Protein AF-A0A1W9VP39-F1 (afdb_monomer)

Sequence (417 aa):
MDKRIPTSVLSIIKATQEKGEKLTTLTCRMTGSFKPGTKAIIFPGEKEFLVKEITEIENNNYSVKVKGIPFKSCIPFAVITPVDLKVKYSKRAYFIPSDFHGKDFIPGEYDITGGIFEGYRLFNRDKYKAKVKKIGNMYSADFPFKSPIVPGAEFAFENKKGFKGQMKLIYPGYLDKKSENSISARMNKFRFKPGVKGIYSIILRTDNYVELPSFLLDEEFDGALKMGNVRVMEREYDSLKNKILKQSKASGGILFGTLKKNIKATHEFFHGVVKKMIEDELVFINDDHLIFNGSGQEDFLSPLAKDGYQQIIEAGITGLSVRTIKNHGMVRCFQEIKRMKLAYVLDDDLYYSKEAFNKLLVKIFTGKSIGDKLSIQDIRDSTGLSRRYIISLLNSLEDEMVIEREINDDRIIKKFP

pLDDT: mean 91.76, std 6.77, range [41.12, 97.88]

Radius of gyration: 31.04 Å; Cα contacts (8 Å, |Δi|>4): 772; chains: 1; bounding box: 81×55×82 Å

Structure (mmCIF, N/CA/C/O backbone):
data_AF-A0A1W9VP39-F1
#
_entry.id   AF-A0A1W9VP39-F1
#
loop_
_atom_site.group_PDB
_atom_site.id
_atom_site.type_symbol
_atom_site.label_atom_id
_atom_site.label_alt_id
_atom_site.label_comp_id
_atom_site.label_asym_id
_atom_site.label_entity_id
_atom_site.label_seq_id
_atom_site.pdbx_PDB_ins_code
_atom_site.Cartn_x
_atom_site.Cartn_y
_atom_site.Cartn_z
_atom_site.occupancy
_atom_site.B_iso_or_equiv
_atom_site.auth_seq_id
_atom_site.auth_comp_id
_atom_site.auth_asym_id
_atom_site.auth_atom_id
_atom_site.pdbx_PDB_model_num
ATOM 1 N N . MET A 1 1 ? 3.377 -20.803 -20.107 1.00 41.12 1 MET A N 1
ATOM 2 C CA . MET A 1 1 ? 3.265 -19.677 -21.059 1.00 41.12 1 MET A CA 1
ATOM 3 C C . MET A 1 1 ? 4.358 -18.668 -20.737 1.00 41.12 1 MET A C 1
ATOM 5 O O . MET A 1 1 ? 4.170 -17.854 -19.844 1.00 41.12 1 MET A O 1
ATOM 9 N N . ASP A 1 2 ? 5.503 -18.737 -21.419 1.00 49.41 2 ASP A N 1
ATOM 10 C CA . ASP A 1 2 ? 6.537 -17.696 -21.332 1.00 49.41 2 ASP A CA 1
ATOM 11 C C . ASP A 1 2 ? 6.104 -16.501 -22.184 1.00 49.41 2 ASP A C 1
ATOM 13 O O . ASP A 1 2 ? 6.466 -16.359 -23.349 1.00 49.41 2 ASP A O 1
ATOM 17 N N . LYS A 1 3 ? 5.227 -15.667 -21.625 1.00 58.00 3 LYS A N 1
ATOM 18 C CA . LYS A 1 3 ? 4.777 -14.440 -22.278 1.00 58.00 3 LYS A CA 1
ATOM 19 C C . LYS A 1 3 ? 5.610 -13.302 -21.707 1.00 58.00 3 LYS A C 1
ATOM 21 O O . LYS A 1 3 ? 5.547 -13.023 -20.511 1.00 58.00 3 LYS A O 1
ATOM 26 N N . ARG A 1 4 ? 6.451 -12.715 -22.566 1.00 72.88 4 ARG A N 1
ATOM 27 C CA . ARG A 1 4 ? 7.198 -11.473 -22.315 1.00 72.88 4 ARG A CA 1
ATOM 28 C C . ARG A 1 4 ? 6.304 -10.468 -21.582 1.00 72.88 4 ARG A C 1
ATOM 30 O O . ARG A 1 4 ? 5.087 -10.482 -21.772 1.00 72.88 4 ARG A O 1
ATOM 37 N N . ILE A 1 5 ? 6.905 -9.597 -20.771 1.00 79.69 5 ILE A N 1
ATOM 38 C CA . ILE A 1 5 ? 6.167 -8.509 -20.119 1.00 79.69 5 ILE A CA 1
ATOM 39 C C . ILE A 1 5 ? 5.365 -7.785 -21.210 1.00 79.69 5 ILE A C 1
ATOM 41 O O . ILE A 1 5 ? 5.959 -7.398 -22.218 1.00 79.69 5 ILE A O 1
ATOM 45 N N . PRO A 1 6 ? 4.038 -7.638 -21.071 1.00 76.44 6 PRO A N 1
ATOM 46 C CA . PRO A 1 6 ? 3.271 -6.816 -21.989 1.00 76.44 6 PRO A CA 1
ATOM 47 C C . PRO A 1 6 ? 3.718 -5.370 -21.784 1.00 76.44 6 PRO A C 1
ATOM 49 O O . PRO A 1 6 ? 3.402 -4.734 -20.781 1.00 76.44 6 PRO A O 1
ATOM 52 N N . THR A 1 7 ? 4.539 -4.869 -22.699 1.00 76.75 7 THR A N 1
ATOM 53 C CA . THR A 1 7 ? 5.174 -3.561 -22.553 1.00 76.75 7 THR A CA 1
ATOM 54 C C . THR A 1 7 ? 4.421 -2.551 -23.389 1.00 76.75 7 THR A C 1
ATOM 56 O O . THR A 1 7 ? 4.704 -2.385 -24.573 1.00 76.75 7 THR A O 1
ATOM 59 N N . SER A 1 8 ? 3.464 -1.879 -22.758 1.00 87.75 8 SER A N 1
ATOM 60 C CA . SER A 1 8 ? 2.905 -0.636 -23.276 1.00 87.75 8 SER A CA 1
ATOM 61 C C . SER A 1 8 ? 3.813 0.505 -22.833 1.00 87.75 8 SER A C 1
ATOM 63 O O . SER A 1 8 ? 3.817 0.863 -21.658 1.00 87.75 8 SER A O 1
ATOM 65 N N . VAL A 1 9 ? 4.622 1.059 -23.739 1.00 90.88 9 VAL A N 1
ATOM 66 C CA . VAL A 1 9 ? 5.533 2.179 -23.434 1.00 90.88 9 VAL A CA 1
ATOM 67 C C . VAL A 1 9 ? 5.456 3.262 -24.510 1.00 90.88 9 VAL A C 1
ATOM 69 O O . VAL A 1 9 ? 5.410 2.953 -25.697 1.00 90.88 9 VAL A O 1
ATOM 72 N N . LEU A 1 10 ? 5.439 4.532 -24.096 1.00 93.00 10 LEU A N 1
ATOM 73 C CA . LEU A 1 10 ? 5.585 5.678 -24.996 1.00 93.00 10 LEU A CA 1
ATOM 74 C C . LEU A 1 10 ? 6.957 6.322 -24.778 1.00 93.00 10 LEU A C 1
ATOM 76 O O . LEU A 1 10 ? 7.390 6.511 -23.641 1.00 93.00 10 LEU A O 1
ATOM 80 N N . SER A 1 11 ? 7.629 6.693 -25.863 1.00 92.81 11 SER A N 1
ATOM 81 C CA . SER A 1 11 ? 8.860 7.486 -25.835 1.00 92.81 11 SER A CA 1
ATOM 82 C C . SER A 1 11 ? 8.604 8.841 -26.484 1.00 92.81 11 SER A C 1
ATOM 84 O O . SER A 1 11 ? 8.198 8.896 -27.645 1.00 92.81 11 SER A O 1
ATOM 86 N N . ILE A 1 12 ? 8.816 9.925 -25.735 1.00 94.62 12 ILE A N 1
ATOM 87 C CA . ILE A 1 12 ? 8.547 11.288 -26.206 1.00 94.62 12 ILE A CA 1
ATOM 88 C C . ILE A 1 12 ? 9.547 11.660 -27.302 1.00 94.62 12 ILE A C 1
ATOM 90 O O . ILE A 1 12 ? 10.755 11.617 -27.097 1.00 94.62 12 ILE A O 1
ATOM 94 N N . ILE A 1 13 ? 9.042 12.090 -28.452 1.00 94.25 13 ILE A N 1
ATOM 95 C CA . ILE A 1 13 ? 9.827 12.711 -29.525 1.00 94.25 13 ILE A CA 1
ATOM 96 C C . ILE A 1 13 ? 9.831 14.225 -29.321 1.00 94.25 13 ILE A C 1
ATOM 98 O O . ILE A 1 13 ? 10.882 14.863 -29.313 1.00 94.25 13 ILE A O 1
ATOM 102 N N . LYS A 1 14 ? 8.637 14.796 -29.129 1.00 96.19 14 LYS A N 1
ATOM 103 C CA . LYS A 1 14 ? 8.404 16.234 -28.984 1.00 96.19 14 LYS A CA 1
ATOM 104 C C . LYS A 1 14 ? 7.207 16.473 -28.068 1.00 96.19 14 LYS A C 1
ATOM 106 O O . LYS A 1 14 ? 6.280 15.670 -28.044 1.00 96.19 14 LYS A O 1
ATOM 111 N N . ALA A 1 15 ? 7.216 17.588 -27.349 1.00 97.00 15 ALA A N 1
ATOM 112 C CA . ALA A 1 15 ? 6.073 18.072 -26.585 1.00 97.00 15 ALA A CA 1
ATOM 113 C C . ALA A 1 15 ? 5.704 19.487 -27.044 1.00 97.00 15 ALA A C 1
ATOM 115 O O . ALA A 1 15 ? 6.588 20.309 -27.298 1.00 97.00 15 ALA A O 1
ATOM 116 N N . THR A 1 16 ? 4.410 19.776 -27.128 1.00 96.50 16 THR A N 1
ATOM 117 C CA . THR A 1 16 ? 3.859 21.110 -27.385 1.00 96.50 16 THR A CA 1
ATOM 118 C C . THR A 1 16 ? 2.750 21.417 -26.380 1.00 96.50 16 THR A C 1
ATOM 120 O O . THR A 1 16 ? 2.057 20.524 -25.890 1.00 96.50 16 THR A O 1
ATOM 123 N N . GLN A 1 17 ? 2.606 22.692 -26.033 1.00 94.75 17 GLN A N 1
ATOM 124 C CA . GLN A 1 17 ? 1.494 23.187 -25.230 1.00 94.75 17 GLN A CA 1
ATOM 125 C C . GLN A 1 17 ? 1.068 24.531 -25.811 1.00 94.75 17 GLN A C 1
ATOM 127 O O . GLN A 1 17 ? 1.853 25.481 -25.811 1.00 94.75 17 GLN A O 1
ATOM 132 N N . GLU A 1 18 ? -0.146 24.596 -26.349 1.00 91.88 18 GLU A N 1
ATOM 133 C CA . GLU A 1 18 ? -0.674 25.832 -26.916 1.00 91.88 18 GLU A CA 1
ATOM 134 C C . GLU A 1 18 ? -1.083 26.807 -25.807 1.00 91.88 18 GLU A C 1
ATOM 136 O O . GLU A 1 18 ? -1.493 26.422 -24.705 1.00 91.88 18 GLU A O 1
ATOM 141 N N . LYS A 1 19 ? -0.940 28.108 -26.076 1.00 90.25 19 LYS A N 1
ATOM 142 C CA . LYS A 1 19 ? -1.251 29.150 -25.094 1.00 90.25 19 LYS A CA 1
ATOM 143 C C . LYS A 1 19 ? -2.751 29.123 -24.787 1.00 90.25 19 LYS A C 1
ATOM 145 O O . LYS A 1 19 ? -3.564 29.409 -25.654 1.00 90.25 19 LYS A O 1
ATOM 150 N N . GLY A 1 20 ? -3.099 28.823 -23.537 1.00 88.12 20 GLY A N 1
ATOM 151 C CA . GLY A 1 20 ? -4.490 28.716 -23.078 1.00 88.12 20 GLY A CA 1
ATOM 152 C C . GLY A 1 20 ? -5.018 27.281 -23.005 1.00 88.12 20 GLY A C 1
ATOM 153 O O . GLY A 1 20 ? -6.039 27.049 -22.354 1.00 88.12 20 GLY A O 1
ATOM 154 N N . GLU A 1 21 ? -4.306 26.301 -23.566 1.00 89.75 21 GLU A N 1
ATOM 155 C CA . GLU A 1 21 ? -4.686 24.899 -23.426 1.00 89.75 21 GLU A CA 1
ATOM 156 C C . GLU A 1 21 ? -4.276 24.321 -22.066 1.00 89.75 21 GLU A C 1
ATOM 158 O O . GLU A 1 21 ? -3.146 24.454 -21.585 1.00 89.75 21 GLU A O 1
ATOM 163 N N . LYS A 1 22 ? -5.221 23.612 -21.439 1.00 90.12 22 LYS A N 1
ATOM 164 C CA . LYS A 1 22 ? -4.994 22.895 -20.173 1.00 90.12 22 LYS A CA 1
ATOM 165 C C . LYS A 1 22 ? -4.265 21.561 -20.361 1.00 90.12 22 LYS A C 1
ATOM 167 O O . LYS A 1 22 ? -3.839 20.967 -19.370 1.00 90.12 22 LYS A O 1
ATOM 172 N N . LEU A 1 23 ? -4.196 21.057 -21.592 1.00 94.31 23 LEU A N 1
ATOM 173 C CA . LEU A 1 23 ? -3.585 19.774 -21.924 1.00 94.31 23 LEU A CA 1
ATOM 174 C C . LEU A 1 23 ? -2.228 19.999 -22.585 1.00 94.31 23 LEU A C 1
ATOM 176 O O . LEU A 1 23 ? -2.013 20.993 -23.268 1.00 94.31 23 LEU A O 1
ATOM 180 N N . THR A 1 24 ? -1.324 19.051 -22.372 1.00 96.31 24 THR A N 1
ATOM 181 C CA . THR A 1 24 ? -0.059 18.987 -23.106 1.00 96.31 24 THR A CA 1
ATOM 182 C C . THR A 1 24 ? -0.219 17.961 -24.219 1.00 96.31 24 THR A C 1
ATOM 184 O O . THR A 1 24 ? -0.738 16.869 -23.968 1.00 96.31 24 THR A O 1
ATOM 187 N N . THR A 1 25 ? 0.242 18.285 -25.424 1.00 97.56 25 THR A N 1
ATOM 188 C CA . THR A 1 25 ? 0.246 17.367 -26.568 1.00 97.56 25 THR A CA 1
ATOM 189 C C . THR A 1 25 ? 1.652 16.812 -26.756 1.00 97.56 25 THR A C 1
ATOM 191 O O . THR A 1 25 ? 2.630 17.554 -26.844 1.00 97.56 25 THR A O 1
ATOM 194 N N . LEU A 1 26 ? 1.772 15.488 -26.779 1.00 97.75 26 LEU A N 1
ATOM 195 C CA . LEU A 1 26 ? 3.036 14.780 -26.939 1.00 97.75 26 LEU A CA 1
ATOM 196 C C . LEU A 1 26 ? 3.042 14.043 -28.273 1.00 97.75 26 LEU A C 1
ATOM 198 O O . LEU A 1 26 ? 2.127 13.280 -28.557 1.00 97.75 26 LEU A O 1
ATOM 202 N N . THR A 1 27 ? 4.095 14.208 -29.062 1.00 97.38 27 THR A N 1
ATOM 203 C CA . THR A 1 27 ? 4.393 13.296 -30.165 1.00 97.38 27 THR A CA 1
ATOM 204 C C . THR A 1 27 ? 5.281 12.189 -29.621 1.00 97.38 27 THR A C 1
ATOM 206 O O . THR A 1 27 ? 6.390 12.464 -29.157 1.00 97.38 27 THR A O 1
ATOM 209 N N . CYS A 1 28 ? 4.810 10.948 -29.666 1.00 95.50 28 CYS A N 1
ATOM 210 C CA . CYS A 1 28 ? 5.471 9.799 -29.056 1.00 95.50 28 CYS A CA 1
ATOM 211 C C . CYS A 1 28 ? 5.662 8.658 -30.054 1.00 95.50 28 CYS A C 1
ATOM 213 O O . CYS A 1 28 ? 4.812 8.446 -30.910 1.00 95.50 28 CYS A O 1
ATOM 215 N N . ARG A 1 29 ? 6.712 7.851 -29.878 1.00 93.06 29 ARG A N 1
ATOM 216 C CA . ARG A 1 29 ? 6.728 6.471 -30.394 1.00 93.06 29 ARG A CA 1
ATOM 217 C C . ARG A 1 29 ? 6.043 5.562 -29.392 1.00 93.06 29 ARG A C 1
ATOM 219 O O . ARG A 1 29 ? 6.319 5.694 -28.199 1.00 93.06 29 ARG A O 1
ATOM 226 N N . MET A 1 30 ? 5.200 4.649 -29.859 1.00 91.56 30 MET A N 1
ATOM 227 C CA . MET A 1 30 ? 4.521 3.682 -28.997 1.00 91.56 30 MET A CA 1
ATOM 228 C C . MET A 1 30 ? 5.011 2.263 -29.268 1.00 91.56 30 MET A C 1
ATOM 230 O O . MET A 1 30 ? 5.094 1.834 -30.415 1.00 91.56 30 MET A O 1
ATOM 234 N N . THR A 1 31 ? 5.275 1.531 -28.191 1.00 87.88 31 THR A N 1
ATOM 235 C CA . THR A 1 31 ? 5.431 0.076 -28.196 1.00 87.88 31 THR A CA 1
ATOM 236 C C . THR A 1 31 ? 4.291 -0.512 -27.372 1.00 87.88 31 THR A C 1
ATOM 238 O O . THR A 1 31 ? 4.002 -0.001 -26.291 1.00 87.88 31 THR A O 1
ATOM 241 N N . GLY A 1 32 ? 3.633 -1.563 -27.865 1.00 87.12 32 GLY A N 1
ATOM 242 C CA . GLY A 1 32 ? 2.442 -2.129 -27.222 1.00 87.12 32 GLY A CA 1
ATOM 243 C C . GLY A 1 32 ? 1.202 -1.245 -27.393 1.00 87.12 32 GLY A C 1
ATOM 244 O O . GLY A 1 32 ? 1.080 -0.528 -28.382 1.00 87.12 32 GLY A O 1
ATOM 245 N N . SER A 1 33 ? 0.266 -1.301 -26.441 1.00 86.38 33 SER A N 1
ATOM 246 C CA . SER A 1 33 ? -1.017 -0.590 -26.538 1.00 86.38 33 SER A CA 1
ATOM 247 C C . SER A 1 33 ? -1.275 0.298 -25.321 1.00 86.38 33 SER A C 1
ATOM 249 O O . SER A 1 33 ? -1.438 -0.211 -24.207 1.00 86.38 33 SER A O 1
ATOM 251 N N . PHE A 1 34 ? -1.377 1.610 -25.520 1.00 90.94 34 PHE A N 1
ATOM 252 C CA . PHE A 1 34 ? -1.973 2.519 -24.538 1.00 90.94 34 PHE A CA 1
ATOM 253 C C . PHE A 1 34 ? -3.438 2.771 -24.863 1.00 90.94 34 PHE A C 1
ATOM 255 O O . PHE A 1 34 ? -3.822 2.817 -26.029 1.00 90.94 34 PHE A O 1
ATOM 262 N N . LYS A 1 35 ? -4.254 2.973 -23.826 1.00 93.31 35 LYS A N 1
ATOM 263 C CA . LYS A 1 35 ? -5.659 3.347 -23.978 1.00 93.31 35 LYS A CA 1
ATOM 264 C C . LYS A 1 35 ? -5.898 4.746 -23.397 1.00 93.31 35 LYS A C 1
ATOM 266 O O . LYS A 1 35 ? -5.273 5.113 -22.396 1.00 93.31 35 LYS A O 1
ATOM 271 N N . PRO A 1 36 ? -6.811 5.539 -23.979 1.00 96.44 36 PRO A N 1
ATOM 272 C CA . PRO A 1 36 ? -7.359 6.707 -23.302 1.00 96.44 36 PRO A CA 1
ATOM 273 C C . PRO A 1 36 ? -7.865 6.347 -21.897 1.00 96.44 36 PRO A C 1
ATOM 275 O O . PRO A 1 36 ? -8.415 5.270 -21.677 1.00 96.44 36 PRO A O 1
ATOM 278 N N . GLY A 1 37 ? -7.654 7.235 -20.928 1.00 96.44 37 GLY A N 1
ATOM 279 C CA . GLY A 1 37 ? -7.999 7.010 -19.522 1.00 96.44 37 GLY A CA 1
ATOM 280 C C . GLY A 1 37 ? -6.943 6.252 -18.708 1.00 96.44 37 GLY A C 1
ATOM 281 O O . GLY A 1 37 ? -7.071 6.179 -17.486 1.00 96.44 37 GLY A O 1
ATOM 282 N N . THR A 1 38 ? -5.875 5.734 -19.324 1.00 95.88 38 THR A N 1
ATOM 283 C CA . THR A 1 38 ? -4.773 5.103 -18.585 1.00 95.88 38 THR A CA 1
ATOM 284 C C . THR A 1 38 ? -4.056 6.124 -17.691 1.00 95.88 38 THR A C 1
ATOM 286 O O . THR A 1 38 ? -3.597 7.171 -18.158 1.00 95.88 38 THR A O 1
ATOM 289 N N . LYS A 1 39 ? -3.922 5.801 -16.397 1.00 97.00 39 LYS A N 1
ATOM 290 C CA . LYS A 1 39 ? -2.982 6.484 -15.497 1.00 97.00 39 LYS A CA 1
ATOM 291 C C . LYS A 1 39 ? -1.563 6.059 -15.858 1.00 97.00 39 LYS A C 1
ATOM 293 O O . LYS A 1 39 ? -1.246 4.868 -15.850 1.00 97.00 39 LYS A O 1
ATOM 298 N N . ALA A 1 40 ? -0.723 7.031 -16.172 1.00 97.00 40 ALA A N 1
ATOM 299 C CA . ALA A 1 40 ? 0.642 6.812 -16.616 1.00 97.00 40 ALA A CA 1
ATOM 300 C C . ALA A 1 40 ? 1.630 7.592 -15.748 1.00 97.00 40 ALA A C 1
ATOM 302 O O . ALA A 1 40 ? 1.253 8.534 -15.055 1.00 97.00 40 ALA A O 1
ATOM 303 N N . ILE A 1 41 ? 2.893 7.192 -15.792 1.00 96.62 41 ILE A N 1
ATOM 304 C CA . ILE A 1 41 ? 4.007 7.823 -15.091 1.00 96.62 41 ILE A CA 1
ATOM 305 C C . ILE A 1 41 ? 5.115 8.148 -16.090 1.00 96.62 41 ILE A C 1
ATOM 307 O O . ILE A 1 41 ? 5.386 7.352 -16.989 1.00 96.62 41 ILE A O 1
ATOM 311 N N . ILE A 1 42 ? 5.736 9.322 -15.952 1.00 96.19 42 ILE A N 1
ATOM 312 C CA . ILE A 1 42 ? 6.868 9.749 -16.788 1.00 96.19 42 ILE A CA 1
ATOM 313 C C . ILE A 1 42 ? 8.214 9.569 -16.075 1.00 96.19 42 ILE A C 1
ATOM 315 O O . ILE A 1 42 ? 8.362 9.883 -14.891 1.00 96.19 42 ILE A O 1
ATOM 319 N N . PHE A 1 43 ? 9.226 9.151 -16.831 1.00 94.06 43 PHE A N 1
ATOM 320 C CA . PHE A 1 43 ? 10.625 9.089 -16.423 1.00 94.06 43 PHE A CA 1
ATOM 321 C C . PHE A 1 43 ? 11.499 9.894 -17.400 1.00 94.06 43 PHE A C 1
ATOM 323 O O . PHE A 1 43 ? 11.367 9.705 -18.608 1.00 94.06 43 PHE A O 1
ATOM 330 N N . PRO A 1 44 ? 12.423 10.747 -16.922 1.00 92.00 44 PRO A N 1
ATOM 331 C CA . PRO A 1 44 ? 12.671 11.085 -15.520 1.00 92.00 44 PRO A CA 1
ATOM 332 C C . PRO A 1 44 ? 11.539 11.922 -14.900 1.00 92.00 44 PRO A C 1
ATOM 334 O O . PRO A 1 44 ? 10.830 12.644 -15.593 1.00 92.00 44 PRO A O 1
ATOM 337 N N . GLY A 1 45 ? 11.418 11.875 -13.572 1.00 90.31 45 GLY A N 1
ATOM 338 C CA . GLY A 1 45 ? 10.541 12.764 -12.800 1.00 90.31 45 GLY A CA 1
ATOM 339 C C . GLY A 1 45 ? 9.513 12.042 -11.940 1.00 90.31 45 GLY A C 1
ATOM 340 O O . GLY A 1 45 ? 9.075 12.623 -10.953 1.00 90.31 45 GLY A O 1
ATOM 341 N N . GLU A 1 46 ? 9.174 10.798 -12.287 1.00 94.12 46 GLU A N 1
ATOM 342 C CA . GLU A 1 46 ? 8.282 9.918 -11.517 1.00 94.12 46 GLU A CA 1
ATOM 343 C C . GLU A 1 46 ? 6.920 10.575 -11.230 1.00 94.12 46 GLU A C 1
ATOM 345 O O . GLU A 1 46 ? 6.335 10.408 -10.164 1.00 94.12 46 GLU A O 1
ATOM 350 N N . LYS A 1 47 ? 6.421 11.370 -12.189 1.00 95.81 47 LYS A N 1
ATOM 351 C CA . LYS A 1 47 ? 5.141 12.079 -12.062 1.00 95.81 47 LYS A CA 1
ATOM 352 C C . LYS A 1 47 ? 4.025 11.300 -12.725 1.00 95.81 47 LYS A C 1
ATOM 354 O O . LYS A 1 47 ? 4.117 10.996 -13.914 1.00 95.81 47 LYS A O 1
ATOM 359 N N . GLU A 1 48 ? 2.973 11.041 -11.961 1.00 96.94 48 GLU A N 1
ATOM 360 C CA . GLU A 1 48 ? 1.741 10.455 -12.472 1.00 96.94 48 GLU A CA 1
ATOM 361 C C . GLU A 1 48 ? 0.886 11.490 -13.207 1.00 96.94 48 GLU A C 1
ATOM 363 O O . GLU A 1 48 ? 0.814 12.660 -12.826 1.00 96.94 48 GLU A O 1
ATOM 368 N N . PHE A 1 49 ? 0.220 11.050 -14.267 1.00 97.25 49 PHE A N 1
ATOM 369 C CA . PHE A 1 49 ? -0.698 11.855 -15.060 1.00 97.25 49 PHE A CA 1
ATOM 370 C C . PHE A 1 49 ? -1.722 10.959 -15.765 1.00 97.25 49 PHE A C 1
ATOM 372 O O . PHE A 1 49 ? -1.642 9.729 -15.732 1.00 97.25 49 PHE A O 1
ATOM 379 N N . LEU A 1 50 ? -2.716 11.578 -16.399 1.00 97.50 50 LEU A N 1
ATOM 380 C CA . LEU A 1 50 ? -3.778 10.868 -17.104 1.00 97.50 50 LEU A CA 1
ATOM 381 C C . LEU A 1 50 ? -3.636 11.045 -18.616 1.00 97.50 50 LEU A C 1
ATOM 383 O O . LEU A 1 50 ? -3.602 12.179 -19.103 1.00 97.50 50 LEU A O 1
ATOM 387 N N . VAL A 1 51 ? -3.607 9.934 -19.351 1.00 97.31 51 VAL A N 1
ATOM 388 C CA . VAL A 1 51 ? -3.696 9.937 -20.815 1.00 97.31 51 VAL A CA 1
ATOM 389 C C . VAL A 1 51 ? -5.145 10.206 -21.212 1.00 97.31 51 VAL A C 1
ATOM 391 O O . VAL A 1 51 ? -6.054 9.519 -20.747 1.00 97.31 51 VAL A O 1
ATOM 394 N N . LYS A 1 52 ? -5.387 11.239 -22.022 1.00 97.75 52 LYS A N 1
ATOM 395 C CA . LYS A 1 52 ? -6.738 11.672 -22.411 1.00 97.75 52 LYS A CA 1
ATOM 396 C C . LYS A 1 52 ? -7.127 11.220 -23.803 1.00 97.75 52 LYS A C 1
ATOM 398 O O . LYS A 1 52 ? -8.241 10.750 -23.980 1.00 97.75 52 LYS A O 1
ATOM 403 N N . GLU A 1 53 ? -6.213 11.353 -24.747 1.00 97.44 53 GLU A N 1
ATOM 404 C CA . GLU A 1 53 ? -6.451 11.054 -26.153 1.00 97.44 53 GLU A CA 1
ATOM 405 C C . GLU A 1 53 ? -5.175 10.470 -26.747 1.00 97.44 53 GLU A C 1
ATOM 407 O O . GLU A 1 53 ? -4.073 10.854 -26.338 1.00 97.44 53 GLU A O 1
ATOM 412 N N . ILE A 1 54 ? -5.336 9.528 -27.672 1.00 97.38 54 ILE A N 1
ATOM 413 C CA . ILE A 1 54 ? -4.250 8.914 -28.428 1.00 97.38 54 ILE A CA 1
ATOM 414 C C . ILE A 1 54 ? -4.720 8.824 -29.871 1.00 97.38 54 ILE A C 1
ATOM 416 O O . ILE A 1 54 ? -5.727 8.171 -30.141 1.00 97.38 54 ILE A O 1
ATOM 420 N N . THR A 1 55 ? -3.972 9.445 -30.770 1.00 97.19 55 THR A N 1
ATOM 421 C CA . THR A 1 55 ? -4.270 9.471 -32.201 1.00 97.19 55 THR A CA 1
ATOM 422 C C . THR A 1 55 ? -3.013 9.066 -32.946 1.00 97.19 55 THR A C 1
ATOM 424 O O . THR A 1 55 ? -1.956 9.665 -32.745 1.00 97.19 55 THR A O 1
ATOM 427 N N . GLU A 1 56 ? -3.094 8.023 -33.763 1.00 96.50 56 GLU A N 1
ATOM 428 C CA . GLU A 1 56 ? -1.986 7.648 -34.640 1.00 96.50 56 GLU A CA 1
ATOM 429 C C . GLU A 1 56 ? -1.768 8.741 -35.691 1.00 96.50 56 GLU A C 1
ATOM 431 O O . GLU A 1 56 ? -2.728 9.331 -36.186 1.00 96.50 56 GLU A O 1
ATOM 436 N N . ILE A 1 57 ? -0.504 9.055 -35.973 1.00 95.00 57 ILE A N 1
ATOM 437 C CA . ILE A 1 57 ? -0.123 10.024 -37.001 1.00 95.00 57 ILE A CA 1
ATOM 438 C C . ILE A 1 57 ? 0.476 9.251 -38.184 1.00 95.00 57 ILE A C 1
ATOM 440 O O . ILE A 1 57 ? -0.251 8.807 -39.061 1.00 95.00 57 ILE A O 1
ATOM 444 N N . GLU A 1 58 ? 1.798 9.051 -38.192 1.00 94.44 58 GLU A N 1
ATOM 445 C CA . GLU A 1 58 ? 2.544 8.375 -39.259 1.00 94.44 58 GLU A CA 1
ATOM 446 C C . GLU A 1 58 ? 3.761 7.648 -38.675 1.00 94.44 58 GLU A C 1
ATOM 448 O O . GLU A 1 58 ? 4.359 8.108 -37.695 1.00 94.44 58 GLU A O 1
ATOM 453 N N . ASN A 1 59 ? 4.188 6.549 -39.309 1.00 89.50 59 ASN A N 1
ATOM 454 C CA . ASN A 1 59 ? 5.416 5.813 -38.972 1.00 89.50 59 ASN A CA 1
ATOM 455 C C . ASN A 1 59 ? 5.497 5.354 -37.499 1.00 89.50 59 ASN A C 1
ATOM 457 O O . ASN A 1 59 ? 6.535 5.526 -36.854 1.00 89.50 59 ASN A O 1
ATOM 461 N N . ASN A 1 60 ? 4.412 4.792 -36.947 1.00 87.06 60 ASN A N 1
ATOM 462 C CA . ASN A 1 60 ? 4.298 4.413 -35.526 1.00 87.06 60 ASN A CA 1
ATOM 463 C C . ASN A 1 60 ? 4.509 5.581 -34.538 1.00 87.06 60 ASN A C 1
ATOM 465 O O . ASN A 1 60 ? 4.854 5.367 -33.368 1.00 87.06 60 ASN A O 1
ATOM 469 N N . ASN A 1 61 ? 4.308 6.820 -34.995 1.00 94.19 61 ASN A N 1
ATOM 470 C CA . ASN A 1 61 ? 4.242 7.986 -34.126 1.00 94.19 61 ASN A CA 1
ATOM 471 C C . ASN A 1 61 ? 2.786 8.305 -33.781 1.00 94.19 61 ASN A C 1
ATOM 473 O O . ASN A 1 61 ? 1.893 8.217 -34.619 1.00 94.19 61 ASN A O 1
ATOM 477 N N . TYR A 1 62 ? 2.568 8.730 -32.543 1.00 97.00 62 TYR A N 1
ATOM 478 C CA . TYR A 1 62 ? 1.257 8.981 -31.964 1.00 97.00 62 TYR A CA 1
ATOM 479 C C . TYR A 1 62 ? 1.215 10.384 -31.365 1.00 97.00 62 TYR A C 1
ATOM 481 O O . TYR A 1 62 ? 2.155 10.802 -30.685 1.00 97.00 62 TYR A O 1
ATOM 489 N N . SER A 1 63 ? 0.111 11.092 -31.590 1.00 97.31 63 SER A N 1
ATOM 490 C CA . SER A 1 63 ? -0.273 12.281 -30.835 1.00 97.31 63 SER A CA 1
ATOM 491 C C . SER A 1 63 ? -0.961 11.840 -29.550 1.00 97.31 63 SER A C 1
ATOM 493 O O . SER A 1 63 ? -1.970 11.139 -29.593 1.00 97.31 63 SER A O 1
ATOM 495 N N . VAL A 1 64 ? -0.420 12.222 -28.399 1.00 97.81 64 VAL A N 1
ATOM 496 C CA . VAL A 1 64 ? -0.933 11.833 -27.086 1.00 97.81 64 VAL A CA 1
ATOM 497 C C . VAL A 1 64 ? -1.232 13.086 -26.279 1.00 97.81 64 VAL A C 1
ATOM 499 O O . VAL A 1 64 ? -0.314 13.794 -25.860 1.00 97.81 64 VAL A O 1
ATOM 502 N N . LYS A 1 65 ? -2.515 13.354 -26.018 1.00 97.38 65 LYS A N 1
ATOM 503 C CA . LYS A 1 65 ? -2.916 14.452 -25.129 1.00 97.38 65 LYS A CA 1
ATOM 504 C C . LYS A 1 65 ? -2.957 13.970 -23.690 1.00 97.38 65 LYS A C 1
ATOM 506 O O . LYS A 1 65 ? -3.567 12.944 -23.374 1.00 97.38 65 LYS A O 1
ATOM 511 N N . VAL A 1 66 ? -2.334 14.728 -22.797 1.00 97.38 66 VAL A N 1
ATOM 512 C CA . VAL A 1 66 ? -2.139 14.339 -21.396 1.00 97.38 66 VAL A CA 1
ATOM 513 C C . VAL A 1 66 ? -2.560 15.449 -20.436 1.00 97.38 66 VAL A C 1
ATOM 515 O O . VAL A 1 66 ? -2.427 16.637 -20.730 1.00 97.38 66 VAL A O 1
ATOM 518 N N . LYS A 1 67 ? -3.073 15.060 -19.261 1.00 96.38 67 LYS A N 1
ATOM 519 C CA . LYS A 1 67 ? -3.495 15.976 -18.189 1.00 96.38 67 LYS A CA 1
ATOM 520 C C . LYS A 1 67 ? -2.716 15.707 -16.905 1.00 96.38 67 LYS A C 1
ATOM 522 O O . LYS A 1 67 ? -2.681 14.569 -16.446 1.00 96.38 67 LYS A O 1
ATOM 527 N N . GLY A 1 68 ? -2.202 16.766 -16.277 1.00 94.06 68 GLY A N 1
ATOM 528 C CA . GLY A 1 68 ? -1.580 16.706 -14.944 1.00 94.06 68 GLY A CA 1
ATOM 529 C C . GLY A 1 68 ? -0.054 16.601 -14.941 1.00 94.06 68 GLY A C 1
ATOM 530 O O . GLY A 1 68 ? 0.545 16.508 -13.875 1.00 94.06 68 GLY A O 1
ATOM 531 N N . ILE A 1 69 ? 0.586 16.666 -16.108 1.00 94.19 69 ILE A N 1
ATOM 532 C CA . ILE A 1 69 ? 2.044 16.666 -16.228 1.00 94.19 69 ILE A CA 1
ATOM 533 C C . ILE A 1 69 ? 2.567 18.076 -16.550 1.00 94.19 69 ILE A C 1
ATOM 535 O O . ILE A 1 69 ? 2.102 18.699 -17.504 1.00 94.19 69 ILE A O 1
ATOM 539 N N . PRO A 1 70 ? 3.545 18.605 -15.791 1.00 91.69 70 PRO A N 1
ATOM 540 C CA . PRO A 1 70 ? 4.181 19.872 -16.135 1.00 91.69 70 PRO A CA 1
ATOM 541 C C . PRO A 1 70 ? 4.938 19.772 -17.461 1.00 91.69 70 PRO A C 1
ATOM 543 O O . PRO A 1 70 ? 5.735 18.850 -17.645 1.00 91.69 70 PRO A O 1
ATOM 546 N N . PHE A 1 71 ? 4.774 20.762 -18.341 1.00 94.12 71 PHE A N 1
ATOM 547 C CA . PHE A 1 71 ? 5.447 20.808 -19.646 1.00 94.12 71 PHE A CA 1
ATOM 548 C C . PHE A 1 71 ? 6.968 20.619 -19.545 1.00 94.12 71 PHE A C 1
ATOM 550 O O . PHE A 1 71 ? 7.547 19.827 -20.279 1.00 94.12 71 PHE A O 1
ATOM 557 N N . LYS A 1 72 ? 7.608 21.234 -18.538 1.00 93.31 72 LYS A N 1
ATOM 558 C CA . LYS A 1 72 ? 9.054 21.096 -18.263 1.00 93.31 72 LYS A CA 1
ATOM 559 C C . LYS A 1 72 ? 9.538 19.664 -17.993 1.00 93.31 72 LYS A C 1
ATOM 561 O O . LYS A 1 72 ? 10.737 19.415 -18.014 1.00 93.31 72 LYS A O 1
ATOM 566 N N . SER A 1 73 ? 8.633 18.740 -17.675 1.00 93.19 73 SER A N 1
ATOM 567 C CA . SER A 1 73 ? 8.949 17.321 -17.477 1.00 93.19 73 SER A CA 1
ATOM 568 C C . SER A 1 73 ? 8.853 16.511 -18.777 1.00 93.19 73 SER A C 1
ATOM 570 O O . SER A 1 73 ? 9.359 15.396 -18.826 1.00 93.19 73 SER A O 1
ATOM 572 N N . CYS A 1 74 ? 8.251 17.065 -19.832 1.00 94.94 74 CYS A N 1
ATOM 573 C CA . CYS A 1 74 ? 8.018 16.406 -21.117 1.00 94.94 74 CYS A CA 1
ATOM 574 C C . CYS A 1 74 ? 9.216 16.593 -22.064 1.00 94.94 74 CYS A C 1
ATOM 576 O O . CYS A 1 74 ? 9.101 17.202 -23.125 1.00 94.94 74 CYS A O 1
ATOM 578 N N . ILE A 1 75 ? 10.390 16.115 -21.652 1.00 93.50 75 ILE A N 1
ATOM 579 C CA . ILE A 1 75 ? 11.618 16.226 -22.450 1.00 93.50 75 ILE A CA 1
ATOM 580 C C . ILE A 1 75 ? 11.691 15.126 -23.525 1.00 93.50 75 ILE A C 1
ATOM 582 O O . ILE A 1 75 ? 11.157 14.034 -23.309 1.00 93.50 75 ILE A O 1
ATOM 586 N N . PRO A 1 76 ? 12.376 15.358 -24.662 1.00 92.75 76 PRO A N 1
ATOM 587 C CA . PRO A 1 76 ? 12.650 14.304 -25.633 1.00 92.75 76 PRO A CA 1
ATOM 588 C C . PRO A 1 76 ? 13.308 13.084 -24.978 1.00 92.75 76 PRO A C 1
ATOM 590 O O . PRO A 1 76 ? 14.154 13.217 -24.091 1.00 92.75 76 PRO A O 1
ATOM 593 N N . PHE A 1 77 ? 12.919 11.895 -25.430 1.00 88.69 77 PHE A N 1
ATOM 594 C CA . PHE A 1 77 ? 13.330 10.580 -24.926 1.00 88.69 77 PHE A CA 1
ATOM 595 C C . PHE A 1 77 ? 12.916 10.273 -23.489 1.00 88.69 77 PHE A C 1
ATOM 597 O O . PHE A 1 77 ? 13.313 9.233 -22.961 1.00 88.69 77 PHE A O 1
ATOM 604 N N . ALA A 1 78 ? 12.099 11.123 -22.860 1.00 92.69 78 ALA A N 1
ATOM 605 C CA . ALA A 1 78 ? 11.385 10.718 -21.665 1.00 92.69 78 ALA A CA 1
ATOM 606 C C . ALA A 1 78 ? 10.425 9.572 -21.992 1.00 92.69 78 ALA A C 1
ATOM 608 O O . ALA A 1 78 ? 9.954 9.401 -23.120 1.00 92.69 78 ALA A O 1
ATOM 609 N N . VAL A 1 79 ? 10.175 8.758 -20.981 1.00 92.75 79 VAL A N 1
ATOM 610 C CA . VAL A 1 79 ? 9.554 7.450 -21.122 1.00 92.75 79 VAL A CA 1
ATOM 611 C C . VAL A 1 79 ? 8.331 7.437 -20.261 1.00 92.75 79 VAL A C 1
ATOM 613 O O . VAL A 1 79 ? 8.393 7.760 -19.079 1.00 92.75 79 VAL A O 1
ATOM 616 N N . ILE A 1 80 ? 7.223 7.067 -20.867 1.00 95.12 80 ILE A N 1
ATOM 617 C CA . ILE A 1 80 ? 5.935 7.019 -20.214 1.00 95.12 80 ILE A CA 1
ATOM 618 C C . ILE A 1 80 ? 5.511 5.564 -20.162 1.00 95.12 80 ILE A C 1
ATOM 620 O O . ILE A 1 80 ? 5.472 4.883 -21.188 1.00 95.12 80 ILE A O 1
ATOM 624 N N . THR A 1 81 ? 5.159 5.103 -18.971 1.00 95.38 81 THR A N 1
ATOM 625 C CA . THR A 1 81 ? 4.630 3.756 -18.760 1.00 95.38 81 THR A CA 1
ATOM 626 C C . THR A 1 81 ? 3.301 3.834 -18.024 1.00 95.38 81 THR A C 1
ATOM 628 O O . THR A 1 81 ? 3.081 4.776 -17.260 1.00 95.38 81 THR A O 1
ATOM 631 N N . PRO A 1 82 ? 2.407 2.853 -18.192 1.00 95.69 82 PRO A N 1
ATOM 632 C CA . PRO A 1 82 ? 1.288 2.673 -17.287 1.00 95.69 82 PRO A CA 1
ATOM 633 C C . PRO A 1 82 ? 1.785 2.519 -15.842 1.00 95.69 82 PRO A C 1
ATOM 635 O O . PRO A 1 82 ? 2.827 1.901 -15.593 1.00 95.69 82 PRO A O 1
ATOM 638 N N . VAL A 1 83 ? 1.057 3.095 -14.883 1.00 94.94 83 VAL A N 1
ATOM 639 C CA . VAL A 1 83 ? 1.397 2.997 -13.447 1.00 94.94 83 VAL A CA 1
ATOM 640 C C . VAL A 1 83 ? 1.326 1.543 -12.959 1.00 94.94 83 VAL A C 1
ATOM 642 O O . VAL A 1 83 ? 2.084 1.122 -12.084 1.00 94.94 83 VAL A O 1
ATOM 645 N N . ASP A 1 84 ? 0.447 0.743 -13.557 1.00 93.06 84 ASP A N 1
ATOM 646 C CA . ASP A 1 84 ? 0.252 -0.668 -13.235 1.00 93.06 84 ASP A CA 1
ATOM 647 C C . ASP A 1 84 ? 1.372 -1.586 -13.747 1.00 93.06 84 ASP A C 1
ATOM 649 O O . ASP A 1 84 ? 1.377 -2.748 -13.369 1.00 93.06 84 ASP A O 1
ATOM 653 N N . LEU A 1 85 ? 2.353 -1.105 -14.524 1.00 92.62 85 LEU A N 1
ATOM 654 C CA . LEU A 1 85 ? 3.563 -1.883 -14.836 1.00 92.62 85 LEU A CA 1
ATOM 655 C C . LEU A 1 85 ? 4.575 -1.915 -13.683 1.00 92.62 85 LEU A C 1
ATOM 657 O O . LEU A 1 85 ? 5.528 -2.692 -13.733 1.00 92.62 85 LEU A O 1
ATOM 661 N N . LYS A 1 86 ? 4.387 -1.089 -12.644 1.00 93.06 86 LYS A N 1
ATOM 662 C CA . LYS A 1 86 ? 5.237 -1.067 -11.437 1.00 93.06 86 LYS A CA 1
ATOM 663 C C . LYS A 1 86 ? 6.728 -0.861 -11.733 1.00 93.06 86 LYS A C 1
ATOM 665 O O . LYS A 1 86 ? 7.602 -1.436 -11.082 1.00 93.06 86 LYS A O 1
ATOM 670 N N . VAL A 1 87 ? 7.014 -0.004 -12.711 1.00 94.31 87 VAL A N 1
ATOM 671 C CA . VAL A 1 87 ? 8.374 0.384 -13.104 1.00 94.31 87 VAL A CA 1
ATOM 672 C C . VAL A 1 87 ? 9.078 1.096 -11.947 1.00 94.31 87 VAL A C 1
ATOM 674 O O . VAL A 1 87 ? 8.498 1.955 -11.285 1.00 94.31 87 VAL A O 1
ATOM 677 N N . LYS A 1 88 ? 10.344 0.753 -11.706 1.00 94.38 88 LYS A N 1
ATOM 678 C CA . LYS A 1 88 ? 11.203 1.388 -10.697 1.00 94.38 88 LYS A CA 1
ATOM 679 C C . LYS A 1 88 ? 12.262 2.254 -11.372 1.00 94.38 88 LYS A C 1
ATOM 681 O O . LYS A 1 88 ? 12.766 1.884 -12.426 1.00 94.38 88 LYS A O 1
ATOM 686 N N . TYR A 1 89 ? 12.651 3.369 -10.754 1.00 94.56 89 TYR A N 1
ATOM 687 C CA . TYR A 1 89 ? 13.660 4.281 -11.301 1.00 94.56 89 TYR A CA 1
ATOM 688 C C . TYR A 1 89 ? 14.970 4.224 -10.501 1.00 94.56 89 TYR A C 1
ATOM 690 O O . TYR A 1 89 ? 15.115 4.848 -9.448 1.00 94.56 89 TYR A O 1
ATOM 698 N N . SER A 1 90 ? 15.948 3.454 -10.988 1.00 95.62 90 SER A N 1
ATOM 699 C CA . SER A 1 90 ? 17.146 3.098 -10.211 1.00 95.62 90 SER A CA 1
ATOM 700 C C . SER A 1 90 ? 18.443 3.187 -11.014 1.00 95.62 90 SER A C 1
ATOM 702 O O . SER A 1 90 ? 18.452 3.024 -12.230 1.00 95.62 90 SER A O 1
ATOM 704 N N . LYS A 1 91 ? 19.561 3.428 -10.315 1.00 96.19 91 LYS A N 1
ATOM 705 C CA . LYS A 1 91 ? 20.921 3.318 -10.872 1.00 96.19 91 LYS A CA 1
ATOM 706 C C . LYS A 1 91 ? 21.496 1.907 -10.787 1.00 96.19 91 LYS A C 1
ATOM 708 O O . LYS A 1 91 ? 22.442 1.617 -11.499 1.00 96.19 91 LYS A O 1
ATOM 713 N N . ARG A 1 92 ? 20.961 1.044 -9.926 1.00 97.25 92 ARG A N 1
ATOM 714 C CA . ARG A 1 92 ? 21.428 -0.336 -9.762 1.00 97.25 92 ARG A CA 1
ATOM 715 C C . ARG A 1 92 ? 20.308 -1.325 -10.036 1.00 97.25 92 ARG A C 1
ATOM 717 O O . ARG A 1 92 ? 19.133 -1.042 -9.777 1.00 97.25 92 ARG A O 1
ATOM 724 N N . ALA A 1 93 ? 20.700 -2.467 -10.573 1.00 97.62 93 ALA A N 1
ATOM 725 C CA . ALA A 1 93 ? 19.832 -3.571 -10.920 1.00 97.62 93 ALA A CA 1
ATOM 726 C C . ALA A 1 93 ? 20.598 -4.895 -10.845 1.00 97.62 93 ALA A C 1
ATOM 728 O O . ALA A 1 93 ? 21.818 -4.917 -11.021 1.00 97.62 93 ALA A O 1
ATOM 729 N N . TYR A 1 94 ? 19.872 -5.987 -10.620 1.00 97.88 94 TYR A N 1
ATOM 730 C CA . TYR A 1 94 ? 20.414 -7.341 -10.585 1.00 97.88 94 TYR A CA 1
ATOM 731 C C . TYR A 1 94 ? 19.810 -8.179 -11.705 1.00 97.88 94 TYR A C 1
ATOM 733 O O . TYR A 1 94 ? 18.619 -8.071 -12.010 1.00 97.88 94 TYR A O 1
ATOM 741 N N . PHE A 1 95 ? 20.644 -9.023 -12.298 1.00 96.81 95 PHE A N 1
ATOM 742 C CA . PHE A 1 95 ? 20.395 -9.711 -13.552 1.00 96.81 95 PHE A CA 1
ATOM 743 C C . PHE A 1 95 ? 20.814 -11.174 -13.499 1.00 96.81 95 PHE A C 1
ATOM 745 O O . PHE A 1 95 ? 21.738 -11.548 -12.775 1.00 96.81 95 PHE A O 1
ATOM 752 N N . ILE A 1 96 ? 20.187 -11.978 -14.351 1.00 94.81 96 ILE A N 1
ATOM 753 C CA . ILE A 1 96 ? 20.626 -13.334 -14.688 1.00 94.81 96 ILE A CA 1
ATOM 754 C C . ILE A 1 96 ? 20.842 -13.424 -16.200 1.00 94.81 96 ILE A C 1
ATOM 756 O O . ILE A 1 96 ? 20.080 -12.801 -16.939 1.00 94.81 96 ILE A O 1
ATOM 760 N N . PRO A 1 97 ? 21.833 -14.181 -16.698 1.00 93.44 97 PRO A N 1
ATOM 761 C CA . PRO A 1 97 ? 21.976 -14.410 -18.136 1.00 93.44 97 PRO A CA 1
ATOM 762 C C . PRO A 1 97 ? 20.680 -14.955 -18.744 1.00 93.44 97 PRO A C 1
ATOM 764 O O . PRO A 1 97 ? 19.983 -15.733 -18.089 1.00 93.44 97 PRO A O 1
ATOM 767 N N . SER A 1 98 ? 20.363 -14.603 -19.991 1.00 87.75 98 SER A N 1
ATOM 768 C CA . SER A 1 98 ? 19.212 -15.139 -20.738 1.00 87.75 98 SER A CA 1
ATOM 769 C C . SER A 1 98 ? 19.488 -16.523 -21.334 1.00 87.75 98 SER A C 1
ATOM 771 O O . SER A 1 98 ? 18.593 -17.364 -21.304 1.00 87.75 98 SER A O 1
ATOM 773 N N . ASP A 1 99 ? 20.758 -16.885 -21.574 1.00 83.25 99 ASP A N 1
ATOM 774 C CA . ASP A 1 99 ? 21.190 -18.234 -22.011 1.00 83.25 99 ASP A CA 1
ATOM 775 C C . ASP A 1 99 ? 21.961 -18.979 -20.904 1.00 83.25 99 ASP A C 1
ATOM 777 O O . ASP A 1 99 ? 22.895 -18.431 -20.330 1.00 83.25 99 ASP A O 1
ATOM 781 N N . PHE A 1 100 ? 21.501 -20.168 -20.468 1.00 63.28 100 PHE A N 1
ATOM 782 C CA . PHE A 1 100 ? 22.090 -20.888 -19.304 1.00 63.28 100 PHE A CA 1
ATOM 783 C C . PHE A 1 100 ? 23.387 -21.607 -19.685 1.00 63.28 100 PHE A C 1
ATOM 785 O O . PHE A 1 100 ? 24.243 -21.833 -18.841 1.00 63.28 100 PHE A O 1
ATOM 792 N N . HIS A 1 101 ? 23.513 -21.937 -20.969 1.00 64.81 101 HIS A N 1
ATOM 793 C CA . HIS A 1 101 ? 24.681 -22.579 -21.564 1.00 64.81 101 HIS A CA 1
ATOM 794 C C . HIS A 1 101 ? 25.640 -21.563 -22.206 1.00 64.81 101 HIS A C 1
ATOM 796 O O . HIS A 1 101 ? 26.627 -21.948 -22.829 1.00 64.81 101 HIS A O 1
ATOM 802 N N . GLY A 1 102 ? 25.337 -20.265 -22.086 1.00 64.56 102 GLY A N 1
ATOM 803 C CA . GLY A 1 102 ? 26.195 -19.195 -22.575 1.00 64.56 102 GLY A CA 1
ATOM 804 C C . GLY A 1 102 ? 27.451 -19.046 -21.718 1.00 64.56 102 GLY A C 1
ATOM 805 O O . GLY A 1 102 ? 27.473 -19.406 -20.543 1.00 64.56 102 GLY A O 1
ATOM 806 N N . LYS A 1 103 ? 28.506 -18.482 -22.310 1.00 76.88 103 LYS A N 1
ATOM 807 C CA . LYS A 1 103 ? 29.707 -18.082 -21.569 1.00 76.88 103 LYS A CA 1
ATOM 808 C C . LYS A 1 103 ? 29.314 -17.113 -20.449 1.00 76.88 103 LYS A C 1
ATOM 810 O O . LYS A 1 103 ? 28.547 -16.179 -20.683 1.00 76.88 103 LYS A O 1
ATOM 815 N N . ASP A 1 104 ? 29.881 -17.313 -19.262 1.00 89.25 104 ASP A N 1
ATOM 816 C CA . ASP A 1 104 ? 29.734 -16.380 -18.147 1.00 89.25 104 ASP A CA 1
ATOM 817 C C . ASP A 1 104 ? 30.119 -14.958 -18.573 1.00 89.25 104 ASP A C 1
ATOM 819 O O . ASP A 1 104 ? 31.132 -14.734 -19.243 1.00 89.25 104 ASP A O 1
ATOM 823 N N . PHE A 1 105 ? 29.341 -13.973 -18.125 1.00 92.69 105 PHE A N 1
ATOM 824 C CA . PHE A 1 105 ? 29.718 -12.578 -18.302 1.00 92.69 105 PHE A CA 1
ATOM 825 C C . PHE A 1 105 ? 30.939 -12.252 -17.444 1.00 92.69 105 PHE A C 1
ATOM 827 O O . PHE A 1 105 ? 30.998 -12.571 -16.252 1.00 92.69 105 PHE A O 1
ATOM 834 N N . ILE A 1 106 ? 31.905 -11.570 -18.052 1.00 93.69 106 ILE A N 1
ATOM 835 C CA . ILE A 1 106 ? 33.133 -11.131 -17.387 1.00 93.69 106 ILE A CA 1
ATOM 836 C C . ILE A 1 106 ? 32.844 -9.803 -16.674 1.00 93.69 106 ILE A C 1
ATOM 838 O O . ILE A 1 106 ? 32.343 -8.893 -17.333 1.00 93.69 106 ILE A O 1
ATOM 842 N N . PRO A 1 107 ? 33.153 -9.631 -15.376 1.00 96.62 107 PRO A N 1
ATOM 843 C CA . PRO A 1 107 ? 33.021 -8.336 -14.708 1.00 96.62 107 PRO A CA 1
ATOM 844 C C . PRO A 1 107 ? 33.758 -7.219 -15.461 1.00 96.62 107 PRO A C 1
ATOM 846 O O . PRO A 1 107 ? 34.883 -7.410 -15.921 1.00 96.62 107 PRO A O 1
ATOM 849 N N . GLY A 1 108 ? 33.135 -6.049 -15.593 1.00 96.94 108 GLY A N 1
ATOM 850 C CA . GLY A 1 108 ? 33.700 -4.951 -16.376 1.00 96.94 108 GLY A CA 1
ATOM 851 C C . GLY A 1 108 ? 32.657 -3.959 -16.876 1.00 96.94 108 GLY A C 1
ATOM 852 O O . GLY A 1 108 ? 31.523 -3.934 -16.402 1.00 96.94 108 GLY A O 1
ATOM 853 N N . GLU A 1 109 ? 33.055 -3.122 -17.830 1.00 97.75 109 GLU A N 1
ATOM 854 C CA . GLU A 1 109 ? 32.164 -2.156 -18.474 1.00 97.75 109 GLU A CA 1
ATOM 855 C C . GLU A 1 109 ? 31.496 -2.758 -19.712 1.00 97.75 109 GLU A C 1
ATOM 857 O O . GLU A 1 109 ? 32.170 -3.339 -20.567 1.00 97.75 109 GLU A O 1
ATOM 862 N N . TYR A 1 110 ? 30.180 -2.576 -19.808 1.00 96.81 110 TYR A N 1
ATOM 863 C CA . TYR A 1 110 ? 29.360 -3.016 -20.934 1.00 96.81 110 TYR A CA 1
ATOM 864 C C . TYR A 1 110 ? 28.549 -1.855 -21.480 1.00 96.81 110 TYR A C 1
ATOM 866 O O . TYR A 1 110 ? 27.987 -1.077 -20.709 1.00 96.81 110 TYR A O 1
ATOM 874 N N . ASP A 1 111 ? 28.444 -1.791 -22.798 1.00 94.81 111 ASP A N 1
ATOM 875 C CA . ASP A 1 111 ? 27.398 -1.056 -23.480 1.00 94.81 111 ASP A CA 1
ATOM 876 C C . ASP A 1 111 ? 26.094 -1.850 -23.377 1.00 94.81 111 ASP A C 1
ATOM 878 O O . ASP A 1 111 ? 26.033 -3.031 -23.725 1.00 94.81 111 ASP A O 1
ATOM 882 N N . ILE A 1 112 ? 25.054 -1.197 -22.873 1.00 92.06 112 ILE A N 1
ATOM 883 C CA . ILE A 1 112 ? 23.733 -1.783 -22.679 1.00 92.06 112 ILE A CA 1
ATOM 884 C C . ILE A 1 112 ? 22.763 -1.208 -23.703 1.00 92.06 112 ILE A C 1
ATOM 886 O O . ILE A 1 112 ? 22.745 -0.000 -23.951 1.00 92.06 112 ILE A O 1
ATOM 890 N N . THR A 1 113 ? 21.940 -2.096 -24.255 1.00 89.81 113 THR A N 1
ATOM 891 C CA . THR A 1 113 ? 20.770 -1.788 -25.083 1.00 89.81 113 THR A CA 1
ATOM 892 C C . THR A 1 113 ? 19.555 -2.576 -24.586 1.00 89.81 113 THR A C 1
ATOM 894 O O . THR A 1 113 ? 19.695 -3.550 -23.840 1.00 89.81 113 THR A O 1
ATOM 897 N N . GLY A 1 114 ? 18.354 -2.160 -24.986 1.00 83.88 114 GLY A N 1
ATOM 898 C CA . GLY A 1 114 ? 17.110 -2.721 -24.454 1.00 83.88 114 GLY A CA 1
ATOM 899 C C . GLY A 1 114 ? 16.713 -2.066 -23.134 1.00 83.88 114 GLY A C 1
ATOM 900 O O . GLY A 1 114 ? 17.222 -1.002 -22.785 1.00 83.88 114 GLY A O 1
ATOM 901 N N . GLY A 1 115 ? 15.761 -2.654 -22.417 1.00 82.69 115 GLY A N 1
ATOM 902 C CA . GLY A 1 115 ? 15.162 -2.018 -21.250 1.00 82.69 115 GLY A CA 1
ATOM 903 C C . GLY A 1 115 ? 13.732 -2.459 -21.030 1.00 82.69 115 GLY A C 1
ATOM 904 O O . GLY A 1 115 ? 13.404 -3.629 -21.191 1.00 82.69 115 GLY A O 1
ATOM 905 N N . ILE A 1 116 ? 12.865 -1.506 -20.680 1.00 81.44 116 ILE A N 1
ATOM 906 C CA . ILE A 1 116 ? 11.431 -1.778 -20.511 1.00 81.44 116 ILE A CA 1
ATOM 907 C C . ILE A 1 116 ? 10.840 -2.360 -21.797 1.00 81.44 116 ILE A C 1
ATOM 909 O O . ILE A 1 116 ? 9.902 -3.128 -21.709 1.00 81.44 116 ILE A O 1
ATOM 913 N N . PHE A 1 117 ? 11.391 -2.053 -22.973 1.00 77.62 117 PHE A N 1
ATOM 914 C CA . PHE A 1 117 ? 10.983 -2.661 -24.237 1.00 77.62 117 PHE A CA 1
ATOM 915 C C . PHE A 1 117 ? 12.171 -2.831 -25.196 1.00 77.62 117 PHE A C 1
ATOM 917 O O . PHE A 1 117 ? 13.251 -2.264 -24.998 1.00 77.62 117 PHE A O 1
ATOM 924 N N . GLU A 1 118 ? 11.973 -3.626 -26.246 1.00 69.56 118 GLU A N 1
ATOM 925 C CA . GLU A 1 118 ? 12.976 -3.864 -27.286 1.00 69.56 118 GLU A CA 1
ATOM 926 C C . GLU A 1 118 ? 13.255 -2.584 -28.092 1.00 69.56 118 GLU A C 1
ATOM 928 O O . GLU A 1 118 ? 12.338 -1.876 -28.496 1.00 69.56 118 GLU A O 1
ATOM 933 N N . GLY A 1 119 ? 14.530 -2.246 -28.302 1.00 68.75 119 GLY A N 1
ATOM 934 C CA . GLY A 1 119 ? 14.913 -1.002 -28.986 1.00 68.75 119 GLY A CA 1
ATOM 935 C C . GLY A 1 119 ? 14.797 0.266 -28.130 1.00 68.75 119 GLY A C 1
ATOM 936 O O . GLY A 1 119 ? 14.918 1.373 -28.657 1.00 68.75 119 GLY A O 1
ATOM 937 N N . TYR A 1 120 ? 14.591 0.126 -26.818 1.00 75.69 120 TYR A N 1
ATOM 938 C CA . TYR A 1 120 ? 14.621 1.237 -25.873 1.00 75.69 120 TYR A CA 1
ATOM 939 C C . TYR A 1 120 ? 15.911 2.064 -25.989 1.00 75.69 120 TYR A C 1
ATOM 941 O O . TYR A 1 120 ? 17.013 1.536 -25.834 1.00 75.69 120 TYR A O 1
ATOM 949 N N . ARG A 1 121 ? 15.757 3.374 -26.230 1.00 71.62 121 ARG A N 1
ATOM 950 C CA . ARG A 1 121 ? 16.851 4.354 -26.264 1.00 71.62 121 ARG A CA 1
ATOM 951 C C . ARG A 1 121 ? 16.716 5.305 -25.096 1.00 71.62 121 ARG A C 1
ATOM 953 O O . ARG A 1 121 ? 15.770 6.085 -25.000 1.00 71.62 121 ARG A O 1
ATOM 960 N N . LEU A 1 122 ? 17.690 5.246 -24.211 1.00 68.69 122 LEU A N 1
ATOM 961 C CA . LEU A 1 122 ? 17.682 5.993 -22.973 1.00 68.69 122 LEU A CA 1
ATOM 962 C C . LEU A 1 122 ? 18.383 7.343 -23.207 1.00 68.69 122 LEU A C 1
ATOM 964 O O . LEU A 1 122 ? 19.581 7.379 -23.482 1.00 68.69 122 LEU A O 1
ATOM 968 N N . PHE A 1 123 ? 17.636 8.452 -23.137 1.00 66.44 123 PHE A N 1
ATOM 969 C CA . PHE A 1 123 ? 18.139 9.820 -23.378 1.00 66.44 123 PHE A CA 1
ATOM 970 C C . PHE A 1 123 ? 18.841 10.022 -24.735 1.00 66.44 123 PHE A C 1
ATOM 972 O O . PHE A 1 123 ? 19.932 10.588 -24.795 1.00 66.44 123 PHE A O 1
ATOM 979 N N . ASN A 1 124 ? 18.232 9.550 -25.827 1.00 70.31 124 ASN A N 1
ATOM 980 C CA . ASN A 1 124 ? 18.789 9.617 -27.190 1.00 70.31 124 ASN A CA 1
ATOM 981 C C . ASN A 1 124 ? 20.113 8.867 -27.398 1.00 70.31 124 ASN A C 1
ATOM 983 O O . ASN A 1 124 ? 20.796 9.077 -28.398 1.00 70.31 124 ASN A O 1
ATOM 987 N N . ARG A 1 125 ? 20.530 8.034 -26.442 1.00 75.88 125 ARG A N 1
ATOM 988 C CA . ARG A 1 125 ? 21.730 7.221 -26.602 1.00 75.88 125 ARG A CA 1
ATOM 989 C C . ARG A 1 125 ? 21.320 5.830 -27.041 1.00 75.88 125 ARG A C 1
ATOM 991 O O . ARG A 1 125 ? 20.548 5.164 -26.354 1.00 75.88 125 ARG A O 1
ATOM 998 N N . ASP A 1 126 ? 21.878 5.399 -28.166 1.00 76.94 126 ASP A N 1
ATOM 999 C CA . ASP A 1 126 ? 21.689 4.039 -28.674 1.00 76.94 126 ASP A CA 1
ATOM 1000 C C . ASP A 1 126 ? 22.285 3.002 -27.720 1.00 76.94 126 ASP A C 1
ATOM 1002 O O . ASP A 1 126 ? 21.777 1.891 -27.622 1.00 76.94 126 ASP A O 1
ATOM 1006 N N . LYS A 1 127 ? 23.344 3.385 -26.996 1.00 83.75 127 LYS A N 1
ATOM 1007 C CA . LYS A 1 127 ? 24.054 2.569 -26.011 1.00 83.75 127 LYS A CA 1
ATOM 1008 C C . LYS A 1 127 ? 24.424 3.411 -24.796 1.00 83.75 127 LYS A C 1
ATOM 1010 O O . LYS A 1 127 ? 24.811 4.574 -24.929 1.00 83.75 127 LYS A O 1
ATOM 1015 N N . TYR A 1 128 ? 24.370 2.822 -23.607 1.00 88.50 128 TYR A N 1
ATOM 1016 C CA . TYR A 1 128 ? 24.921 3.441 -22.400 1.00 88.50 128 TYR A CA 1
ATOM 1017 C C . TYR A 1 128 ? 25.782 2.456 -21.614 1.00 88.50 128 TYR A C 1
ATOM 1019 O O . TYR A 1 128 ? 25.494 1.265 -21.552 1.00 88.50 128 TYR A O 1
ATOM 1027 N N . LYS A 1 129 ? 26.853 2.970 -21.003 1.00 93.56 129 LYS A N 1
ATOM 1028 C CA . LYS A 1 129 ? 27.832 2.156 -20.279 1.00 93.56 129 LYS A CA 1
ATOM 1029 C C . LYS A 1 129 ? 27.358 1.842 -18.873 1.00 93.56 129 LYS A C 1
ATOM 1031 O O . LYS A 1 129 ? 27.063 2.773 -18.132 1.00 93.56 129 LYS A O 1
ATOM 1036 N N . ALA A 1 130 ? 27.390 0.581 -18.469 1.00 95.81 130 ALA A N 1
ATOM 1037 C CA . ALA A 1 130 ? 27.210 0.183 -17.079 1.00 95.81 130 ALA A CA 1
ATOM 1038 C C . ALA A 1 130 ? 28.375 -0.669 -16.585 1.00 95.81 130 ALA A C 1
ATOM 1040 O O . ALA A 1 130 ? 29.010 -1.399 -17.349 1.00 95.81 130 ALA A O 1
ATOM 1041 N N . LYS A 1 131 ? 28.629 -0.594 -15.278 1.00 97.69 131 LYS A N 1
ATOM 1042 C CA . LYS A 1 131 ? 29.622 -1.439 -14.611 1.00 97.69 131 LYS A CA 1
ATOM 1043 C C . LYS A 1 131 ? 28.944 -2.702 -14.106 1.00 97.69 131 LYS A C 1
ATOM 1045 O O . LYS A 1 131 ? 28.068 -2.629 -13.249 1.00 97.69 131 LYS A O 1
ATOM 1050 N N . VAL A 1 132 ? 29.359 -3.847 -14.629 1.00 97.81 132 VAL A N 1
ATOM 1051 C CA . VAL A 1 132 ? 28.820 -5.163 -14.289 1.00 97.81 132 VAL A CA 1
ATOM 1052 C C . VAL A 1 132 ? 29.759 -5.872 -13.317 1.00 97.81 132 VAL A C 1
ATOM 1054 O O . VAL A 1 132 ? 30.969 -5.941 -13.545 1.00 97.81 132 VAL A O 1
ATOM 1057 N N . LYS A 1 133 ? 29.202 -6.428 -12.238 1.00 97.38 133 LYS A N 1
ATOM 1058 C CA . LYS A 1 133 ? 29.914 -7.269 -11.263 1.00 97.38 133 LYS A CA 1
ATOM 1059 C C . LYS A 1 133 ? 29.180 -8.592 -11.088 1.00 97.38 133 LYS A C 1
ATOM 1061 O O . LYS A 1 133 ? 27.953 -8.608 -11.057 1.00 97.38 133 LYS A O 1
ATOM 1066 N N . LYS A 1 134 ? 29.926 -9.687 -10.944 1.00 96.00 134 LYS A N 1
ATOM 1067 C CA . LYS A 1 134 ? 29.370 -11.013 -10.642 1.00 96.00 134 LYS A CA 1
ATOM 1068 C C . LYS A 1 134 ? 29.121 -11.140 -9.136 1.00 96.00 134 LYS A C 1
ATOM 1070 O O . LYS A 1 134 ? 29.984 -10.775 -8.339 1.00 96.00 134 LYS A O 1
ATOM 1075 N N . ILE A 1 135 ? 27.952 -11.646 -8.752 1.00 94.50 135 ILE A N 1
ATOM 1076 C CA . ILE A 1 135 ? 27.534 -11.866 -7.362 1.00 94.50 135 ILE A CA 1
ATOM 1077 C C . ILE A 1 135 ? 26.916 -13.262 -7.282 1.00 94.50 135 ILE A C 1
ATOM 1079 O O . ILE A 1 135 ? 25.740 -13.450 -7.576 1.00 94.50 135 ILE A O 1
ATOM 1083 N N . GLY A 1 136 ? 27.718 -14.266 -6.923 1.00 90.75 136 GLY A N 1
ATOM 1084 C CA . GLY A 1 136 ? 27.288 -15.663 -7.026 1.00 90.75 136 GLY A CA 1
ATOM 1085 C C . GLY A 1 136 ? 26.902 -16.007 -8.469 1.00 90.75 136 GLY A C 1
ATOM 1086 O O . GLY A 1 136 ? 27.713 -15.825 -9.377 1.00 90.75 136 GLY A O 1
ATOM 1087 N N . ASN A 1 137 ? 25.656 -16.442 -8.671 1.00 89.94 137 ASN A N 1
ATOM 1088 C CA . ASN A 1 137 ? 25.112 -16.831 -9.981 1.00 89.94 137 ASN A CA 1
ATOM 1089 C C . ASN A 1 137 ? 24.285 -15.729 -10.666 1.00 89.94 137 ASN A C 1
ATOM 1091 O O . ASN A 1 137 ? 23.546 -15.986 -11.614 1.00 89.94 137 ASN A O 1
ATOM 1095 N N . MET A 1 138 ? 24.401 -14.495 -10.183 1.00 95.00 138 MET A N 1
ATOM 1096 C CA . MET A 1 138 ? 23.761 -13.317 -10.761 1.00 95.00 138 MET A CA 1
ATOM 1097 C C . MET A 1 138 ? 24.783 -12.205 -10.996 1.00 95.00 138 MET A C 1
ATOM 1099 O O . MET A 1 138 ? 25.954 -12.305 -10.621 1.00 95.00 138 MET A O 1
ATOM 1103 N N . TYR A 1 139 ? 24.324 -11.123 -11.613 1.00 96.75 139 TYR A N 1
ATOM 1104 C CA . TYR A 1 139 ? 25.141 -9.972 -11.959 1.00 96.75 139 TYR A CA 1
ATOM 1105 C C . TYR A 1 139 ? 24.475 -8.692 -11.477 1.00 96.75 139 TYR A C 1
ATOM 1107 O O . TYR A 1 139 ? 23.301 -8.471 -11.754 1.00 96.75 139 TYR A O 1
ATOM 1115 N N . SER A 1 140 ? 25.209 -7.823 -10.787 1.00 97.75 140 SER A N 1
ATOM 1116 C CA . SER A 1 140 ? 24.761 -6.446 -10.565 1.00 97.75 140 SER A CA 1
ATOM 1117 C C . SER A 1 140 ? 25.252 -5.562 -11.703 1.00 97.75 140 SER A C 1
ATOM 1119 O O . SER A 1 140 ? 26.434 -5.645 -12.047 1.00 97.75 140 SER A O 1
ATOM 1121 N N . ALA A 1 141 ? 24.405 -4.672 -12.213 1.00 97.62 141 ALA A N 1
ATOM 1122 C CA . ALA A 1 141 ? 24.817 -3.597 -13.109 1.00 97.62 141 ALA A CA 1
ATOM 1123 C C . ALA A 1 141 ? 24.569 -2.229 -12.459 1.00 97.62 141 ALA A C 1
ATOM 1125 O O . ALA A 1 141 ? 23.469 -1.948 -11.979 1.00 97.62 141 ALA A O 1
ATOM 1126 N N . ASP A 1 142 ? 25.602 -1.388 -12.464 1.00 97.50 142 ASP A N 1
ATOM 1127 C CA . ASP A 1 142 ? 25.549 0.016 -12.062 1.00 97.50 142 ASP A CA 1
ATOM 1128 C C . ASP A 1 142 ? 25.464 0.907 -13.304 1.00 97.50 142 ASP A C 1
ATOM 1130 O O . ASP A 1 142 ? 26.432 1.056 -14.056 1.00 97.50 142 ASP A O 1
ATOM 1134 N N . PHE A 1 143 ? 24.294 1.503 -13.507 1.00 94.56 143 PHE A N 1
ATOM 1135 C CA . PHE A 1 143 ? 24.005 2.473 -14.548 1.00 94.56 143 PHE A CA 1
ATOM 1136 C C . PHE A 1 143 ? 24.592 3.854 -14.207 1.00 94.56 143 PHE A C 1
ATOM 1138 O O . PHE A 1 143 ? 24.641 4.250 -13.037 1.00 94.56 143 PHE A O 1
ATOM 1145 N N . PRO A 1 144 ? 24.980 4.649 -15.219 1.00 92.12 144 PRO A N 1
ATOM 1146 C CA . PRO A 1 144 ? 25.592 5.958 -14.995 1.00 92.12 144 PRO A CA 1
ATOM 1147 C C . PRO A 1 144 ? 24.572 6.980 -14.463 1.00 92.12 144 PRO A C 1
ATOM 1149 O O . PRO A 1 144 ? 24.923 7.953 -13.793 1.00 92.12 144 PRO A O 1
ATOM 1152 N N . PHE A 1 145 ? 23.287 6.736 -14.703 1.00 90.75 145 PHE A N 1
ATOM 1153 C CA . PHE A 1 145 ? 22.169 7.551 -14.256 1.00 90.75 145 PHE A CA 1
ATOM 1154 C C . PHE A 1 145 ? 20.958 6.652 -13.960 1.00 90.75 145 PHE A C 1
ATOM 1156 O O . PHE A 1 145 ? 20.970 5.454 -14.252 1.00 90.75 145 PHE A O 1
ATOM 1163 N N . LYS A 1 146 ? 19.933 7.202 -13.295 1.00 93.31 146 LYS A N 1
ATOM 1164 C CA . LYS A 1 146 ? 18.739 6.418 -12.959 1.00 93.31 146 LYS A CA 1
ATOM 1165 C C . LYS A 1 146 ? 18.031 6.012 -14.249 1.00 93.31 146 L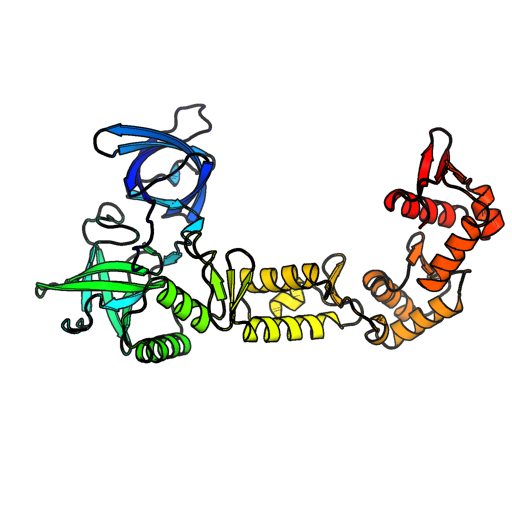YS A C 1
ATOM 1167 O O . LYS A 1 146 ? 17.849 6.840 -15.134 1.00 93.31 146 LYS A O 1
ATOM 1172 N N . SER A 1 147 ? 17.648 4.750 -14.335 1.00 91.75 147 SER A N 1
ATOM 1173 C CA . SER A 1 147 ? 16.993 4.167 -15.500 1.00 91.75 147 SER A CA 1
ATOM 1174 C C . SER A 1 147 ? 15.673 3.545 -15.059 1.00 91.75 147 SER A C 1
ATOM 1176 O O . SER A 1 147 ? 15.613 2.985 -13.957 1.00 91.75 147 SER A O 1
ATOM 1178 N N . PRO A 1 148 ? 14.604 3.663 -15.859 1.00 93.56 148 PRO A N 1
ATOM 1179 C CA . PRO A 1 148 ? 13.343 3.031 -15.533 1.00 93.56 148 PRO A CA 1
ATOM 1180 C C . PRO A 1 148 ? 13.471 1.539 -15.888 1.00 93.56 148 PRO A C 1
ATOM 1182 O O . PRO A 1 148 ? 13.874 1.172 -16.990 1.00 93.56 148 PRO A O 1
ATOM 1185 N N . ILE A 1 149 ? 13.224 0.675 -14.909 1.00 94.19 149 ILE A N 1
ATOM 1186 C CA . ILE A 1 149 ? 13.489 -0.765 -14.971 1.00 94.19 149 ILE A CA 1
ATOM 1187 C C . ILE A 1 149 ? 12.297 -1.548 -14.413 1.00 94.19 149 ILE A C 1
ATOM 1189 O O . ILE A 1 149 ? 11.654 -1.116 -13.455 1.00 94.19 149 ILE A O 1
ATOM 1193 N N . VAL A 1 150 ? 12.004 -2.706 -15.007 1.00 94.12 150 VAL A N 1
ATOM 1194 C CA . VAL A 1 150 ? 10.874 -3.567 -14.623 1.00 94.12 150 VAL A CA 1
ATOM 1195 C C . VAL A 1 150 ? 11.327 -5.028 -14.502 1.00 94.12 150 VAL A C 1
ATOM 1197 O O . VAL A 1 150 ? 12.016 -5.518 -15.403 1.00 94.12 150 VAL A O 1
ATOM 1200 N N . PRO A 1 151 ? 11.023 -5.732 -13.392 1.00 95.50 151 PRO A N 1
ATOM 1201 C CA . PRO A 1 151 ? 11.423 -7.128 -13.215 1.00 95.50 151 PRO A CA 1
ATOM 1202 C C . PRO A 1 151 ? 10.944 -8.018 -14.360 1.00 95.50 151 PRO A C 1
ATOM 1204 O O . PRO A 1 151 ? 9.772 -7.989 -14.718 1.00 95.50 151 PRO A O 1
ATOM 1207 N N . GLY A 1 152 ? 11.851 -8.822 -14.912 1.00 94.12 152 GLY A N 1
ATOM 1208 C CA . GLY A 1 152 ? 11.623 -9.687 -16.068 1.00 94.12 152 GLY A CA 1
ATOM 1209 C C . GLY A 1 152 ? 11.996 -9.076 -17.421 1.00 94.12 152 GLY A C 1
ATOM 1210 O O . GLY A 1 152 ? 11.995 -9.808 -18.408 1.00 94.12 152 GLY A O 1
ATOM 1211 N N . ALA A 1 153 ? 12.330 -7.781 -17.482 1.00 92.88 153 ALA A N 1
ATOM 1212 C CA . ALA A 1 153 ? 12.795 -7.140 -18.710 1.00 92.88 153 ALA A CA 1
ATOM 1213 C C . ALA A 1 153 ? 14.133 -7.719 -19.184 1.00 92.88 153 ALA A C 1
ATOM 1215 O O . ALA A 1 153 ? 14.990 -8.073 -18.370 1.00 92.88 153 ALA A O 1
ATOM 1216 N N . GLU A 1 154 ? 14.321 -7.780 -20.500 1.00 91.94 154 GLU A N 1
ATOM 1217 C CA . GLU A 1 154 ? 15.537 -8.285 -21.134 1.00 91.94 154 GLU A CA 1
ATOM 1218 C C . GLU A 1 154 ? 16.401 -7.132 -21.649 1.00 91.94 154 GLU A C 1
ATOM 1220 O O . GLU A 1 154 ? 15.920 -6.148 -22.212 1.00 91.94 154 GLU A O 1
ATOM 1225 N N . PHE A 1 155 ? 17.703 -7.262 -21.424 1.00 93.19 155 PHE A N 1
ATOM 1226 C CA . PHE A 1 155 ? 18.717 -6.272 -21.754 1.00 93.19 155 PHE A CA 1
ATOM 1227 C C . PHE A 1 155 ? 19.840 -6.970 -22.511 1.00 93.19 155 PHE A C 1
ATOM 1229 O O . PHE A 1 155 ? 20.280 -8.052 -22.119 1.00 93.19 155 PHE A O 1
ATOM 1236 N N . ALA A 1 156 ? 20.328 -6.343 -23.574 1.00 92.94 156 ALA A N 1
ATOM 1237 C CA . ALA A 1 156 ? 21.490 -6.810 -24.313 1.00 92.94 156 ALA A CA 1
ATOM 1238 C C . ALA A 1 156 ? 22.735 -6.040 -23.866 1.00 92.94 156 ALA A C 1
ATOM 1240 O O . ALA A 1 156 ? 22.719 -4.817 -23.733 1.00 92.94 156 ALA A O 1
ATOM 1241 N N . PHE A 1 157 ? 23.813 -6.778 -23.638 1.00 94.25 157 PHE A N 1
ATOM 1242 C CA . PHE A 1 157 ? 25.077 -6.308 -23.093 1.00 94.25 157 PHE A CA 1
ATOM 1243 C C . PHE A 1 157 ? 26.196 -6.643 -24.077 1.00 94.25 157 PHE A C 1
ATOM 1245 O O . PHE A 1 157 ? 26.354 -7.797 -24.481 1.00 94.25 157 PHE A O 1
ATOM 1252 N N . GLU A 1 158 ? 27.002 -5.644 -24.419 1.00 95.06 158 GLU A N 1
ATOM 1253 C CA . GLU A 1 158 ? 28.160 -5.775 -25.300 1.00 95.06 158 GLU A CA 1
ATOM 1254 C C . GLU A 1 158 ? 29.392 -5.145 -24.641 1.00 95.06 158 GLU A C 1
ATOM 1256 O O . GLU A 1 158 ? 29.325 -4.013 -24.172 1.00 95.06 158 GLU A O 1
ATOM 1261 N N . ASN A 1 159 ? 30.523 -5.850 -24.572 1.00 94.94 159 ASN A N 1
ATOM 1262 C CA . ASN A 1 159 ? 31.772 -5.256 -24.078 1.00 94.94 159 ASN A CA 1
ATOM 1263 C C . ASN A 1 159 ? 32.741 -4.921 -25.219 1.00 94.94 159 ASN A C 1
ATOM 1265 O O . ASN A 1 159 ? 32.618 -5.404 -26.342 1.00 94.94 159 ASN A O 1
ATOM 1269 N N . LYS A 1 160 ? 33.782 -4.143 -24.902 1.00 93.12 160 LYS A N 1
ATOM 1270 C CA . LYS A 1 160 ? 34.828 -3.751 -25.865 1.00 93.12 160 LYS A CA 1
ATOM 1271 C C . LYS A 1 160 ? 35.607 -4.923 -26.477 1.00 93.12 160 LYS A C 1
ATOM 1273 O O . LYS A 1 160 ? 36.263 -4.740 -27.492 1.00 93.12 160 LYS A O 1
ATOM 1278 N N . LYS A 1 161 ? 35.568 -6.107 -25.857 1.00 92.00 161 LYS A N 1
ATOM 1279 C CA . LYS A 1 161 ? 36.222 -7.329 -26.354 1.00 92.00 161 LYS A CA 1
ATOM 1280 C C . LYS A 1 161 ? 35.326 -8.115 -27.324 1.00 92.00 161 LYS A C 1
ATOM 1282 O O . LYS A 1 161 ? 35.658 -9.243 -27.667 1.00 92.00 161 LYS A O 1
ATOM 1287 N N . GLY A 1 162 ? 34.181 -7.556 -27.724 1.00 89.88 162 GLY A N 1
ATOM 1288 C CA . GLY A 1 162 ? 33.235 -8.190 -28.642 1.00 89.88 162 GLY A CA 1
ATOM 1289 C C . GLY A 1 162 ? 32.351 -9.259 -27.998 1.00 89.88 162 GLY A C 1
ATOM 1290 O O . GLY A 1 162 ? 31.613 -9.938 -28.708 1.00 89.88 162 GLY A O 1
ATOM 1291 N N . PHE A 1 163 ? 32.387 -9.422 -26.669 1.00 92.38 163 PHE A N 1
ATOM 1292 C CA . PHE A 1 163 ? 31.427 -10.289 -25.987 1.00 92.38 163 PHE A CA 1
ATOM 1293 C C . PHE A 1 163 ? 30.037 -9.670 -26.101 1.00 92.38 163 PHE A C 1
ATOM 1295 O O . PHE A 1 163 ? 29.859 -8.513 -25.719 1.00 92.38 163 PHE A O 1
ATOM 1302 N N . LYS A 1 164 ? 29.061 -10.458 -26.556 1.00 93.31 164 LYS A N 1
ATOM 1303 C CA . LYS A 1 164 ? 27.644 -10.094 -26.625 1.00 93.31 164 LYS A CA 1
ATOM 1304 C C . LYS A 1 164 ? 26.821 -11.132 -25.878 1.00 93.31 164 LYS A C 1
ATOM 1306 O O . LYS A 1 164 ? 27.046 -12.327 -26.044 1.00 93.31 164 LYS A O 1
ATOM 1311 N N . GLY A 1 165 ? 25.856 -10.678 -25.092 1.00 93.06 165 GLY A N 1
ATOM 1312 C CA . GLY A 1 165 ? 24.895 -11.562 -24.446 1.00 93.06 165 GLY A CA 1
ATOM 1313 C C . GLY A 1 165 ? 23.668 -10.807 -23.962 1.00 93.06 165 GLY A C 1
ATOM 1314 O O . GLY A 1 165 ? 23.674 -9.581 -23.866 1.00 93.06 165 GLY A O 1
ATOM 1315 N N . GLN A 1 166 ? 22.616 -11.547 -23.638 1.00 93.25 166 GLN A N 1
ATOM 1316 C CA . GLN A 1 166 ? 21.408 -10.992 -23.042 1.00 93.25 166 GLN A CA 1
ATOM 1317 C C . GLN A 1 166 ? 21.314 -11.379 -21.570 1.00 93.25 166 GLN A C 1
ATOM 1319 O O . GLN A 1 166 ? 21.745 -12.462 -21.167 1.00 93.25 166 GLN A O 1
ATOM 1324 N N . MET A 1 167 ? 20.750 -10.488 -20.763 1.00 94.50 167 MET A N 1
ATOM 1325 C CA . MET A 1 167 ? 20.385 -10.774 -19.386 1.00 94.50 167 MET A CA 1
ATOM 1326 C C . MET A 1 167 ? 18.954 -10.334 -19.093 1.00 94.50 167 MET A C 1
ATOM 1328 O O . MET A 1 167 ? 18.472 -9.330 -19.616 1.00 94.50 167 MET A O 1
ATOM 1332 N N . LYS A 1 168 ? 18.308 -11.052 -18.180 1.00 94.38 168 LYS A N 1
ATOM 1333 C CA . LYS A 1 168 ? 16.982 -10.753 -17.648 1.00 94.38 168 LYS A CA 1
ATOM 1334 C C . LYS A 1 168 ? 17.094 -10.086 -16.284 1.00 94.38 168 LYS A C 1
ATOM 1336 O O . LYS A 1 168 ? 17.817 -10.573 -15.413 1.00 94.38 168 LYS A O 1
ATOM 1341 N N . LEU A 1 169 ? 16.381 -8.980 -16.091 1.00 96.00 169 LEU A N 1
ATOM 1342 C CA . LEU A 1 169 ? 16.324 -8.266 -14.820 1.00 96.00 169 LEU A CA 1
ATOM 1343 C C . LEU A 1 169 ? 15.566 -9.101 -13.785 1.00 96.00 169 LEU A C 1
ATOM 1345 O O . LEU A 1 169 ? 14.408 -9.443 -14.005 1.00 96.00 169 LEU A O 1
ATOM 1349 N N . ILE A 1 170 ? 16.179 -9.363 -12.634 1.00 96.62 170 ILE A N 1
ATOM 1350 C CA . ILE A 1 170 ? 15.533 -10.081 -11.526 1.00 96.62 170 ILE A CA 1
ATOM 1351 C C . ILE A 1 170 ? 15.114 -9.165 -10.381 1.00 96.62 170 ILE A C 1
ATOM 1353 O O . ILE A 1 170 ? 14.092 -9.412 -9.754 1.00 96.62 170 ILE A O 1
ATOM 1357 N N . TYR A 1 171 ? 15.885 -8.113 -10.100 1.00 97.31 171 TYR A N 1
ATOM 1358 C CA . TYR A 1 171 ? 15.623 -7.237 -8.964 1.00 97.31 171 TYR A CA 1
ATOM 1359 C C . TYR A 1 171 ? 16.024 -5.791 -9.290 1.00 97.31 171 TYR A C 1
ATOM 1361 O O . TYR A 1 171 ? 17.182 -5.542 -9.648 1.00 97.31 171 TYR A O 1
ATOM 1369 N N . PRO A 1 172 ? 15.098 -4.824 -9.178 1.00 96.06 172 PRO A N 1
ATOM 1370 C CA . PRO A 1 172 ? 15.378 -3.417 -9.399 1.00 96.06 172 PRO A CA 1
ATOM 1371 C C . PRO A 1 172 ? 15.818 -2.733 -8.100 1.00 96.06 172 PRO A C 1
ATOM 1373 O O . PRO A 1 172 ? 15.126 -2.815 -7.092 1.00 96.06 172 PRO A O 1
ATOM 1376 N N . GLY A 1 173 ? 16.922 -1.985 -8.117 1.00 95.75 173 GLY A N 1
ATOM 1377 C CA . GLY A 1 173 ? 17.373 -1.237 -6.940 1.00 95.75 173 GLY A CA 1
ATOM 1378 C C . GLY A 1 173 ? 18.659 -1.764 -6.319 1.00 95.75 173 GLY A C 1
ATOM 1379 O O . GLY A 1 173 ? 19.426 -2.500 -6.937 1.00 95.75 173 GLY A O 1
ATOM 1380 N N . TYR A 1 174 ? 18.899 -1.325 -5.088 1.00 95.56 174 TYR A N 1
ATOM 1381 C CA . TYR A 1 174 ? 20.014 -1.772 -4.262 1.00 95.56 174 TYR A CA 1
ATOM 1382 C C . TYR A 1 174 ? 19.555 -2.920 -3.366 1.00 95.56 174 TYR A C 1
ATOM 1384 O O . TYR A 1 174 ? 18.454 -2.871 -2.823 1.00 95.56 174 TYR A O 1
ATOM 1392 N N . LEU A 1 175 ? 20.419 -3.917 -3.194 1.00 94.56 175 LEU A N 1
ATOM 1393 C CA . LEU A 1 175 ? 20.245 -4.979 -2.213 1.00 94.56 175 LEU A CA 1
ATOM 1394 C C . LEU A 1 175 ? 21.335 -4.866 -1.155 1.00 94.56 175 LEU A C 1
ATOM 1396 O O . LEU A 1 175 ? 22.478 -4.518 -1.458 1.00 94.56 175 LEU A O 1
ATOM 1400 N N . ASP A 1 176 ? 20.979 -5.181 0.087 1.00 94.44 176 ASP A N 1
ATOM 1401 C CA . ASP A 1 176 ? 21.978 -5.457 1.110 1.00 94.44 176 ASP A CA 1
ATOM 1402 C C . ASP A 1 176 ? 22.604 -6.845 0.894 1.00 94.44 176 ASP A C 1
ATOM 1404 O O . ASP A 1 176 ? 22.114 -7.679 0.124 1.00 94.44 176 ASP A O 1
ATOM 1408 N N . LYS A 1 177 ? 23.708 -7.121 1.595 1.00 94.56 177 LYS A N 1
ATOM 1409 C CA . LYS A 1 177 ? 24.449 -8.369 1.387 1.00 94.56 177 LYS A CA 1
ATOM 1410 C C . LYS A 1 177 ? 23.625 -9.617 1.720 1.00 94.56 177 LYS A C 1
ATOM 1412 O O . LYS A 1 177 ? 23.782 -10.659 1.082 1.00 94.56 177 LYS A O 1
ATOM 1417 N N . LYS A 1 178 ? 22.741 -9.516 2.716 1.00 94.19 178 LYS A N 1
ATOM 1418 C CA . LYS A 1 178 ? 21.860 -10.609 3.136 1.00 94.19 178 LYS A CA 1
ATOM 1419 C C . LYS A 1 178 ? 20.872 -10.960 2.024 1.00 94.19 178 LYS A C 1
ATOM 1421 O O . LYS A 1 178 ? 20.697 -12.137 1.713 1.00 94.19 178 LYS A O 1
ATOM 1426 N N . SER A 1 179 ? 20.273 -9.950 1.408 1.00 94.19 179 SER A N 1
ATOM 1427 C CA . SER A 1 179 ? 19.297 -10.090 0.332 1.00 94.19 179 SER A CA 1
ATOM 1428 C C . SER A 1 179 ? 19.957 -10.585 -0.951 1.00 94.19 179 SER A C 1
ATOM 1430 O O . SER A 1 179 ? 19.422 -11.486 -1.592 1.00 94.19 179 SER A O 1
ATOM 1432 N N . GLU A 1 180 ? 21.173 -10.120 -1.265 1.00 95.31 180 GLU A N 1
ATOM 1433 C CA . GLU A 1 180 ? 21.977 -10.679 -2.361 1.00 95.31 180 GLU A CA 1
ATOM 1434 C C . GLU A 1 180 ? 22.196 -12.191 -2.195 1.00 95.31 180 GLU A C 1
ATOM 1436 O O . GLU A 1 180 ? 21.925 -12.978 -3.104 1.00 95.31 180 GLU A O 1
ATOM 1441 N N . ASN A 1 181 ? 22.646 -12.618 -1.013 1.00 93.62 181 ASN A N 1
ATOM 1442 C CA . ASN A 1 181 ? 22.866 -14.035 -0.728 1.00 93.62 181 ASN A CA 1
ATOM 1443 C C . ASN A 1 181 ? 21.554 -14.832 -0.806 1.00 93.62 181 ASN A C 1
ATOM 1445 O O . ASN A 1 181 ? 21.536 -15.949 -1.324 1.00 93.62 181 ASN A O 1
ATOM 1449 N N . SER A 1 182 ? 20.452 -14.247 -0.330 1.00 93.81 182 SER A N 1
ATOM 1450 C CA . SER A 1 182 ? 19.123 -14.859 -0.353 1.00 93.81 182 SER A CA 1
ATOM 1451 C C . SER A 1 182 ? 18.618 -15.099 -1.779 1.00 93.81 182 SER A C 1
ATOM 1453 O O . SER A 1 182 ? 18.181 -16.205 -2.101 1.00 93.81 182 SER A O 1
ATOM 1455 N N . ILE A 1 183 ? 18.736 -14.098 -2.656 1.00 95.00 183 ILE A N 1
ATOM 1456 C CA . ILE A 1 183 ? 18.390 -14.226 -4.075 1.00 95.00 183 ILE A CA 1
ATOM 1457 C C . ILE A 1 183 ? 19.283 -15.265 -4.752 1.00 95.00 183 ILE A C 1
ATOM 1459 O O . ILE A 1 183 ? 18.761 -16.169 -5.398 1.00 95.00 183 ILE A O 1
ATOM 1463 N N . SER A 1 184 ? 20.605 -15.188 -4.564 1.00 93.12 184 SER A N 1
ATOM 1464 C CA . SER A 1 184 ? 21.557 -16.144 -5.151 1.00 93.12 184 SER A CA 1
ATOM 1465 C C . SER A 1 184 ? 21.225 -17.591 -4.760 1.00 93.12 184 SER A C 1
ATOM 1467 O O . SER A 1 184 ? 21.116 -18.470 -5.614 1.00 93.12 184 SER A O 1
ATOM 1469 N N . ALA A 1 185 ? 20.958 -17.841 -3.474 1.00 92.12 185 ALA A N 1
ATOM 1470 C CA . ALA A 1 185 ? 20.582 -19.165 -2.985 1.00 92.12 185 ALA A CA 1
ATOM 1471 C C . ALA A 1 185 ? 19.247 -19.656 -3.569 1.00 92.12 185 ALA A C 1
ATOM 1473 O O . ALA A 1 185 ? 19.100 -20.843 -3.852 1.00 92.12 185 ALA A O 1
ATOM 1474 N N . ARG A 1 186 ? 18.268 -18.762 -3.767 1.00 91.75 186 ARG A N 1
ATOM 1475 C CA . ARG A 1 186 ? 16.988 -19.110 -4.406 1.00 91.75 186 ARG A CA 1
ATOM 1476 C C . ARG A 1 186 ? 17.154 -19.417 -5.882 1.00 91.75 186 ARG A C 1
ATOM 1478 O O . ARG A 1 186 ? 16.571 -20.393 -6.339 1.00 91.75 186 ARG A O 1
ATOM 1485 N N . MET A 1 187 ? 17.968 -18.643 -6.595 1.00 90.31 187 MET A N 1
ATOM 1486 C CA . MET A 1 187 ? 18.286 -18.896 -8.000 1.00 90.31 187 MET A CA 1
ATOM 1487 C C . MET A 1 187 ? 18.841 -20.308 -8.207 1.00 90.31 187 MET A C 1
ATOM 1489 O O . MET A 1 187 ? 18.447 -20.973 -9.156 1.00 90.31 187 MET A O 1
ATOM 1493 N N . ASN A 1 188 ? 19.650 -20.811 -7.273 1.00 87.81 188 ASN A N 1
ATOM 1494 C CA . ASN A 1 188 ? 20.208 -22.167 -7.342 1.00 87.81 188 ASN A CA 1
ATOM 1495 C C . ASN A 1 188 ? 19.169 -23.286 -7.179 1.00 87.81 188 ASN A C 1
ATOM 1497 O O . ASN A 1 188 ? 19.447 -24.427 -7.532 1.00 87.81 188 ASN A O 1
ATOM 1501 N N . LYS A 1 189 ? 17.981 -22.986 -6.640 1.00 88.75 189 LYS A N 1
ATOM 1502 C CA . LYS A 1 189 ? 16.889 -23.965 -6.501 1.00 88.75 189 LYS A CA 1
ATOM 1503 C C . LYS A 1 189 ? 16.077 -24.126 -7.784 1.00 88.75 189 LYS A C 1
ATOM 1505 O O . LYS A 1 189 ? 15.332 -25.094 -7.920 1.00 88.75 189 LYS A O 1
ATOM 1510 N N . PHE A 1 190 ? 16.182 -23.177 -8.708 1.00 85.88 190 PHE A N 1
ATOM 1511 C CA . PHE A 1 190 ? 15.468 -23.237 -9.970 1.00 85.88 190 PHE A CA 1
ATOM 1512 C C . PHE A 1 190 ? 16.173 -24.204 -10.928 1.00 85.88 190 PHE A C 1
ATOM 1514 O O . PHE A 1 190 ? 17.311 -23.972 -11.323 1.00 85.88 190 PHE A O 1
ATOM 1521 N N . ARG A 1 191 ? 15.477 -25.278 -11.333 1.00 83.19 191 ARG A N 1
ATOM 1522 C CA . ARG A 1 191 ? 15.967 -26.211 -12.370 1.00 83.19 191 ARG A CA 1
ATOM 1523 C C . ARG A 1 191 ? 16.072 -25.546 -13.748 1.00 83.19 191 ARG A C 1
ATOM 1525 O O . ARG A 1 191 ? 16.951 -25.881 -14.529 1.00 83.19 191 ARG A O 1
ATOM 1532 N N . PHE A 1 192 ? 15.171 -24.605 -14.026 1.00 86.81 192 PHE A N 1
ATOM 1533 C CA . PHE A 1 192 ? 15.088 -23.831 -15.267 1.00 86.81 192 PHE A CA 1
ATOM 1534 C C . PHE A 1 192 ? 15.026 -22.343 -14.945 1.00 86.81 192 PHE A C 1
ATOM 1536 O O . PHE A 1 192 ? 14.712 -21.973 -13.818 1.00 86.81 192 PHE A O 1
ATOM 1543 N N . LYS A 1 193 ? 15.269 -21.465 -15.922 1.00 85.06 193 LYS A N 1
ATOM 1544 C CA . LYS A 1 193 ? 15.212 -20.016 -15.674 1.00 85.06 193 LYS A CA 1
ATOM 1545 C C . LYS A 1 193 ? 13.850 -19.602 -15.131 1.00 85.06 193 LYS A C 1
ATOM 1547 O O . LYS A 1 193 ? 12.833 -20.036 -15.671 1.00 85.06 193 LYS A O 1
ATOM 1552 N N . PRO A 1 194 ? 13.810 -18.742 -14.101 1.00 92.12 194 PRO A N 1
ATOM 1553 C CA . PRO A 1 194 ? 12.545 -18.212 -13.641 1.00 92.12 194 PRO A CA 1
ATOM 1554 C C . PRO A 1 194 ? 11.932 -17.357 -14.756 1.00 92.12 194 PRO A C 1
ATOM 1556 O O . PRO A 1 194 ? 12.532 -16.382 -15.215 1.00 92.12 194 PRO A O 1
ATOM 1559 N N . GLY A 1 195 ? 10.718 -17.713 -15.178 1.00 93.19 195 GLY A N 1
ATOM 1560 C CA . GLY A 1 195 ? 9.860 -16.813 -15.947 1.00 93.19 195 GLY A CA 1
ATOM 1561 C C . GLY A 1 195 ? 9.451 -15.593 -15.110 1.00 93.19 195 GLY A C 1
ATOM 1562 O O . GLY A 1 195 ? 9.822 -15.471 -13.939 1.00 93.19 195 GLY A O 1
ATOM 1563 N N . VAL A 1 196 ? 8.635 -14.697 -15.672 1.00 93.50 196 VAL A N 1
ATOM 1564 C CA . VAL A 1 196 ? 8.244 -13.441 -14.995 1.00 93.50 196 VAL A CA 1
ATOM 1565 C C . VAL A 1 196 ? 7.592 -13.712 -13.630 1.00 93.50 196 VAL A C 1
ATOM 1567 O O . VAL A 1 196 ? 8.010 -13.132 -12.630 1.00 93.50 196 VAL A O 1
ATOM 1570 N N . LYS A 1 197 ? 6.666 -14.679 -13.539 1.00 95.12 197 LYS A N 1
ATOM 1571 C CA . LYS A 1 197 ? 6.087 -15.120 -12.256 1.00 95.12 197 LYS A CA 1
ATOM 1572 C C . LYS A 1 197 ? 7.163 -15.565 -11.260 1.00 95.12 197 LYS A C 1
ATOM 1574 O O . LYS A 1 197 ? 7.141 -15.152 -10.105 1.00 95.12 197 LYS A O 1
ATOM 1579 N N . GLY A 1 198 ? 8.129 -16.371 -11.704 1.00 95.38 198 GLY A N 1
ATOM 1580 C CA . GLY A 1 198 ? 9.242 -16.838 -10.874 1.00 95.38 198 GLY A CA 1
ATOM 1581 C C . GLY A 1 198 ? 10.098 -15.689 -10.336 1.00 95.38 198 GLY A C 1
ATOM 1582 O O . GLY A 1 198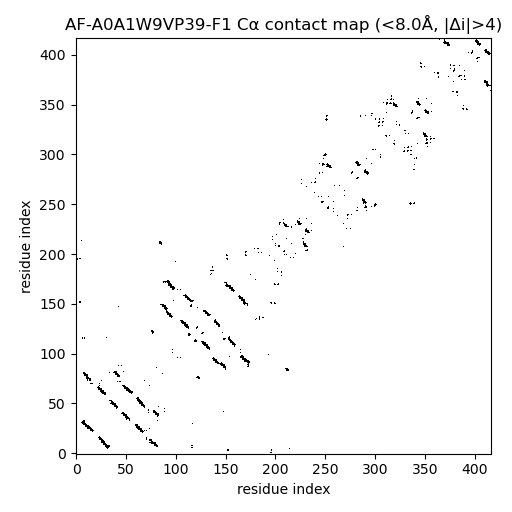 ? 10.463 -15.701 -9.164 1.00 95.38 198 GLY A O 1
ATOM 1583 N N . ILE A 1 199 ? 10.342 -14.660 -11.151 1.00 96.06 199 ILE A N 1
ATOM 1584 C CA . ILE A 1 199 ? 11.080 -13.452 -10.756 1.00 96.06 199 ILE A CA 1
ATOM 1585 C C . ILE A 1 199 ? 10.334 -12.685 -9.662 1.00 96.06 199 ILE A C 1
ATOM 1587 O O . ILE A 1 199 ? 10.908 -12.407 -8.610 1.00 96.06 199 ILE A O 1
ATOM 1591 N N . TYR A 1 200 ? 9.040 -12.417 -9.844 1.00 96.50 200 TYR A N 1
ATOM 1592 C CA . TYR A 1 200 ? 8.230 -11.778 -8.801 1.00 96.50 200 TYR A CA 1
ATOM 1593 C C . TYR A 1 200 ? 8.144 -12.633 -7.529 1.00 96.50 200 TYR A C 1
ATOM 1595 O O . TYR A 1 200 ? 8.133 -12.100 -6.425 1.00 96.50 200 TYR A O 1
ATOM 1603 N N . SER A 1 201 ? 8.186 -13.960 -7.667 1.00 96.06 201 SER A N 1
ATOM 1604 C CA . SER A 1 201 ? 8.248 -14.908 -6.551 1.00 96.06 201 SER A CA 1
ATOM 1605 C C . SER A 1 201 ? 9.569 -14.818 -5.771 1.00 96.06 201 SER A C 1
ATOM 1607 O O . SER A 1 201 ? 9.595 -15.024 -4.555 1.00 96.06 201 SER A O 1
ATOM 1609 N N . ILE A 1 202 ? 10.679 -14.508 -6.451 1.00 95.75 202 ILE A N 1
ATOM 1610 C CA . ILE A 1 202 ? 11.982 -14.252 -5.825 1.00 95.75 202 ILE A CA 1
ATOM 1611 C C . ILE A 1 202 ? 11.948 -12.921 -5.074 1.00 95.75 202 ILE A C 1
ATOM 1613 O O . ILE A 1 202 ? 12.362 -12.894 -3.914 1.00 95.75 202 ILE A O 1
ATOM 1617 N N . ILE A 1 203 ? 11.429 -11.854 -5.695 1.00 95.50 203 ILE A N 1
ATOM 1618 C CA . ILE A 1 203 ? 11.298 -10.529 -5.065 1.00 95.50 203 ILE A CA 1
ATOM 1619 C C . ILE A 1 203 ? 10.439 -10.646 -3.807 1.00 95.50 203 ILE A C 1
ATOM 1621 O O . ILE A 1 203 ? 10.906 -10.330 -2.717 1.00 95.50 203 ILE A O 1
ATOM 1625 N N . LEU A 1 204 ? 9.247 -11.237 -3.934 1.00 94.75 204 LEU A N 1
ATOM 1626 C CA . LEU A 1 204 ? 8.321 -11.458 -2.827 1.00 94.75 204 LEU A CA 1
ATOM 1627 C C . LEU A 1 204 ? 8.975 -12.172 -1.644 1.00 94.75 204 LEU A C 1
ATOM 1629 O O . LEU A 1 204 ? 8.782 -11.768 -0.509 1.00 94.75 204 LEU A O 1
ATOM 1633 N N . ARG A 1 205 ? 9.774 -13.218 -1.874 1.00 93.88 205 ARG A N 1
ATOM 1634 C CA . ARG A 1 205 ? 10.449 -13.931 -0.773 1.00 93.88 205 ARG A CA 1
ATOM 1635 C C . ARG A 1 205 ? 11.684 -13.211 -0.240 1.00 93.88 205 ARG A C 1
ATOM 1637 O O . ARG A 1 205 ? 12.183 -13.572 0.825 1.00 93.88 205 ARG A O 1
ATOM 1644 N N . THR A 1 206 ? 12.234 -12.271 -0.997 1.00 92.38 206 THR A N 1
ATOM 1645 C CA . THR A 1 206 ? 13.388 -11.472 -0.568 1.00 92.38 206 THR A CA 1
ATOM 1646 C C . THR A 1 206 ? 12.929 -10.340 0.331 1.00 92.38 206 THR A C 1
ATOM 1648 O O . THR A 1 206 ? 13.462 -10.189 1.427 1.00 92.38 206 THR A O 1
ATOM 1651 N N . ASP A 1 207 ? 11.873 -9.6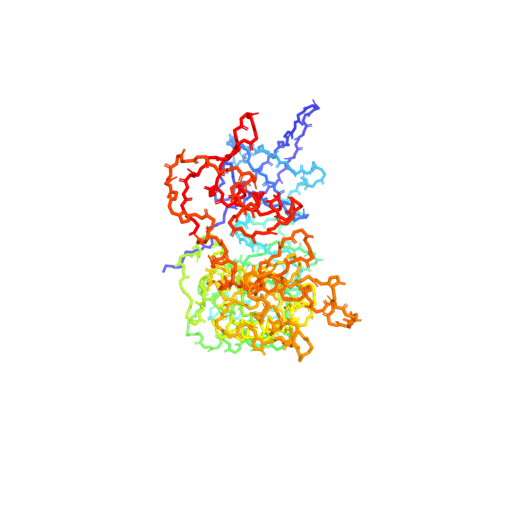49 -0.086 1.00 89.56 207 ASP A N 1
ATOM 1652 C CA . ASP A 1 207 ? 11.386 -8.441 0.575 1.00 89.56 207 ASP A CA 1
ATOM 1653 C C . ASP A 1 207 ? 10.178 -8.713 1.481 1.00 89.56 207 ASP A C 1
ATOM 1655 O O . ASP A 1 207 ? 9.703 -7.822 2.180 1.00 89.56 207 ASP A O 1
ATOM 1659 N N . ASN A 1 208 ? 9.665 -9.947 1.461 1.00 90.94 208 ASN A N 1
ATOM 1660 C CA . ASN A 1 208 ? 8.408 -10.391 2.076 1.00 90.94 208 ASN A CA 1
ATOM 1661 C C . ASN A 1 208 ? 7.142 -9.709 1.538 1.00 90.94 208 ASN A C 1
ATOM 1663 O O . ASN A 1 208 ? 6.042 -9.950 2.035 1.00 90.94 208 ASN A O 1
ATOM 1667 N N . TYR A 1 209 ? 7.299 -8.895 0.500 1.00 91.31 209 TYR A N 1
ATOM 1668 C CA . TYR A 1 209 ? 6.271 -8.085 -0.127 1.00 91.31 209 TYR A CA 1
ATOM 1669 C C . TYR A 1 209 ? 6.634 -7.866 -1.596 1.00 91.31 209 TYR A C 1
ATOM 1671 O O . TYR A 1 209 ? 7.807 -7.723 -1.935 1.00 91.31 209 TYR A O 1
ATOM 1679 N N . VAL A 1 210 ? 5.641 -7.790 -2.478 1.00 93.06 210 VAL A N 1
ATOM 1680 C CA . VAL A 1 210 ? 5.843 -7.256 -3.827 1.00 93.06 210 VAL A CA 1
ATOM 1681 C C . VAL A 1 210 ? 4.559 -6.631 -4.362 1.00 93.06 210 VAL A C 1
ATOM 1683 O O . VAL A 1 210 ? 3.470 -7.182 -4.203 1.00 93.06 210 VAL A O 1
ATOM 1686 N N . GLU A 1 211 ? 4.687 -5.491 -5.037 1.00 92.12 211 GLU A N 1
ATOM 1687 C CA . GLU A 1 211 ? 3.613 -4.964 -5.880 1.00 92.12 211 GLU A CA 1
ATOM 1688 C C . GLU A 1 211 ? 3.634 -5.666 -7.224 1.00 92.12 211 GLU A C 1
ATOM 1690 O O . GLU A 1 211 ? 4.625 -5.610 -7.958 1.00 92.12 211 GLU A O 1
ATOM 1695 N N . LEU A 1 212 ? 2.524 -6.309 -7.552 1.00 94.31 212 LEU A N 1
ATOM 1696 C CA . LEU A 1 212 ? 2.355 -6.980 -8.820 1.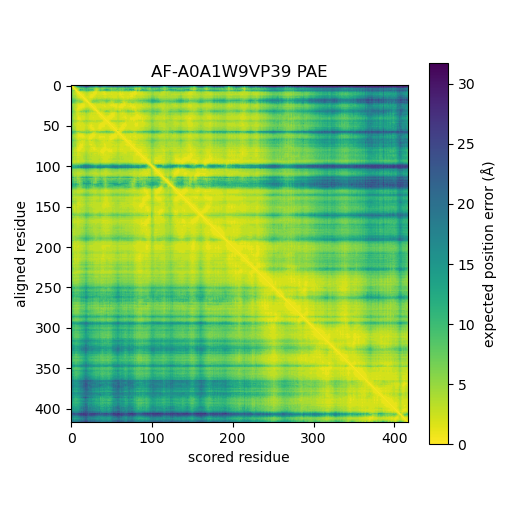00 94.31 212 LEU A CA 1
ATOM 1697 C C . LEU A 1 212 ? 1.869 -6.006 -9.893 1.00 94.31 212 LEU A C 1
ATOM 1699 O O . LEU A 1 212 ? 1.040 -5.128 -9.619 1.00 94.31 212 LEU A O 1
ATOM 1703 N N . PRO A 1 213 ? 2.353 -6.178 -11.130 1.00 94.31 213 PRO A N 1
ATOM 1704 C CA . PRO A 1 213 ? 1.757 -5.531 -12.270 1.00 94.31 213 PRO A CA 1
ATOM 1705 C C . PRO A 1 213 ? 0.390 -6.140 -12.597 1.00 94.31 213 PRO A C 1
ATOM 1707 O O . PRO A 1 213 ? 0.096 -7.271 -12.201 1.00 94.31 213 PRO A O 1
ATOM 1710 N N . SER A 1 214 ? -0.438 -5.403 -13.341 1.00 92.19 214 SER A N 1
ATOM 1711 C CA . SER A 1 214 ? -1.826 -5.793 -13.652 1.00 92.19 214 SER A CA 1
ATOM 1712 C C . SER A 1 214 ? -1.954 -7.205 -14.231 1.00 92.19 214 SER A C 1
ATOM 1714 O O . SER A 1 214 ? -2.814 -7.975 -13.814 1.00 92.19 214 SER A O 1
ATOM 1716 N N . PHE A 1 215 ? -1.042 -7.584 -15.124 1.00 92.31 215 PHE A N 1
ATOM 1717 C CA . PHE A 1 215 ? -1.026 -8.897 -15.773 1.00 92.31 215 PHE A CA 1
ATOM 1718 C C . PHE A 1 215 ? -0.619 -10.070 -14.858 1.00 92.31 215 PHE A C 1
ATOM 1720 O O . PHE A 1 215 ? -0.657 -11.212 -15.303 1.00 92.31 215 PHE A O 1
ATOM 1727 N N . LEU A 1 216 ? -0.214 -9.815 -13.607 1.00 95.38 216 LEU A N 1
ATOM 1728 C CA . LEU A 1 216 ? 0.060 -10.845 -12.594 1.00 95.38 216 LEU A CA 1
ATOM 1729 C C . LEU A 1 216 ? -0.949 -10.819 -11.433 1.00 95.38 216 LEU A C 1
ATOM 1731 O O . LEU A 1 216 ? -0.784 -11.566 -10.473 1.00 95.38 216 LEU A O 1
ATOM 1735 N N . LEU A 1 217 ? -1.987 -9.976 -11.470 1.00 93.62 217 LEU A N 1
ATOM 1736 C CA . LEU A 1 217 ? -2.905 -9.802 -10.332 1.00 93.62 217 LEU A CA 1
ATOM 1737 C C . LEU A 1 217 ? -3.703 -11.051 -9.958 1.00 93.62 217 LEU A C 1
ATOM 1739 O O . LEU A 1 217 ? -4.124 -11.172 -8.801 1.00 93.62 217 LEU A O 1
ATOM 1743 N N . ASP A 1 218 ? -3.879 -11.970 -10.899 1.00 94.19 218 ASP A N 1
ATOM 1744 C CA . ASP A 1 218 ? -4.590 -13.233 -10.690 1.00 94.19 218 ASP A CA 1
ATOM 1745 C C . ASP A 1 218 ? -3.641 -14.400 -10.413 1.00 94.19 218 ASP A C 1
ATOM 1747 O O . ASP A 1 218 ? -4.078 -15.499 -10.097 1.00 94.19 218 ASP A O 1
ATOM 1751 N N . GLU A 1 219 ? -2.331 -14.156 -10.449 1.00 95.25 219 GLU A N 1
ATOM 1752 C CA . GLU A 1 219 ? -1.351 -15.180 -10.128 1.00 95.25 219 GLU A CA 1
ATOM 1753 C C . GLU A 1 219 ? -1.290 -15.431 -8.620 1.00 95.25 219 GLU A C 1
ATOM 1755 O O . GLU A 1 219 ? -1.186 -14.510 -7.791 1.00 95.25 219 GLU A O 1
ATOM 1760 N N . GLU A 1 220 ? -1.294 -16.714 -8.275 1.00 95.12 220 GLU A N 1
ATOM 1761 C CA . GLU A 1 220 ? -1.057 -17.196 -6.923 1.00 95.12 220 GLU A CA 1
ATOM 1762 C C . GLU A 1 220 ? 0.428 -17.462 -6.685 1.00 95.12 220 GLU A C 1
ATOM 1764 O O . GLU A 1 220 ? 1.162 -17.934 -7.566 1.00 95.12 220 GLU A O 1
ATOM 1769 N N . PHE A 1 221 ? 0.867 -17.148 -5.470 1.00 95.94 221 PHE A N 1
ATOM 1770 C CA . PHE A 1 221 ? 2.232 -17.337 -5.006 1.00 95.94 221 PHE A CA 1
ATOM 1771 C C . PHE A 1 221 ? 2.177 -18.160 -3.725 1.00 95.94 221 PHE A C 1
ATOM 1773 O O . PHE A 1 221 ? 1.546 -17.753 -2.757 1.00 95.94 221 PHE A O 1
ATOM 1780 N N . ASP A 1 222 ? 2.840 -19.312 -3.736 1.00 95.25 222 ASP A N 1
ATOM 1781 C CA . ASP A 1 222 ? 2.850 -20.235 -2.603 1.00 95.25 222 ASP A CA 1
ATOM 1782 C C . ASP A 1 222 ? 3.348 -19.567 -1.306 1.00 95.25 222 ASP A C 1
ATOM 1784 O O . ASP A 1 222 ? 4.416 -18.933 -1.295 1.00 95.25 222 ASP A O 1
ATOM 1788 N N . GLY A 1 223 ? 2.555 -19.717 -0.240 1.00 95.38 223 GLY A N 1
ATOM 1789 C CA . GLY A 1 223 ? 2.766 -19.102 1.071 1.00 95.38 223 GLY A CA 1
ATOM 1790 C C . GLY A 1 223 ? 2.561 -17.584 1.108 1.00 95.38 223 GLY A C 1
ATOM 1791 O O . GLY A 1 223 ? 3.180 -16.913 1.940 1.00 95.38 223 GLY A O 1
ATOM 1792 N N . ALA A 1 224 ? 1.770 -17.017 0.191 1.00 95.88 224 ALA A N 1
ATOM 1793 C CA . ALA A 1 224 ? 1.523 -15.581 0.122 1.00 95.88 224 ALA A CA 1
ATOM 1794 C C . ALA A 1 224 ? 0.037 -15.213 0.075 1.00 95.88 224 ALA A C 1
ATOM 1796 O O . ALA A 1 224 ? -0.766 -15.845 -0.604 1.00 95.88 224 ALA A O 1
ATOM 1797 N N . LEU A 1 225 ? -0.300 -14.107 0.735 1.00 93.25 225 LEU A N 1
ATOM 1798 C CA . LEU A 1 225 ? -1.639 -13.532 0.769 1.00 93.25 225 LEU A CA 1
ATOM 1799 C C . LEU A 1 225 ? -1.823 -12.485 -0.337 1.00 93.25 225 LEU A C 1
ATOM 1801 O O . LEU A 1 225 ? -0.917 -11.697 -0.640 1.00 93.25 225 LEU A O 1
ATOM 1805 N N . LYS A 1 226 ? -3.027 -12.449 -0.920 1.00 92.38 226 LYS A N 1
ATOM 1806 C CA . LYS A 1 226 ? -3.468 -11.428 -1.884 1.00 92.38 226 LYS A CA 1
ATOM 1807 C C . LYS A 1 226 ? -4.027 -10.217 -1.137 1.00 92.38 226 LYS A C 1
ATOM 1809 O O . LYS A 1 226 ? -4.987 -10.340 -0.387 1.00 92.38 226 LYS A O 1
ATOM 1814 N N . MET A 1 227 ? -3.443 -9.041 -1.373 1.00 86.81 227 MET A N 1
ATOM 1815 C CA . MET A 1 227 ? -3.865 -7.772 -0.765 1.00 86.81 227 MET A CA 1
ATOM 1816 C C . MET A 1 227 ? -4.011 -6.703 -1.855 1.00 86.81 227 MET A C 1
ATOM 1818 O O . MET A 1 227 ? -3.146 -5.852 -2.051 1.00 86.81 227 MET A O 1
ATOM 1822 N N . GLY A 1 228 ? -5.079 -6.794 -2.651 1.00 85.94 228 GLY A N 1
ATOM 1823 C CA . GLY A 1 228 ? -5.227 -5.980 -3.862 1.00 85.94 228 GLY A CA 1
ATOM 1824 C C . GLY A 1 228 ? -4.145 -6.309 -4.899 1.00 85.94 228 GLY A C 1
ATOM 1825 O O . GLY A 1 228 ? -4.009 -7.461 -5.320 1.00 85.94 228 GLY A O 1
ATOM 1826 N N . ASN A 1 229 ? -3.359 -5.304 -5.302 1.00 89.31 229 ASN A N 1
ATOM 1827 C CA . ASN A 1 229 ? -2.213 -5.476 -6.206 1.00 89.31 229 ASN A CA 1
ATOM 1828 C C . ASN A 1 229 ? -0.914 -5.880 -5.504 1.00 89.31 229 ASN A C 1
ATOM 1830 O O . ASN A 1 229 ? 0.123 -6.002 -6.149 1.00 89.31 229 ASN A O 1
ATOM 1834 N N . VAL A 1 230 ? -0.968 -6.105 -4.199 1.00 89.94 230 VAL A N 1
ATOM 1835 C CA . VAL A 1 230 ? 0.169 -6.543 -3.407 1.00 89.94 230 VAL A CA 1
ATOM 1836 C C . VAL A 1 230 ? 0.096 -8.051 -3.175 1.00 89.94 230 VAL A C 1
ATOM 1838 O O . VAL A 1 230 ? -0.984 -8.641 -3.034 1.00 89.94 230 VAL A O 1
ATOM 1841 N N . ARG A 1 231 ? 1.270 -8.678 -3.107 1.00 92.56 231 ARG A N 1
ATOM 1842 C CA . ARG A 1 231 ? 1.468 -9.965 -2.440 1.00 92.56 231 ARG A CA 1
ATOM 1843 C C . ARG A 1 231 ? 2.353 -9.787 -1.227 1.00 92.56 231 ARG A C 1
ATOM 1845 O O . ARG A 1 231 ? 3.321 -9.033 -1.275 1.00 92.56 231 ARG A O 1
ATOM 1852 N N . VAL A 1 232 ? 2.029 -10.517 -0.170 1.00 93.00 232 VAL A N 1
ATOM 1853 C CA . VAL A 1 232 ? 2.797 -10.548 1.076 1.00 93.00 232 VAL A CA 1
ATOM 1854 C C . VAL A 1 232 ? 3.009 -11.993 1.478 1.00 93.00 232 VAL A C 1
ATOM 1856 O O . VAL A 1 232 ? 2.073 -12.780 1.395 1.00 93.00 232 VAL A O 1
ATOM 1859 N N . MET A 1 233 ? 4.203 -12.339 1.951 1.00 94.19 233 MET A N 1
ATOM 1860 C CA . MET A 1 233 ? 4.426 -13.639 2.586 1.00 94.19 233 MET A CA 1
ATOM 1861 C C . MET A 1 233 ? 3.532 -13.784 3.826 1.00 94.19 233 MET A C 1
ATOM 1863 O O . MET A 1 233 ? 3.621 -12.973 4.746 1.00 94.19 233 MET A O 1
ATOM 1867 N N . GLU A 1 234 ? 2.708 -14.830 3.876 1.00 95.06 234 GLU A N 1
ATOM 1868 C CA . GLU A 1 234 ? 1.710 -15.058 4.935 1.00 95.06 234 GLU A CA 1
ATOM 1869 C C . GLU A 1 234 ? 2.337 -15.031 6.332 1.00 95.06 234 GLU A C 1
ATOM 1871 O O . GLU A 1 234 ? 1.882 -14.313 7.217 1.00 95.06 234 GLU A O 1
ATOM 1876 N N . ARG A 1 235 ? 3.488 -15.692 6.492 1.00 95.00 235 ARG A N 1
ATOM 1877 C CA . ARG A 1 235 ? 4.258 -15.675 7.740 1.00 95.00 235 ARG A CA 1
ATOM 1878 C C . ARG A 1 235 ? 4.603 -14.260 8.215 1.00 95.00 235 ARG A C 1
ATOM 1880 O O . ARG A 1 235 ? 4.582 -13.995 9.417 1.00 95.00 235 ARG A O 1
ATOM 1887 N N . GLU A 1 236 ? 4.968 -13.363 7.300 1.00 92.38 236 GLU A N 1
ATOM 1888 C CA . GLU A 1 236 ? 5.302 -11.986 7.676 1.00 92.38 236 GLU A CA 1
ATOM 1889 C C . GLU A 1 236 ? 4.072 -11.122 7.894 1.00 92.38 236 GLU A C 1
ATOM 1891 O O . GLU A 1 236 ? 4.092 -10.256 8.770 1.00 92.38 236 GLU A O 1
ATOM 1896 N N . TYR A 1 237 ? 2.987 -11.392 7.166 1.00 94.12 237 TYR A N 1
ATOM 1897 C CA . TYR A 1 237 ? 1.685 -10.832 7.495 1.00 94.12 237 TYR A CA 1
ATOM 1898 C C . TYR A 1 237 ? 1.293 -11.196 8.931 1.00 94.12 237 TYR A C 1
ATOM 1900 O O . TYR A 1 237 ? 1.022 -10.296 9.717 1.00 94.12 237 TYR A O 1
ATOM 1908 N N . ASP A 1 238 ? 1.357 -12.471 9.321 1.00 94.94 238 ASP A N 1
ATOM 1909 C CA . ASP A 1 238 ? 0.998 -12.912 10.673 1.00 94.94 238 ASP A CA 1
ATOM 1910 C C . ASP A 1 238 ? 1.934 -12.355 11.746 1.00 94.94 238 ASP A C 1
ATOM 1912 O O . ASP A 1 238 ? 1.481 -11.882 12.789 1.00 94.94 238 ASP A O 1
ATOM 1916 N N . SER A 1 239 ? 3.243 -12.347 11.483 1.00 94.19 239 SER A N 1
ATOM 1917 C CA . SER A 1 239 ? 4.250 -11.715 12.347 1.00 94.19 239 SER A CA 1
ATOM 1918 C C . SER A 1 239 ? 3.914 -10.246 12.614 1.00 94.19 239 SER A C 1
ATOM 1920 O O . SER A 1 239 ? 3.951 -9.791 13.762 1.00 94.19 239 SER A O 1
ATOM 1922 N N . LEU A 1 240 ? 3.561 -9.498 11.565 1.00 94.38 240 LEU A N 1
ATOM 1923 C CA . LEU A 1 240 ? 3.212 -8.089 11.673 1.00 94.38 240 LEU A CA 1
ATOM 1924 C C . LEU A 1 240 ? 1.843 -7.884 12.333 1.00 94.38 240 LEU A C 1
ATOM 1926 O O . LEU A 1 240 ? 1.744 -7.104 13.279 1.00 94.38 240 LEU A O 1
ATOM 1930 N N . LYS A 1 241 ? 0.821 -8.626 11.898 1.00 95.62 241 LYS A N 1
ATOM 1931 C CA . LYS A 1 241 ? -0.531 -8.648 12.469 1.00 95.62 241 LYS A CA 1
ATOM 1932 C C . LYS A 1 241 ? -0.477 -8.874 13.974 1.00 95.62 241 LYS A C 1
ATOM 1934 O O . LYS A 1 241 ? -1.019 -8.080 14.730 1.00 95.62 241 LYS A O 1
ATOM 1939 N N . ASN A 1 242 ? 0.259 -9.886 14.430 1.00 95.75 242 ASN A N 1
ATOM 1940 C CA . ASN A 1 242 ? 0.378 -10.207 15.852 1.00 95.75 242 ASN A CA 1
ATOM 1941 C C . ASN A 1 242 ? 1.094 -9.104 16.645 1.00 95.75 242 ASN A C 1
ATOM 1943 O O . ASN A 1 242 ? 0.707 -8.805 17.774 1.00 95.75 242 ASN A O 1
ATOM 1947 N N . LYS A 1 243 ? 2.111 -8.450 16.064 1.00 95.81 243 LYS A N 1
ATOM 1948 C CA . LYS A 1 243 ? 2.770 -7.287 16.689 1.00 95.81 243 LYS A CA 1
ATOM 1949 C C . LYS A 1 243 ? 1.843 -6.081 16.793 1.00 95.81 243 LYS A C 1
ATOM 1951 O O . LYS A 1 243 ? 1.913 -5.365 17.792 1.00 95.81 243 LYS A O 1
ATOM 1956 N N . ILE A 1 244 ? 1.021 -5.848 15.771 1.00 96.25 244 ILE A N 1
ATOM 1957 C CA . ILE A 1 244 ? 0.018 -4.783 15.763 1.00 96.25 244 ILE A CA 1
ATOM 1958 C C . ILE A 1 244 ? -1.050 -5.087 16.814 1.00 96.25 244 ILE A C 1
ATOM 1960 O O . ILE A 1 244 ? -1.258 -4.258 17.692 1.00 96.25 244 ILE A O 1
ATOM 1964 N N . LEU A 1 245 ? -1.630 -6.292 16.803 1.00 95.88 245 LEU A N 1
ATOM 1965 C CA . LEU A 1 245 ? -2.635 -6.731 17.778 1.00 95.88 245 LEU A CA 1
ATOM 1966 C C . LEU A 1 245 ? -2.134 -6.645 19.218 1.00 95.88 245 LEU A C 1
ATOM 1968 O O . LEU A 1 245 ? -2.854 -6.204 20.106 1.00 95.88 245 LEU A O 1
ATOM 1972 N N . LYS A 1 246 ? -0.885 -7.048 19.471 1.00 95.31 246 LYS A N 1
ATOM 1973 C CA . LYS A 1 246 ? -0.292 -6.940 20.807 1.00 95.31 246 LYS A CA 1
ATOM 1974 C C . LYS A 1 246 ? -0.203 -5.485 21.274 1.00 95.31 246 LYS A C 1
ATOM 1976 O O . LYS A 1 246 ? -0.423 -5.216 22.447 1.00 95.31 246 LYS A O 1
ATOM 1981 N N . GLN A 1 247 ? 0.140 -4.561 20.380 1.00 95.44 247 GLN A N 1
ATOM 1982 C CA . GLN A 1 247 ? 0.275 -3.142 20.717 1.00 95.44 247 GLN A CA 1
ATOM 1983 C C . GLN A 1 247 ? -1.072 -2.411 20.778 1.00 95.44 247 GLN A C 1
ATOM 1985 O O . GLN A 1 247 ? -1.226 -1.510 21.593 1.00 95.44 247 GLN A O 1
ATOM 1990 N N . SER A 1 248 ? -2.059 -2.809 19.971 1.00 95.38 248 SER A N 1
ATOM 1991 C CA . SER A 1 248 ? -3.414 -2.240 20.006 1.00 95.38 248 SER A CA 1
ATOM 1992 C C . SER A 1 248 ? -4.197 -2.626 21.266 1.00 95.38 248 SER A C 1
ATOM 1994 O O . SER A 1 248 ? -5.236 -2.034 21.539 1.00 95.38 248 SER A O 1
ATOM 1996 N N . LYS A 1 249 ? -3.689 -3.601 22.031 1.00 95.25 249 LYS A N 1
ATOM 1997 C CA . LYS A 1 249 ? -4.143 -4.006 23.371 1.00 95.25 249 LYS A CA 1
ATOM 1998 C C . LYS A 1 249 ? -3.541 -3.155 24.505 1.00 95.25 249 LYS A C 1
ATOM 2000 O O . LYS A 1 249 ? -3.554 -3.570 25.656 1.00 95.25 249 LYS A O 1
ATOM 2005 N N . ALA A 1 250 ? -2.956 -1.998 24.202 1.00 93.69 250 ALA A N 1
ATOM 2006 C CA . ALA A 1 250 ? -2.640 -1.003 25.225 1.00 93.69 250 ALA A CA 1
ATOM 2007 C C . ALA A 1 250 ? -3.925 -0.311 25.719 1.00 93.69 250 ALA A C 1
ATOM 2009 O O . ALA A 1 250 ? -4.895 -0.210 24.966 1.00 93.69 250 ALA A O 1
ATOM 2010 N N . SER A 1 251 ? -3.925 0.198 26.956 1.00 93.00 251 SER A N 1
ATOM 2011 C CA . SER A 1 251 ? -5.043 0.989 27.494 1.00 93.00 251 SER A CA 1
ATOM 2012 C C . SER A 1 251 ? -5.267 2.230 26.624 1.00 93.00 251 SER A C 1
ATOM 2014 O O . SER A 1 251 ? -4.342 3.010 26.405 1.00 93.00 251 SER A O 1
ATOM 2016 N N . GLY A 1 252 ? -6.469 2.381 26.066 1.00 92.12 252 GLY A N 1
ATOM 2017 C CA . GLY A 1 252 ? -6.788 3.424 25.084 1.00 92.12 252 GLY A CA 1
ATOM 2018 C C . GLY A 1 252 ? -6.239 3.181 23.668 1.00 92.12 252 GLY A C 1
ATOM 2019 O O . GLY A 1 252 ? -6.383 4.046 22.809 1.00 92.12 252 GLY A O 1
ATOM 2020 N N . GLY A 1 253 ? -5.628 2.025 23.399 1.00 94.56 253 GLY A N 1
ATOM 2021 C CA . GLY A 1 253 ? -4.981 1.692 22.128 1.00 94.56 253 GLY A CA 1
ATOM 2022 C C . GLY A 1 253 ? -3.606 2.330 21.936 1.00 94.56 253 GLY A C 1
ATOM 2023 O O . GLY A 1 253 ? -2.990 2.851 22.864 1.00 94.56 253 GLY A O 1
ATOM 2024 N N . ILE A 1 254 ? -3.099 2.279 20.703 1.00 95.69 254 ILE A N 1
ATOM 2025 C CA . ILE A 1 254 ? -1.791 2.840 20.344 1.00 95.69 254 ILE A CA 1
ATOM 2026 C C . ILE A 1 254 ? -1.918 3.895 19.250 1.00 95.69 254 ILE A C 1
ATOM 2028 O O . ILE A 1 254 ? -2.597 3.687 18.247 1.00 95.69 254 ILE A O 1
ATOM 2032 N N . LEU A 1 255 ? -1.200 5.008 19.407 1.00 94.81 255 LEU A N 1
ATOM 2033 C CA . LEU A 1 255 ? -1.109 6.032 18.373 1.00 94.81 255 LEU A CA 1
ATOM 2034 C C . LEU A 1 255 ? -0.493 5.451 17.090 1.00 94.81 255 LEU A C 1
ATOM 2036 O O . LEU A 1 255 ? 0.606 4.884 17.111 1.00 94.81 255 LEU A O 1
ATOM 2040 N N . PHE A 1 256 ? -1.157 5.660 15.958 1.00 91.38 256 PHE A N 1
ATOM 2041 C CA . PHE A 1 256 ? -0.757 5.135 14.654 1.00 91.38 256 PHE A CA 1
ATOM 2042 C C . PHE A 1 256 ? 0.675 5.543 14.271 1.00 91.38 256 PHE A C 1
ATOM 2044 O O . PHE A 1 256 ? 1.472 4.725 13.803 1.00 91.38 256 PHE A O 1
ATOM 2051 N N . GLY A 1 257 ? 1.045 6.799 14.549 1.00 90.50 257 GLY A N 1
ATOM 2052 C CA . GLY A 1 257 ? 2.395 7.316 14.316 1.00 90.50 257 GLY A CA 1
ATOM 2053 C C . GLY A 1 257 ? 3.476 6.624 15.156 1.00 90.50 257 GLY A C 1
ATOM 2054 O O . GLY A 1 257 ? 4.586 6.408 14.667 1.00 90.50 257 GLY A O 1
ATOM 2055 N N . THR A 1 258 ? 3.160 6.235 16.394 1.00 92.44 258 THR A N 1
ATOM 2056 C CA . THR A 1 258 ? 4.075 5.495 17.280 1.00 92.44 258 THR A CA 1
ATOM 2057 C C . THR A 1 258 ? 4.221 4.050 16.820 1.00 92.44 258 THR A C 1
ATOM 2059 O O . THR A 1 258 ? 5.339 3.554 16.677 1.00 92.44 258 THR A O 1
ATOM 2062 N N . LEU A 1 259 ? 3.101 3.401 16.499 1.00 92.06 259 LEU A N 1
ATOM 2063 C CA . LEU A 1 259 ? 3.073 2.035 15.987 1.00 92.06 259 LEU A CA 1
ATOM 2064 C C . LEU A 1 259 ? 3.932 1.895 14.717 1.00 92.06 259 LEU A C 1
ATOM 2066 O O . LEU A 1 259 ? 4.773 1.000 14.632 1.00 92.06 259 LEU A O 1
ATOM 2070 N N . LYS A 1 260 ? 3.791 2.834 13.771 1.00 88.44 260 LYS A N 1
ATOM 2071 C CA . LYS A 1 260 ? 4.573 2.869 12.526 1.00 88.44 260 LYS A CA 1
ATOM 2072 C C . LYS A 1 260 ? 6.080 3.010 12.771 1.00 88.44 260 LYS A C 1
ATOM 2074 O O . LYS A 1 260 ? 6.862 2.394 12.058 1.00 88.44 260 LYS A O 1
ATOM 2079 N N . LYS A 1 261 ? 6.504 3.792 13.773 1.00 88.44 261 LYS A N 1
ATOM 2080 C CA . LYS A 1 261 ? 7.931 3.957 14.126 1.00 88.44 261 LYS A CA 1
ATOM 2081 C C . LYS A 1 261 ? 8.535 2.689 14.734 1.00 88.44 261 LYS A C 1
ATOM 2083 O O . LYS A 1 261 ? 9.703 2.394 14.494 1.00 88.44 261 LYS A O 1
ATOM 2088 N N . ASN A 1 262 ? 7.742 1.938 15.494 1.00 86.50 262 ASN A N 1
ATOM 2089 C CA . ASN A 1 262 ? 8.192 0.727 16.185 1.00 86.50 262 ASN A CA 1
ATOM 2090 C C . ASN A 1 262 ? 8.242 -0.507 15.274 1.00 86.50 262 ASN A C 1
ATOM 2092 O O . ASN A 1 262 ? 8.837 -1.529 15.623 1.00 86.50 262 ASN A O 1
ATOM 2096 N N . ILE A 1 263 ? 7.614 -0.431 14.103 1.00 86.81 263 ILE A N 1
ATOM 2097 C CA . ILE A 1 263 ? 7.498 -1.538 13.165 1.00 86.81 263 ILE A CA 1
ATOM 2098 C C . ILE A 1 263 ? 8.483 -1.350 12.012 1.00 86.81 263 ILE A C 1
ATOM 2100 O O . ILE A 1 263 ? 8.426 -0.390 11.252 1.00 86.81 263 ILE A O 1
ATOM 2104 N N . LYS A 1 264 ? 9.364 -2.337 11.833 1.00 82.56 264 LYS A N 1
ATOM 2105 C CA . LYS A 1 264 ? 10.255 -2.430 10.671 1.00 82.56 264 LYS A CA 1
ATOM 2106 C C . LYS A 1 264 ? 9.501 -3.023 9.477 1.00 82.56 264 LYS A C 1
ATOM 2108 O O . LYS A 1 264 ? 9.674 -4.197 9.164 1.00 82.56 264 LYS A O 1
ATOM 2113 N N . ALA A 1 265 ? 8.647 -2.223 8.848 1.00 83.75 265 ALA A N 1
ATOM 2114 C CA . ALA A 1 265 ? 7.941 -2.563 7.614 1.00 83.75 265 ALA A CA 1
ATOM 2115 C C . ALA A 1 265 ? 7.937 -1.361 6.661 1.00 83.75 265 ALA A C 1
ATOM 2117 O O . ALA A 1 265 ? 8.070 -0.215 7.096 1.00 83.75 265 ALA A O 1
ATOM 2118 N N . THR A 1 266 ? 7.780 -1.613 5.361 1.00 78.94 266 THR A N 1
ATOM 2119 C CA . THR A 1 266 ? 7.543 -0.532 4.395 1.00 78.94 266 THR A CA 1
ATOM 2120 C C . THR A 1 266 ? 6.195 0.132 4.674 1.00 78.94 266 THR A C 1
ATOM 2122 O O . THR A 1 266 ? 5.303 -0.459 5.292 1.00 78.94 266 THR A O 1
ATOM 2125 N N . HIS A 1 267 ? 6.042 1.383 4.240 1.00 81.62 267 HIS A N 1
ATOM 2126 C CA . HIS A 1 267 ? 4.821 2.148 4.475 1.00 81.62 267 HIS A CA 1
ATOM 2127 C C . HIS A 1 267 ? 3.607 1.466 3.837 1.00 81.62 267 HIS A C 1
ATOM 2129 O O . HIS A 1 267 ? 2.582 1.295 4.491 1.00 81.62 267 HIS A O 1
ATOM 2135 N N . GLU A 1 268 ? 3.751 1.016 2.597 1.00 76.69 268 GLU A N 1
ATOM 2136 C CA . GLU A 1 268 ? 2.705 0.367 1.817 1.00 76.69 268 GLU A CA 1
ATOM 2137 C C . GLU A 1 268 ? 2.289 -0.960 2.455 1.00 76.69 268 GLU A C 1
ATOM 2139 O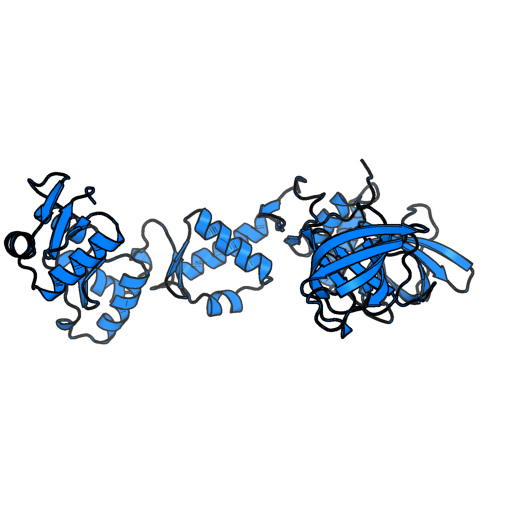 O . GLU A 1 268 ? 1.097 -1.220 2.625 1.00 76.69 268 GLU A O 1
ATOM 2144 N N . PHE A 1 269 ? 3.264 -1.768 2.890 1.00 83.00 269 PHE A N 1
ATOM 2145 C CA . PHE A 1 269 ? 2.982 -3.040 3.547 1.00 83.00 269 PHE A CA 1
ATOM 2146 C C . PHE A 1 269 ? 2.248 -2.831 4.876 1.00 83.00 269 PHE A C 1
ATOM 2148 O O . PHE A 1 269 ? 1.202 -3.438 5.099 1.00 83.00 269 PHE A O 1
ATOM 2155 N N . PHE A 1 270 ? 2.740 -1.928 5.731 1.00 89.00 270 PHE A N 1
ATOM 2156 C CA . PHE A 1 270 ? 2.105 -1.625 7.013 1.00 89.00 270 PHE A CA 1
ATOM 2157 C C . PHE A 1 270 ? 0.648 -1.173 6.843 1.00 89.00 270 PHE A C 1
ATOM 2159 O O . PHE A 1 270 ? -0.241 -1.714 7.498 1.00 89.00 270 PHE A O 1
ATOM 2166 N N . HIS A 1 271 ? 0.388 -0.233 5.929 1.00 87.25 271 HIS A N 1
ATOM 2167 C CA . HIS A 1 271 ? -0.973 0.238 5.664 1.00 87.25 271 HIS A CA 1
ATOM 2168 C C . HIS A 1 271 ? -1.867 -0.860 5.088 1.00 87.25 271 HIS A C 1
ATOM 2170 O O . HIS A 1 271 ? -3.030 -0.946 5.474 1.00 87.25 271 HIS A O 1
ATOM 2176 N N . GLY A 1 272 ? -1.331 -1.719 4.216 1.00 85.56 272 GLY A N 1
ATOM 2177 C CA . GLY A 1 272 ? -2.051 -2.888 3.718 1.00 85.56 272 GLY A CA 1
ATOM 2178 C C . GLY A 1 272 ? -2.505 -3.803 4.855 1.00 85.56 272 GLY A C 1
ATOM 2179 O O . GLY A 1 272 ? -3.679 -4.166 4.909 1.00 85.56 272 GLY A O 1
ATOM 2180 N N . VAL A 1 273 ? -1.605 -4.140 5.789 1.00 91.50 273 VAL A N 1
ATOM 2181 C CA . VAL A 1 273 ? -1.932 -5.004 6.938 1.00 91.50 273 VAL A CA 1
ATOM 2182 C C . VAL A 1 273 ? -2.985 -4.374 7.833 1.00 91.50 273 VAL A C 1
ATOM 2184 O O . VAL A 1 273 ? -3.977 -5.034 8.122 1.00 91.50 273 VAL A O 1
ATOM 2187 N N . VAL A 1 274 ? -2.821 -3.106 8.220 1.00 92.69 274 VAL A N 1
ATOM 2188 C CA . VAL A 1 274 ? -3.813 -2.404 9.050 1.00 92.69 274 VAL A CA 1
ATOM 2189 C C . VAL A 1 274 ? -5.172 -2.377 8.353 1.00 92.69 274 VAL A C 1
ATOM 2191 O O . VAL A 1 274 ? -6.170 -2.715 8.980 1.00 92.69 274 VAL A O 1
ATOM 2194 N N . LYS A 1 275 ? -5.218 -2.029 7.060 1.00 91.12 275 LYS A N 1
ATOM 2195 C CA . LYS A 1 275 ? -6.467 -1.996 6.292 1.00 91.12 275 LYS A CA 1
ATOM 2196 C C . LYS A 1 275 ? -7.180 -3.348 6.342 1.00 91.12 275 LYS A C 1
ATOM 2198 O O . LYS A 1 275 ? -8.354 -3.391 6.685 1.00 91.12 275 LYS A O 1
ATOM 2203 N N . LYS A 1 276 ? -6.454 -4.438 6.082 1.00 90.56 276 LYS A N 1
ATOM 2204 C CA . LYS A 1 276 ? -7.017 -5.787 6.168 1.00 90.56 276 LYS A CA 1
ATOM 2205 C C . LYS A 1 276 ? -7.482 -6.134 7.586 1.00 90.56 276 LYS A C 1
ATOM 2207 O O . LYS A 1 276 ? -8.530 -6.732 7.740 1.00 90.56 276 LYS A O 1
ATOM 2212 N N . MET A 1 277 ? -6.745 -5.744 8.625 1.00 94.88 277 MET A N 1
ATOM 2213 C CA . MET A 1 277 ? -7.164 -5.994 10.011 1.00 94.88 277 MET A CA 1
ATOM 2214 C C . MET A 1 277 ? -8.437 -5.231 10.405 1.00 94.88 277 MET A 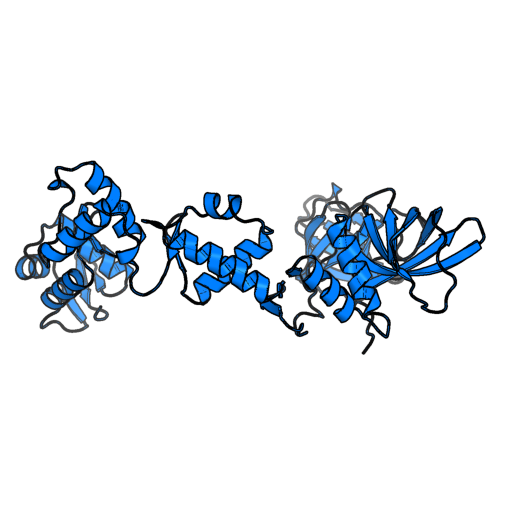C 1
ATOM 2216 O O . MET A 1 277 ? -9.161 -5.708 11.271 1.00 94.88 277 MET A O 1
ATOM 2220 N N . ILE A 1 278 ? -8.697 -4.066 9.803 1.00 94.94 278 ILE A N 1
ATOM 2221 C CA . ILE A 1 278 ? -9.955 -3.323 9.976 1.00 94.94 278 ILE A CA 1
ATOM 2222 C C . ILE A 1 278 ? -11.093 -4.020 9.223 1.00 94.94 278 ILE A C 1
ATOM 2224 O O . ILE A 1 278 ? -12.172 -4.175 9.778 1.00 94.94 278 ILE A O 1
ATOM 2228 N N . GLU A 1 279 ? -10.847 -4.461 7.983 1.00 92.81 279 GLU A N 1
ATOM 2229 C CA . GLU A 1 279 ? -11.813 -5.238 7.187 1.00 92.81 279 GLU A CA 1
ATOM 2230 C C . GLU A 1 279 ? -12.183 -6.566 7.865 1.00 92.81 279 GLU A C 1
ATOM 2232 O O . GLU A 1 279 ? -13.343 -6.959 7.849 1.00 92.81 279 GLU A O 1
ATOM 2237 N N . ASP A 1 280 ? -11.210 -7.224 8.499 1.00 93.25 280 ASP A N 1
ATOM 2238 C CA . ASP A 1 280 ? -11.392 -8.456 9.273 1.00 93.25 280 ASP A CA 1
ATOM 2239 C C . ASP A 1 280 ? -11.919 -8.177 10.706 1.00 93.25 280 ASP A C 1
ATOM 2241 O O . ASP A 1 280 ? -11.927 -9.077 11.544 1.00 93.25 280 ASP A O 1
ATOM 2245 N N . GLU A 1 281 ? -12.293 -6.927 11.016 1.00 95.50 281 GLU A N 1
ATOM 2246 C CA . GLU A 1 281 ? -12.817 -6.458 12.309 1.00 95.50 281 GLU A CA 1
ATOM 2247 C C . GLU A 1 281 ? -11.944 -6.783 13.536 1.00 95.50 281 GLU A C 1
ATOM 2249 O O . GLU A 1 281 ? -12.434 -6.815 14.660 1.00 95.50 281 GLU A O 1
ATOM 2254 N N . LEU A 1 282 ? -10.634 -6.975 13.367 1.00 96.06 282 LEU A N 1
ATOM 2255 C CA . LEU A 1 282 ? -9.706 -7.289 14.464 1.00 96.06 282 LEU A CA 1
ATOM 2256 C C . LEU A 1 282 ? -9.254 -6.046 15.243 1.00 96.06 282 LEU A C 1
ATOM 2258 O O . LEU A 1 282 ? -8.796 -6.128 16.388 1.00 96.06 282 LEU A O 1
ATOM 2262 N N . VAL A 1 283 ? -9.310 -4.889 14.588 1.00 96.62 283 VAL A N 1
ATOM 2263 C CA . VAL A 1 283 ? -8.977 -3.575 15.144 1.00 96.62 283 VAL A CA 1
ATOM 2264 C C . VAL A 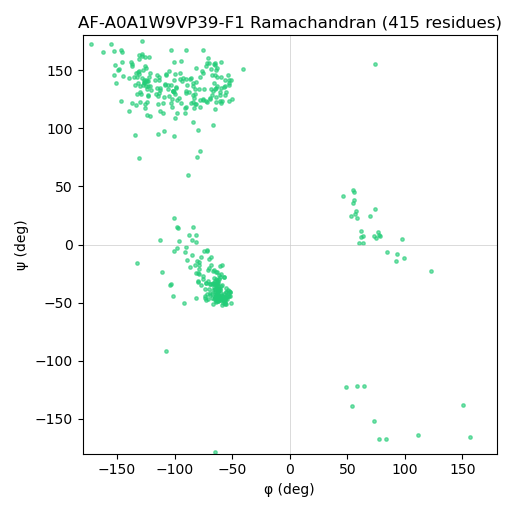1 283 ? -9.888 -2.516 14.535 1.00 96.62 283 VAL A C 1
ATOM 2266 O O . VAL A 1 283 ? -10.368 -2.675 13.417 1.00 96.62 283 VAL A O 1
ATOM 2269 N N . PHE A 1 284 ? -10.061 -1.394 15.224 1.00 96.12 284 PHE A N 1
ATOM 2270 C CA . PHE A 1 284 ? -10.662 -0.191 14.651 1.00 96.12 284 PHE A CA 1
ATOM 2271 C C . PHE A 1 284 ? -9.771 1.026 14.891 1.00 96.12 284 PHE A C 1
ATOM 2273 O O . PHE A 1 284 ? -8.871 1.010 15.736 1.00 96.12 284 PHE A O 1
ATOM 2280 N N . ILE A 1 285 ? -10.016 2.082 14.118 1.00 94.69 285 ILE A N 1
ATOM 2281 C CA . ILE A 1 285 ? -9.371 3.381 14.303 1.00 94.69 285 ILE A CA 1
ATOM 2282 C C . ILE A 1 285 ? -10.356 4.309 15.009 1.00 94.69 285 ILE A C 1
ATOM 2284 O O . ILE A 1 285 ? -11.520 4.394 14.619 1.00 94.69 285 ILE A O 1
ATOM 2288 N N . ASN A 1 286 ? -9.885 4.992 16.047 1.00 93.31 286 ASN A N 1
ATOM 2289 C CA . ASN A 1 286 ? -10.596 6.088 16.691 1.00 93.31 286 ASN A CA 1
ATOM 2290 C C . ASN A 1 286 ? -9.616 7.247 16.890 1.00 93.31 286 ASN A C 1
ATOM 2292 O O . ASN A 1 286 ? -8.562 7.066 17.509 1.00 93.31 286 ASN A O 1
ATOM 2296 N N . ASP A 1 287 ? -9.929 8.399 16.303 1.00 88.94 287 ASP A N 1
ATOM 2297 C CA . ASP A 1 287 ? -8.975 9.478 16.044 1.00 88.94 287 ASP A CA 1
ATOM 2298 C C . ASP A 1 287 ? -7.703 8.930 15.360 1.00 88.94 287 ASP A C 1
ATOM 2300 O O . ASP A 1 287 ? -7.772 8.263 14.330 1.00 88.94 287 ASP A O 1
ATOM 2304 N N . ASP A 1 288 ? -6.537 9.141 15.971 1.00 93.00 288 ASP A N 1
ATOM 2305 C CA . ASP A 1 288 ? -5.247 8.614 15.516 1.00 93.00 288 ASP A CA 1
ATOM 2306 C C . ASP A 1 288 ? -4.828 7.313 16.226 1.00 93.00 288 ASP A C 1
ATOM 2308 O O . ASP A 1 288 ? -3.654 6.930 16.184 1.00 93.00 288 ASP A O 1
ATOM 2312 N N . HIS A 1 289 ? -5.741 6.642 16.935 1.00 95.25 289 HIS A N 1
ATOM 2313 C CA . HIS A 1 289 ? -5.432 5.446 17.723 1.00 95.25 289 HIS A CA 1
ATOM 2314 C C . HIS A 1 289 ? -5.948 4.186 17.047 1.00 95.25 289 HIS A C 1
ATOM 2316 O O . HIS A 1 289 ? -7.101 4.114 16.630 1.00 95.25 289 HIS A O 1
ATOM 2322 N N . LEU A 1 290 ? -5.090 3.171 16.991 1.00 96.31 290 LEU A N 1
ATOM 2323 C CA . LEU A 1 290 ? -5.457 1.824 16.593 1.00 96.31 290 LEU A CA 1
ATOM 2324 C C . LEU A 1 290 ? -5.782 1.005 17.842 1.00 96.31 290 LEU A C 1
ATOM 2326 O O . LEU A 1 290 ? -4.938 0.857 18.734 1.00 96.31 290 LEU A O 1
ATOM 2330 N N . ILE A 1 291 ? -6.998 0.475 17.895 1.00 96.38 291 ILE A N 1
ATOM 2331 C CA . ILE A 1 291 ? -7.569 -0.151 19.087 1.00 96.38 291 ILE A CA 1
ATOM 2332 C C . ILE A 1 291 ? -7.969 -1.581 18.755 1.00 96.38 291 ILE A C 1
ATOM 2334 O O . ILE A 1 291 ? -8.519 -1.844 17.689 1.00 96.38 291 ILE A O 1
ATOM 2338 N N . PHE A 1 292 ? -7.661 -2.509 19.661 1.00 96.06 292 PHE A N 1
ATOM 2339 C CA . PHE A 1 292 ? -8.099 -3.898 19.552 1.00 96.06 292 PHE A CA 1
ATOM 2340 C C . PHE A 1 292 ? -9.629 -3.998 19.547 1.00 96.06 292 PHE A C 1
ATOM 2342 O O . PHE A 1 292 ? -10.280 -3.422 20.414 1.00 96.06 292 PHE A O 1
ATOM 2349 N N . ASN A 1 293 ? -10.172 -4.753 18.593 1.00 94.44 293 ASN A N 1
ATOM 2350 C CA . ASN A 1 293 ? -11.597 -5.024 18.473 1.00 94.44 293 ASN A CA 1
ATOM 2351 C C . ASN A 1 293 ? -11.842 -6.516 18.710 1.00 94.44 293 ASN A C 1
ATOM 2353 O O . ASN A 1 293 ? -11.668 -7.341 17.818 1.00 94.44 293 ASN A O 1
ATOM 2357 N N . GLY A 1 294 ? -12.174 -6.884 19.938 1.00 89.25 294 GLY A N 1
ATOM 2358 C CA . GLY A 1 294 ? -12.462 -8.269 20.285 1.00 89.25 294 GLY A CA 1
ATOM 2359 C C . GLY A 1 294 ? -12.995 -8.387 21.702 1.00 89.25 294 GLY A C 1
ATOM 2360 O O . GLY A 1 294 ? -13.009 -7.413 22.451 1.00 89.25 294 GLY A O 1
ATOM 2361 N N . SER A 1 295 ? -13.429 -9.589 22.073 1.00 86.94 295 SER A N 1
ATOM 2362 C CA . SER A 1 295 ? -13.908 -9.880 23.428 1.00 86.94 295 SER A CA 1
ATOM 2363 C C . SER A 1 295 ? -12.824 -9.622 24.482 1.00 86.94 295 SER A C 1
ATOM 2365 O O . SER A 1 295 ? -11.650 -9.916 24.232 1.00 86.94 295 SER A O 1
ATOM 2367 N N . GLY A 1 296 ? -13.222 -9.134 25.660 1.00 88.38 296 GLY A N 1
ATOM 2368 C CA . GLY A 1 296 ? -12.301 -8.832 26.763 1.00 88.38 296 GLY A CA 1
ATOM 2369 C C . GLY A 1 296 ? -11.479 -7.566 26.521 1.00 88.38 296 GLY A C 1
ATOM 2370 O O . GLY A 1 296 ? -10.323 -7.473 26.925 1.00 88.38 296 GLY A O 1
ATOM 2371 N N . GLN A 1 297 ? -12.027 -6.588 25.802 1.00 90.00 297 GLN A N 1
ATOM 2372 C CA . GLN A 1 297 ? -11.336 -5.327 25.545 1.00 90.00 297 GLN A CA 1
ATOM 2373 C C . GLN A 1 297 ? -11.079 -4.550 26.854 1.00 90.00 297 GLN A C 1
ATOM 2375 O O . GLN A 1 297 ? -10.037 -3.915 27.015 1.00 90.00 297 GLN A O 1
ATOM 2380 N N . GLU A 1 298 ? -11.994 -4.666 27.812 1.00 91.81 298 GLU A N 1
ATOM 2381 C CA . GLU A 1 298 ? -11.911 -4.167 29.182 1.00 91.81 298 GLU A CA 1
ATOM 2382 C C . GLU A 1 298 ? -10.723 -4.740 29.976 1.00 91.81 298 GLU A C 1
ATOM 2384 O O . GLU A 1 298 ? -10.191 -4.067 30.862 1.00 91.81 298 GLU A O 1
ATOM 2389 N N . ASP A 1 299 ? -10.221 -5.929 29.622 1.00 93.12 299 ASP A N 1
ATOM 2390 C CA . ASP A 1 299 ? -9.076 -6.543 30.303 1.00 93.12 299 ASP A CA 1
ATOM 2391 C C . ASP A 1 299 ? -7.777 -5.763 30.087 1.00 93.12 299 ASP A C 1
ATOM 2393 O O . ASP A 1 299 ? -6.857 -5.851 30.909 1.00 93.12 299 ASP A O 1
ATOM 2397 N N . PHE A 1 300 ? -7.719 -4.978 29.009 1.00 93.75 300 PHE A N 1
ATOM 2398 C CA . PHE A 1 300 ? -6.563 -4.180 28.605 1.00 93.75 300 PHE A CA 1
ATOM 2399 C C . PHE A 1 300 ? -6.543 -2.767 29.190 1.00 93.75 300 PHE A C 1
ATOM 2401 O O . PHE A 1 300 ? -5.587 -2.021 28.963 1.00 93.75 300 PHE A O 1
ATOM 2408 N N . LEU A 1 301 ? -7.570 -2.392 29.952 1.00 94.50 301 LEU A N 1
ATOM 2409 C CA . LEU A 1 301 ? -7.574 -1.145 30.703 1.00 94.50 301 LEU A CA 1
ATOM 2410 C C . LEU A 1 301 ? -6.458 -1.144 31.760 1.00 94.50 301 LEU A C 1
ATOM 2412 O O . LEU A 1 301 ? -6.164 -2.163 32.394 1.00 94.50 301 LEU A O 1
ATOM 2416 N N . SER A 1 302 ? -5.847 0.019 31.983 1.00 94.00 302 SER A N 1
ATOM 2417 C CA . SER A 1 302 ? -4.962 0.225 33.135 1.00 94.00 302 SER A CA 1
ATOM 2418 C C . SER A 1 302 ? -5.727 0.002 34.452 1.00 94.00 302 SER A C 1
ATOM 2420 O O . SER A 1 302 ? -6.947 0.160 34.463 1.00 94.00 302 SER A O 1
ATOM 2422 N N . PRO A 1 303 ? -5.066 -0.322 35.581 1.00 94.31 303 PRO A N 1
ATOM 2423 C CA . PRO A 1 303 ? -5.763 -0.546 36.853 1.00 94.31 303 PRO A CA 1
ATOM 2424 C C . PRO A 1 303 ? -6.705 0.604 37.237 1.00 94.31 303 PRO A C 1
ATOM 2426 O O . PRO A 1 303 ? -7.866 0.378 37.552 1.00 94.31 303 PRO A O 1
ATOM 2429 N N . LEU A 1 304 ? -6.246 1.849 37.078 1.00 94.38 304 LEU A N 1
ATOM 2430 C CA . LEU A 1 304 ? -7.054 3.033 37.370 1.00 94.38 304 LEU A CA 1
ATOM 2431 C C . LEU A 1 304 ? -8.234 3.206 36.398 1.00 94.38 304 LEU A C 1
ATOM 2433 O O . LEU A 1 304 ? -9.299 3.681 36.790 1.00 94.38 304 LEU A O 1
ATOM 2437 N N . ALA A 1 305 ? -8.057 2.819 35.132 1.00 94.56 305 ALA A N 1
ATOM 2438 C CA . ALA A 1 305 ? -9.129 2.824 34.144 1.00 94.56 305 ALA A CA 1
ATOM 2439 C C . ALA A 1 305 ? -10.144 1.694 34.387 1.00 94.56 305 ALA A C 1
ATOM 2441 O O . ALA A 1 305 ? -11.332 1.906 34.161 1.00 94.56 305 ALA A O 1
ATOM 2442 N N . LYS A 1 306 ? -9.711 0.530 34.894 1.00 95.56 306 LYS A N 1
ATOM 2443 C CA . LYS A 1 306 ? -10.608 -0.553 35.329 1.00 95.56 306 LYS A CA 1
ATOM 2444 C C . LYS A 1 306 ? -11.488 -0.106 36.487 1.00 95.56 306 LYS A C 1
ATOM 2446 O O . LYS A 1 306 ? -12.696 -0.291 36.409 1.00 95.56 306 LYS A O 1
ATOM 2451 N N . ASP A 1 307 ? -10.914 0.559 37.488 1.00 94.81 307 ASP A N 1
ATOM 2452 C CA . ASP A 1 307 ? -11.682 1.120 38.605 1.00 94.81 307 ASP A CA 1
ATOM 2453 C C . ASP A 1 307 ? -12.721 2.142 38.115 1.00 94.81 307 ASP A C 1
ATOM 2455 O O . ASP A 1 307 ? -13.876 2.121 38.537 1.00 94.81 307 ASP A O 1
ATOM 2459 N N . GLY A 1 308 ? -12.332 3.017 37.180 1.00 95.00 308 GLY A N 1
ATOM 2460 C CA . GLY A 1 308 ? -13.255 3.963 36.549 1.00 95.00 308 GLY A CA 1
ATOM 2461 C C . GLY A 1 308 ? -14.368 3.266 35.760 1.00 95.00 308 GLY A C 1
ATOM 2462 O O . GLY A 1 308 ? -15.532 3.638 35.878 1.00 95.00 308 GLY A O 1
ATOM 2463 N N . TYR A 1 309 ? -14.035 2.225 34.992 1.00 96.00 309 TYR A N 1
ATOM 2464 C CA . TYR A 1 309 ? -15.014 1.443 34.237 1.00 96.00 309 TYR A CA 1
ATOM 2465 C C . TYR A 1 309 ? -15.986 0.689 35.151 1.00 96.00 309 TYR A C 1
ATOM 2467 O O . TYR A 1 309 ? -17.187 0.673 34.893 1.00 96.00 309 TYR A O 1
ATOM 2475 N N . GLN A 1 310 ? -15.497 0.149 36.265 1.00 95.88 310 GLN A N 1
ATOM 2476 C CA . GLN A 1 310 ? -16.328 -0.501 37.271 1.00 95.88 310 GLN A CA 1
ATOM 2477 C C . GLN A 1 310 ? -17.319 0.485 37.908 1.00 95.88 310 GLN A C 1
ATOM 2479 O O . GLN A 1 310 ? -18.501 0.170 38.021 1.00 95.88 310 GLN A O 1
ATOM 2484 N N . GLN A 1 311 ? -16.894 1.718 38.209 1.00 96.06 311 GLN A N 1
ATOM 2485 C CA . GLN A 1 311 ? -17.813 2.763 38.684 1.00 96.06 311 GLN A CA 1
ATOM 2486 C C . GLN A 1 311 ? -18.882 3.127 37.642 1.00 96.06 311 GLN A C 1
ATOM 2488 O O . GLN A 1 311 ? -20.020 3.422 38.006 1.00 96.06 311 GLN A O 1
ATOM 2493 N N . ILE A 1 312 ? -18.549 3.101 36.343 1.00 96.69 312 ILE A N 1
ATOM 2494 C CA . ILE A 1 312 ? -19.536 3.303 35.268 1.00 96.69 312 ILE A CA 1
ATOM 2495 C C . ILE A 1 312 ? -20.585 2.181 35.290 1.00 96.69 312 ILE A C 1
ATOM 2497 O O . ILE A 1 312 ? -21.775 2.454 35.130 1.00 96.69 312 ILE A O 1
ATOM 2501 N N . ILE A 1 313 ? -20.163 0.927 35.487 1.00 96.44 313 ILE A N 1
ATOM 2502 C CA . ILE A 1 313 ? -21.073 -0.225 35.587 1.00 96.44 313 ILE A CA 1
ATOM 2503 C C . ILE A 1 313 ? -21.980 -0.085 36.816 1.00 96.44 313 ILE A C 1
ATOM 2505 O O . ILE A 1 313 ? -23.198 -0.221 36.693 1.00 96.44 313 ILE A O 1
ATOM 2509 N N . GLU A 1 314 ? -21.407 0.236 37.976 1.00 96.81 314 GLU A N 1
ATOM 2510 C CA . GLU A 1 314 ? -22.127 0.385 39.247 1.00 96.81 314 GLU A CA 1
ATOM 2511 C C . GLU A 1 314 ? -23.147 1.530 39.231 1.00 96.81 314 GLU A C 1
ATOM 2513 O O . GLU A 1 314 ? -24.208 1.417 39.844 1.00 96.81 314 GLU A O 1
ATOM 2518 N N . ALA A 1 315 ? -22.878 2.608 38.487 1.00 95.94 315 ALA A N 1
ATOM 2519 C CA . ALA A 1 315 ? -23.818 3.718 38.331 1.00 95.94 315 ALA A CA 1
ATOM 2520 C C . ALA A 1 315 ? -25.109 3.326 37.580 1.00 95.94 315 ALA A C 1
ATOM 2522 O O . ALA A 1 315 ? -26.146 3.989 37.722 1.00 95.94 315 ALA A O 1
ATOM 2523 N N . GLY A 1 316 ? -25.063 2.250 36.783 1.00 95.12 316 GLY A N 1
ATOM 2524 C CA . GLY A 1 316 ? -26.211 1.715 36.059 1.00 95.12 316 GLY A CA 1
ATOM 2525 C C . GLY A 1 316 ? -26.908 2.765 35.189 1.00 95.12 316 GLY A C 1
ATOM 2526 O O . GLY A 1 316 ? -26.272 3.592 34.536 1.00 95.12 316 GLY A O 1
ATOM 2527 N N . ILE A 1 317 ? -28.244 2.749 35.186 1.00 93.44 317 ILE A N 1
ATOM 2528 C CA . ILE A 1 317 ? -29.073 3.657 34.370 1.00 93.44 317 ILE A CA 1
ATOM 2529 C C . ILE A 1 317 ? -29.006 5.129 34.804 1.00 93.44 317 ILE A C 1
ATOM 2531 O O . ILE A 1 317 ? -29.504 5.993 34.086 1.00 93.44 317 ILE A O 1
ATOM 2535 N N . THR A 1 318 ? -28.409 5.430 35.960 1.00 92.38 318 THR A N 1
ATOM 2536 C CA . THR A 1 318 ? -28.192 6.814 36.409 1.00 92.38 318 THR A CA 1
ATOM 2537 C C . THR A 1 318 ? -27.047 7.462 35.631 1.00 92.38 318 THR A C 1
ATOM 2539 O O . THR A 1 318 ? -27.075 8.665 35.377 1.00 92.38 318 THR A O 1
ATOM 2542 N N . GLY A 1 319 ? -26.076 6.651 35.198 1.00 94.12 319 GLY A N 1
ATOM 2543 C CA . GLY A 1 319 ? -24.843 7.107 34.568 1.00 94.12 319 GLY A CA 1
ATOM 2544 C C . GLY A 1 319 ? -23.865 7.715 35.573 1.00 94.12 319 GLY A C 1
ATOM 2545 O O . GLY A 1 319 ? -24.244 8.202 36.639 1.00 94.12 319 GLY A O 1
ATOM 2546 N N . LEU A 1 320 ? -22.580 7.682 35.231 1.00 96.19 320 LEU A N 1
ATOM 2547 C CA . LEU A 1 320 ? -21.516 8.251 36.048 1.00 96.19 320 LEU A CA 1
ATOM 2548 C C . LEU A 1 320 ? -21.066 9.590 35.472 1.00 96.19 320 LEU A C 1
ATOM 2550 O O . LEU A 1 320 ? -20.550 9.647 34.355 1.00 96.19 320 LEU A O 1
ATOM 2554 N N . SER A 1 321 ? -21.227 10.670 36.238 1.00 94.56 321 SER A N 1
ATOM 2555 C CA . SER A 1 321 ? -20.701 11.972 35.833 1.00 94.56 321 SER A CA 1
ATOM 2556 C C . SER A 1 321 ? -19.232 12.102 36.223 1.00 94.56 321 SER A C 1
ATOM 2558 O O . SER A 1 321 ? -18.880 12.071 37.398 1.00 94.56 321 SER A O 1
ATOM 2560 N N . VAL A 1 322 ? -18.354 12.354 35.256 1.00 93.19 322 VAL A N 1
ATOM 2561 C CA . VAL A 1 322 ? -16.918 12.557 35.512 1.00 93.19 322 VAL A CA 1
ATOM 2562 C C . VAL A 1 322 ? -16.668 13.766 36.421 1.00 93.19 322 VAL A C 1
ATOM 2564 O O . VAL A 1 322 ? -15.693 13.792 37.170 1.00 93.19 322 VAL A O 1
ATOM 2567 N N . ARG A 1 323 ? -17.580 14.748 36.432 1.00 90.56 323 ARG A N 1
ATOM 2568 C CA . ARG A 1 323 ? -17.499 15.933 37.302 1.00 90.56 323 ARG A CA 1
ATOM 2569 C C . ARG A 1 323 ? -17.592 15.597 38.791 1.00 90.56 323 ARG A C 1
ATOM 2571 O O . ARG A 1 323 ? -17.125 16.384 39.608 1.00 90.56 323 ARG A O 1
ATOM 2578 N N . THR A 1 324 ? -18.187 14.459 39.157 1.00 91.75 324 THR A N 1
ATOM 2579 C CA . THR A 1 324 ? -18.289 14.029 40.560 1.00 91.75 324 THR A CA 1
ATOM 2580 C C . THR A 1 324 ? -17.046 13.274 41.031 1.00 91.75 324 THR A C 1
ATOM 2582 O O . THR A 1 324 ? -16.898 13.015 42.226 1.00 91.75 324 THR A O 1
ATOM 2585 N N . ILE A 1 325 ? -16.129 12.935 40.119 1.00 92.25 325 ILE A N 1
ATOM 2586 C CA . ILE A 1 325 ? -14.909 12.190 40.425 1.00 92.25 325 ILE A CA 1
ATOM 2587 C C . ILE A 1 325 ? -13.826 13.140 40.937 1.00 92.25 325 ILE A C 1
ATOM 2589 O O . ILE A 1 325 ? -13.330 14.006 40.220 1.00 92.25 325 ILE A O 1
ATOM 2593 N N . LYS A 1 326 ? -13.401 12.935 42.188 1.00 90.44 326 LYS A N 1
ATOM 2594 C CA . LYS A 1 326 ? -12.328 13.724 42.820 1.00 90.44 326 LYS A CA 1
ATOM 2595 C C . LYS A 1 326 ? -10.928 13.343 42.328 1.00 90.44 326 LYS A C 1
ATOM 2597 O O . LYS A 1 326 ? -10.012 14.158 42.365 1.00 90.44 326 LYS A O 1
ATOM 2602 N N . ASN A 1 327 ? -10.738 12.100 41.889 1.00 91.25 327 ASN A N 1
ATOM 2603 C CA . ASN A 1 327 ? -9.438 11.619 41.432 1.00 91.25 327 ASN A CA 1
ATOM 2604 C C . ASN A 1 327 ? -9.157 12.098 39.996 1.00 91.25 327 ASN A C 1
ATOM 2606 O O . ASN A 1 327 ? -9.592 11.481 39.026 1.00 91.25 327 ASN A O 1
ATOM 2610 N N . HIS A 1 328 ? -8.377 13.172 39.855 1.00 88.31 328 HIS A N 1
ATOM 2611 C CA . HIS A 1 328 ? -7.993 13.723 38.549 1.00 88.31 328 HIS A CA 1
ATOM 2612 C C . HIS A 1 328 ? -7.210 12.746 37.657 1.00 88.31 328 HIS A C 1
ATOM 2614 O O . HIS A 1 328 ? -7.281 12.852 36.432 1.00 88.31 328 HIS A O 1
ATOM 2620 N N . GLY A 1 329 ? -6.469 11.799 38.242 1.00 88.25 329 GLY A N 1
ATOM 2621 C CA . GLY A 1 329 ? -5.812 10.733 37.485 1.00 88.25 329 GLY A CA 1
ATOM 2622 C C . GLY A 1 329 ? -6.838 9.820 36.819 1.00 88.25 329 GLY A C 1
ATOM 2623 O O . GLY A 1 329 ? -6.742 9.556 35.625 1.00 88.25 329 GLY A O 1
ATOM 2624 N N . MET A 1 330 ? -7.873 9.430 37.568 1.00 90.31 330 MET A N 1
ATOM 2625 C CA . MET A 1 330 ? -8.967 8.600 37.063 1.00 90.31 330 MET A CA 1
ATOM 2626 C C . MET A 1 330 ? -9.746 9.316 35.960 1.00 90.31 330 MET A C 1
ATOM 2628 O O . MET A 1 330 ? -9.999 8.718 34.922 1.00 90.31 330 MET A O 1
ATOM 2632 N N . VAL A 1 331 ? -10.035 10.613 36.128 1.00 90.12 331 VAL A N 1
ATOM 2633 C CA . VAL A 1 331 ? -10.697 11.453 35.108 1.00 90.12 331 VAL A CA 1
ATOM 2634 C C . VAL A 1 331 ? -9.983 11.380 33.751 1.00 90.12 331 VAL A C 1
ATOM 2636 O O . VAL A 1 331 ? -10.639 11.291 32.716 1.00 90.12 331 VAL A O 1
ATOM 2639 N N . ARG A 1 332 ? -8.642 11.362 33.727 1.00 88.81 332 ARG A N 1
ATOM 2640 C CA . ARG A 1 332 ? -7.877 11.234 32.471 1.00 88.81 332 ARG A CA 1
ATOM 2641 C C . ARG A 1 332 ? -8.087 9.876 31.795 1.00 88.81 332 ARG A C 1
ATOM 2643 O O . ARG A 1 332 ? -8.137 9.820 30.569 1.00 88.81 332 ARG A O 1
ATOM 2650 N N . CYS A 1 333 ? -8.270 8.814 32.576 1.00 91.69 333 CYS A N 1
ATOM 2651 C CA . CYS A 1 333 ? -8.511 7.465 32.071 1.00 91.69 333 CYS A CA 1
ATOM 2652 C C . CYS A 1 333 ? -9.898 7.288 31.425 1.00 91.69 333 CYS A C 1
ATOM 2654 O O . CYS A 1 333 ? -10.059 6.404 30.589 1.00 91.69 333 CYS A O 1
ATOM 2656 N N . PHE A 1 334 ? -10.889 8.144 31.712 1.00 93.19 334 PHE A N 1
ATOM 2657 C CA . PHE A 1 334 ? -12.199 8.078 31.037 1.00 93.19 334 PHE A CA 1
ATOM 2658 C C . PHE A 1 334 ? -12.096 8.293 29.524 1.00 93.19 334 PHE A C 1
ATOM 2660 O O . PHE A 1 334 ? -12.854 7.695 28.760 1.00 93.19 334 PHE A O 1
ATOM 2667 N N . GLN A 1 335 ? -11.110 9.072 29.072 1.00 90.56 335 GLN A N 1
ATOM 2668 C CA . GLN A 1 335 ? -10.840 9.223 27.643 1.00 90.56 335 GLN A CA 1
ATOM 2669 C C . GLN A 1 335 ? -10.369 7.910 27.009 1.00 90.56 335 GLN A C 1
ATOM 2671 O O . GLN A 1 335 ? -10.664 7.661 25.847 1.00 90.56 335 GLN A O 1
ATOM 2676 N N . GLU A 1 336 ? -9.666 7.047 27.745 1.00 92.50 336 GLU A N 1
ATOM 2677 C CA . GLU A 1 336 ? -9.265 5.719 27.262 1.00 92.50 336 GLU A CA 1
ATOM 2678 C C . GLU A 1 336 ? -10.494 4.819 27.092 1.00 92.50 336 GLU A C 1
A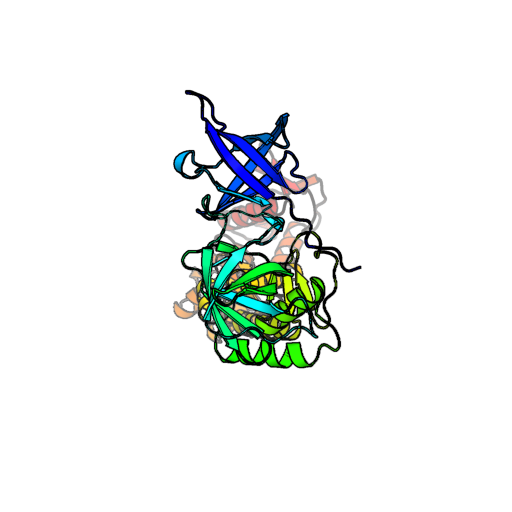TOM 2680 O O . GLU A 1 336 ? -10.671 4.228 26.028 1.00 92.50 336 GLU A O 1
ATOM 2685 N N . ILE A 1 337 ? -11.386 4.805 28.089 1.00 94.50 337 ILE A N 1
ATOM 2686 C CA . ILE A 1 337 ? -12.652 4.050 28.078 1.00 94.50 337 ILE A CA 1
ATOM 2687 C C . ILE A 1 337 ? -13.544 4.500 26.910 1.00 94.50 337 ILE A C 1
ATOM 2689 O O . ILE A 1 337 ? -14.031 3.662 26.146 1.00 94.50 337 ILE A O 1
ATOM 2693 N N . LYS A 1 338 ? -13.707 5.822 26.729 1.00 93.00 338 LYS A N 1
ATOM 2694 C CA . LYS A 1 338 ? -14.446 6.420 25.603 1.00 93.00 338 LYS A CA 1
ATOM 2695 C C . LYS A 1 338 ? -13.845 5.991 24.270 1.00 93.00 338 LYS A C 1
ATOM 2697 O O . LYS A 1 338 ? -14.555 5.511 23.389 1.00 93.00 338 LYS A O 1
ATOM 2702 N N . ARG A 1 339 ? -12.524 6.125 24.117 1.00 93.12 339 ARG A N 1
ATOM 2703 C CA . ARG A 1 339 ? -11.828 5.796 22.866 1.00 93.12 339 ARG A CA 1
ATOM 2704 C C . ARG A 1 339 ? -11.974 4.321 22.507 1.00 93.12 339 ARG A C 1
ATOM 2706 O O . ARG A 1 339 ? -12.187 3.997 21.341 1.00 93.12 339 ARG A O 1
ATOM 2713 N N . MET A 1 340 ? -11.917 3.453 23.516 1.00 93.69 340 MET A N 1
ATOM 2714 C CA . MET A 1 340 ? -12.124 2.011 23.398 1.00 93.69 340 MET A CA 1
ATOM 2715 C C . MET A 1 340 ? -13.586 1.620 23.143 1.00 93.69 340 MET A C 1
ATOM 2717 O O . MET A 1 340 ? -13.837 0.453 22.887 1.00 93.69 340 MET A O 1
ATOM 2721 N N . LYS A 1 341 ? -14.539 2.563 23.142 1.00 93.25 341 LYS A N 1
ATOM 2722 C CA . LYS A 1 341 ? -15.978 2.302 22.955 1.00 93.25 341 LYS A CA 1
ATOM 2723 C C . LYS A 1 341 ? -16.567 1.332 23.992 1.00 93.25 341 LYS A C 1
ATOM 2725 O O . LYS A 1 341 ? -17.548 0.647 23.719 1.00 93.25 341 LYS A O 1
ATOM 2730 N N . LEU A 1 342 ? -15.988 1.298 25.194 1.00 93.75 342 LEU A N 1
ATOM 2731 C CA . LEU A 1 342 ? -16.501 0.493 26.310 1.00 93.75 342 LEU A CA 1
ATOM 2732 C C . LEU A 1 342 ? -17.700 1.157 27.006 1.00 93.75 342 LEU A C 1
ATOM 2734 O O . LEU A 1 342 ? -18.491 0.487 27.667 1.00 93.75 342 LEU A O 1
ATOM 2738 N N . ALA A 1 343 ? -17.844 2.474 26.850 1.00 94.69 343 ALA A N 1
ATOM 2739 C CA . ALA A 1 343 ? -18.925 3.258 27.429 1.00 94.69 343 ALA A CA 1
ATOM 2740 C C . ALA A 1 343 ? -19.539 4.211 26.398 1.00 94.69 343 ALA A C 1
ATOM 2742 O O . ALA A 1 343 ? -18.834 4.749 25.540 1.00 94.69 343 ALA A O 1
ATOM 2743 N N . TYR A 1 344 ? -20.842 4.452 26.532 1.00 93.56 344 TYR A N 1
ATOM 2744 C CA . TYR A 1 344 ? -21.540 5.545 25.859 1.00 93.56 344 TYR A CA 1
ATOM 2745 C C . TYR A 1 344 ? -21.375 6.817 26.678 1.00 93.56 344 TYR A C 1
ATOM 2747 O O . TYR A 1 344 ? -21.447 6.778 27.906 1.00 93.56 344 TYR A O 1
ATOM 2755 N N . VAL A 1 345 ? -21.150 7.941 26.003 1.00 94.38 345 VAL A N 1
ATOM 2756 C CA . VAL A 1 345 ? -20.895 9.227 26.656 1.00 94.38 345 VAL A CA 1
ATOM 2757 C C . VAL A 1 345 ? -21.901 10.249 26.157 1.00 94.38 345 VAL A C 1
ATOM 2759 O O . VAL A 1 345 ? -21.968 10.503 24.957 1.00 94.38 345 VAL A O 1
ATOM 2762 N N . LEU A 1 346 ? -22.656 10.844 27.078 1.00 93.94 346 LEU A N 1
ATOM 2763 C CA . LEU A 1 346 ? -23.539 11.973 26.807 1.00 93.94 346 LEU A CA 1
ATOM 2764 C C . LEU A 1 346 ? -22.851 13.269 27.241 1.00 93.94 346 LEU A C 1
ATOM 2766 O O . LEU A 1 346 ? -22.363 13.373 28.365 1.00 93.94 346 LEU A O 1
ATOM 2770 N N . ASP A 1 347 ? -22.823 14.243 26.332 1.00 90.00 347 ASP A N 1
ATOM 2771 C CA . ASP A 1 347 ? -22.251 15.585 26.501 1.00 90.00 347 ASP A CA 1
ATOM 2772 C C . ASP A 1 347 ? -20.851 15.622 27.154 1.00 90.00 347 ASP A C 1
ATOM 2774 O O . ASP A 1 347 ? -20.556 16.441 28.030 1.00 90.00 347 ASP A O 1
ATOM 2778 N N . ASP A 1 348 ? -20.005 14.675 26.729 1.00 87.06 348 ASP A N 1
ATOM 2779 C CA . ASP A 1 348 ? -18.602 14.470 27.121 1.00 87.06 348 ASP A CA 1
ATOM 2780 C C . ASP A 1 348 ? -18.310 14.205 28.610 1.00 87.06 348 ASP A C 1
ATOM 2782 O O . ASP A 1 348 ? -17.148 13.993 28.975 1.00 87.06 348 ASP A O 1
ATOM 2786 N N . ASP A 1 349 ? -19.323 14.147 29.478 1.00 93.44 349 ASP A N 1
ATOM 2787 C CA . ASP A 1 349 ? -19.125 14.012 30.924 1.00 93.44 349 ASP A CA 1
ATOM 2788 C C . ASP A 1 349 ? -19.983 12.949 31.617 1.00 93.44 349 ASP A C 1
ATOM 2790 O O . ASP A 1 349 ? -19.629 12.572 32.735 1.00 93.44 349 ASP A O 1
ATOM 2794 N N . LEU A 1 350 ? -21.052 12.440 30.998 1.00 95.56 350 LEU A N 1
ATOM 2795 C CA . LEU A 1 350 ? -21.926 11.429 31.593 1.00 95.56 350 LEU A CA 1
ATOM 2796 C C . LEU A 1 350 ? -21.763 10.083 30.888 1.00 95.56 350 LEU A C 1
ATOM 2798 O O . LEU A 1 350 ? -22.120 9.932 29.722 1.00 95.56 350 LEU A O 1
ATOM 2802 N N . TYR A 1 351 ? -21.221 9.107 31.609 1.00 97.00 351 TYR A N 1
ATOM 2803 C CA . TYR A 1 351 ? -20.805 7.820 31.064 1.00 97.00 351 TYR A CA 1
ATOM 2804 C C . TYR A 1 351 ? -21.776 6.712 31.461 1.00 97.00 351 TYR A C 1
ATOM 2806 O O . TYR A 1 351 ? -22.167 6.600 32.623 1.00 97.00 351 TYR A O 1
ATOM 2814 N N . TYR A 1 352 ? -22.095 5.848 30.503 1.00 97.25 352 TYR A N 1
ATOM 2815 C CA . TYR A 1 352 ? -22.917 4.656 30.681 1.00 97.25 352 TYR A CA 1
ATOM 2816 C C . TYR A 1 352 ? -22.174 3.427 30.187 1.00 97.25 352 TYR A C 1
ATOM 2818 O O . TYR A 1 352 ? -21.570 3.454 29.114 1.00 97.25 352 TYR A O 1
ATOM 2826 N N . SER A 1 353 ? -22.279 2.314 30.912 1.00 95.38 353 SER A N 1
ATOM 2827 C CA . SER A 1 353 ? -21.916 1.021 30.335 1.00 95.38 353 SER A CA 1
ATOM 2828 C C . SER A 1 353 ? -22.876 0.702 29.187 1.00 95.38 353 SER A C 1
ATOM 2830 O O . SER A 1 353 ? -24.016 1.174 29.171 1.00 95.38 353 SER A O 1
ATOM 2832 N N . LYS A 1 354 ? -22.447 -0.120 28.223 1.00 92.56 354 LYS A N 1
ATOM 2833 C CA . LYS A 1 354 ? -23.313 -0.538 27.108 1.00 92.56 354 LYS A CA 1
ATOM 2834 C C . LYS A 1 354 ? -24.632 -1.147 27.594 1.00 92.56 354 LYS A C 1
ATOM 2836 O O . LYS A 1 354 ? -25.694 -0.828 27.073 1.00 92.56 354 LYS A O 1
ATOM 2841 N N . GLU A 1 355 ? -24.574 -1.979 28.630 1.00 94.06 355 GLU A N 1
ATOM 2842 C CA . GLU A 1 355 ? -25.766 -2.593 29.217 1.00 94.06 355 GLU A CA 1
ATOM 2843 C C . GLU A 1 355 ? -26.698 -1.555 29.860 1.00 94.06 355 GLU A C 1
ATOM 2845 O O . GLU A 1 355 ? -27.908 -1.582 29.633 1.00 94.06 355 GLU A O 1
ATOM 2850 N N . ALA A 1 356 ? -26.148 -0.619 30.640 1.00 95.94 356 ALA A N 1
ATOM 2851 C CA . ALA A 1 356 ? -26.931 0.436 31.274 1.00 95.94 356 ALA A CA 1
ATOM 2852 C C . ALA A 1 356 ? -27.570 1.377 30.247 1.00 95.94 356 ALA A C 1
ATOM 2854 O O . ALA A 1 356 ? -28.736 1.744 30.395 1.00 95.94 356 ALA A O 1
ATOM 2855 N N . PHE A 1 357 ? -26.832 1.724 29.193 1.00 95.88 357 PHE A N 1
ATOM 2856 C CA . PHE A 1 357 ? -27.336 2.552 28.105 1.00 95.88 357 PHE A CA 1
ATOM 2857 C C . PHE A 1 357 ? -28.476 1.856 27.354 1.00 95.88 357 PHE A C 1
ATOM 2859 O O . PHE A 1 357 ? -29.530 2.446 27.149 1.00 95.88 357 PHE A O 1
ATOM 2866 N N . ASN A 1 358 ? -28.338 0.565 27.046 1.00 93.94 358 ASN A N 1
ATOM 2867 C CA . ASN A 1 358 ? -29.417 -0.198 26.418 1.00 93.94 358 ASN A CA 1
ATOM 2868 C C . ASN A 1 358 ? -30.664 -0.274 27.312 1.00 93.94 358 ASN A C 1
ATOM 2870 O O . ASN A 1 358 ? -31.779 -0.108 26.827 1.00 93.94 358 ASN A O 1
ATOM 2874 N N . LYS A 1 359 ? -30.500 -0.458 28.629 1.00 95.00 359 LYS A N 1
ATOM 2875 C CA . LYS A 1 359 ? -31.620 -0.409 29.588 1.00 95.00 359 LYS A CA 1
ATOM 2876 C C . LYS A 1 359 ? -32.292 0.968 29.621 1.00 95.00 359 LYS A C 1
ATOM 2878 O O . LYS A 1 359 ? -33.517 1.040 29.703 1.00 95.00 359 LYS A O 1
ATOM 2883 N N . LEU A 1 360 ? -31.510 2.046 29.537 1.00 95.44 360 LEU A N 1
ATOM 2884 C CA . LEU A 1 360 ? -32.018 3.413 29.423 1.00 95.44 360 LEU A CA 1
ATOM 2885 C C . LEU A 1 360 ? -32.861 3.579 28.149 1.00 95.44 360 LEU A C 1
ATOM 2887 O O . LEU A 1 360 ? -33.985 4.068 28.236 1.00 95.44 360 LEU A O 1
ATOM 2891 N N . LEU A 1 361 ? -32.363 3.115 26.997 1.00 94.94 361 LEU A N 1
ATOM 2892 C CA . LEU A 1 361 ? -33.101 3.153 25.732 1.00 94.94 361 LEU A CA 1
ATOM 2893 C C . LEU A 1 361 ? -34.396 2.341 25.813 1.00 94.94 361 LEU A C 1
ATOM 2895 O O . LEU A 1 361 ? -35.456 2.866 25.486 1.00 94.94 361 LEU A O 1
ATOM 2899 N N . VAL A 1 362 ? -34.357 1.111 26.333 1.00 93.88 362 VAL A N 1
ATOM 2900 C CA . VAL A 1 362 ? -35.572 0.303 26.539 1.00 93.88 362 VAL A CA 1
ATOM 2901 C C . VAL A 1 362 ? -36.600 1.080 27.356 1.00 93.88 362 VAL A C 1
ATOM 2903 O O . VAL A 1 362 ? -37.766 1.125 26.976 1.00 93.88 362 VAL A O 1
ATOM 2906 N N . LYS A 1 363 ? -36.186 1.757 28.431 1.00 94.06 363 LYS A N 1
ATOM 2907 C CA . LYS A 1 363 ? -37.097 2.545 29.271 1.00 94.06 363 LYS A CA 1
ATOM 2908 C C . LYS A 1 363 ? -37.755 3.706 28.515 1.00 94.06 363 LYS A C 1
ATOM 2910 O O . LYS A 1 363 ? -38.918 3.999 28.769 1.00 94.06 363 LYS A O 1
ATOM 2915 N N . ILE A 1 364 ? -37.032 4.334 27.588 1.00 93.62 364 ILE A N 1
ATOM 2916 C CA . ILE A 1 364 ? -37.539 5.423 26.739 1.00 93.62 364 ILE A CA 1
ATOM 2917 C C . ILE A 1 364 ? -38.528 4.901 25.690 1.00 93.62 364 ILE A C 1
ATOM 2919 O O . ILE A 1 364 ? -39.560 5.521 25.445 1.00 93.62 364 ILE A O 1
ATOM 2923 N N . PHE A 1 365 ? -38.207 3.767 25.065 1.00 93.81 365 PHE A N 1
ATOM 2924 C CA . PHE A 1 365 ? -38.963 3.215 23.939 1.00 93.81 365 PHE A CA 1
ATOM 2925 C C . PHE A 1 365 ? -40.073 2.236 24.355 1.00 93.81 365 PHE A C 1
ATOM 2927 O O . PHE A 1 365 ? -40.866 1.815 23.514 1.00 93.81 365 PHE A O 1
ATOM 2934 N N . THR A 1 366 ? -40.166 1.872 25.637 1.00 92.88 366 THR A N 1
ATOM 2935 C CA . THR A 1 366 ? -41.212 0.969 26.137 1.00 92.88 366 THR A CA 1
ATOM 2936 C C . THR A 1 366 ? -42.598 1.546 25.846 1.00 92.88 366 THR A C 1
ATOM 2938 O O . THR A 1 366 ? -42.921 2.655 26.263 1.00 92.88 366 THR A O 1
ATOM 2941 N N . GLY A 1 367 ? -43.430 0.772 25.144 1.00 91.19 367 GLY A N 1
ATOM 2942 C CA . GLY A 1 367 ? -44.794 1.173 24.784 1.00 91.19 367 GLY A CA 1
ATOM 2943 C C . GLY A 1 367 ? -44.892 2.152 23.609 1.00 91.19 367 GLY A C 1
ATOM 2944 O O . GLY A 1 367 ? -45.985 2.646 23.347 1.00 91.19 367 GLY A O 1
ATOM 2945 N N . LYS A 1 368 ? -43.785 2.429 22.906 1.00 93.44 368 LYS A N 1
ATOM 2946 C CA . LYS A 1 368 ? -43.754 3.242 21.682 1.00 93.44 368 LYS A CA 1
ATOM 2947 C C . LYS A 1 368 ? -43.687 2.357 20.432 1.00 93.44 368 LYS A C 1
ATOM 2949 O O . LYS A 1 368 ? -43.229 1.218 20.498 1.00 93.44 368 LYS A O 1
ATOM 2954 N N . SER A 1 369 ? -44.111 2.899 19.296 1.00 94.19 369 SER A N 1
ATOM 2955 C CA . SER A 1 369 ? -44.082 2.292 17.960 1.00 94.19 369 SER A CA 1
ATOM 2956 C C . SER A 1 369 ? -43.300 3.154 16.964 1.00 94.19 369 SER A C 1
ATOM 2958 O O . SER A 1 369 ? -43.087 4.348 17.175 1.00 94.19 369 SER A O 1
ATOM 2960 N N . ILE A 1 370 ? -42.876 2.562 15.843 1.00 95.06 370 ILE A N 1
ATOM 2961 C CA . ILE A 1 370 ? -42.335 3.334 14.712 1.00 95.06 370 ILE A CA 1
ATOM 2962 C C . ILE A 1 370 ? -43.415 4.304 14.220 1.00 95.06 370 ILE A C 1
ATOM 2964 O O . ILE A 1 370 ? -44.568 3.916 14.048 1.00 95.06 370 ILE A O 1
ATOM 2968 N N . GLY A 1 371 ? -43.034 5.558 13.985 1.00 93.56 371 GLY A N 1
ATOM 2969 C CA . GLY A 1 371 ? -43.949 6.649 13.651 1.00 93.56 371 GLY A CA 1
ATOM 2970 C C . GLY A 1 371 ? -44.442 7.443 14.862 1.00 93.56 371 GLY A C 1
ATOM 2971 O O . GLY A 1 371 ? -44.928 8.559 14.677 1.00 93.56 371 GLY A O 1
ATOM 2972 N N . ASP A 1 372 ? -44.267 6.934 16.086 1.00 94.00 372 ASP A N 1
ATOM 2973 C CA . ASP A 1 372 ? -44.638 7.687 17.281 1.00 94.00 372 ASP A CA 1
ATOM 2974 C C . ASP A 1 372 ? -43.732 8.900 17.479 1.00 94.00 372 ASP A C 1
ATOM 2976 O O . ASP A 1 372 ? -42.545 8.910 17.127 1.00 94.00 372 ASP A O 1
ATOM 2980 N N . LYS A 1 373 ? -44.312 9.917 18.117 1.00 92.50 373 LYS A N 1
ATOM 2981 C CA . LYS A 1 373 ? -43.583 11.088 18.586 1.00 92.50 373 LYS A CA 1
ATOM 2982 C C . LYS A 1 373 ? -42.894 10.805 19.920 1.00 92.50 373 LYS A C 1
ATOM 2984 O O . LYS A 1 373 ? -43.465 10.197 20.833 1.00 92.50 373 LYS A O 1
ATOM 2989 N N . LEU A 1 374 ? -41.676 11.314 20.031 1.00 91.81 374 LEU A N 1
ATOM 2990 C CA . LEU A 1 374 ? -40.846 11.288 21.221 1.00 91.81 374 LEU A CA 1
ATOM 2991 C C . LEU A 1 374 ? -40.509 12.729 21.618 1.00 91.81 374 LEU A C 1
ATOM 2993 O O . LEU A 1 374 ? -39.773 13.425 20.914 1.00 91.81 374 LEU A O 1
ATOM 2997 N N . SER A 1 375 ? -41.077 13.184 22.737 1.00 91.12 375 SER A N 1
ATOM 2998 C CA . SER A 1 375 ? -40.843 14.532 23.264 1.00 91.12 375 SER A CA 1
ATOM 2999 C C . SER A 1 375 ? -39.713 14.548 24.304 1.00 91.12 375 SER A C 1
ATOM 3001 O O . SER A 1 375 ? -39.420 13.543 24.955 1.00 91.12 375 SER A O 1
ATOM 3003 N N . ILE A 1 376 ? -39.090 15.713 24.522 1.00 90.94 376 ILE A N 1
ATOM 3004 C CA . ILE A 1 376 ? -38.108 15.900 25.611 1.00 90.94 376 ILE A CA 1
ATOM 3005 C C . ILE A 1 376 ? -38.742 15.604 26.980 1.00 90.94 376 ILE A C 1
ATOM 3007 O O . ILE A 1 376 ? -38.057 15.109 27.876 1.00 90.94 376 ILE A O 1
ATOM 3011 N N . GLN A 1 377 ? -40.028 15.923 27.148 1.00 91.12 377 GLN A N 1
ATOM 3012 C CA . GLN A 1 377 ? -40.746 15.706 28.400 1.00 91.12 377 GLN A CA 1
ATOM 3013 C C . GLN A 1 377 ? -40.949 14.206 28.656 1.00 91.12 377 GLN A C 1
ATOM 3015 O O . GLN A 1 377 ? -40.612 13.744 29.741 1.00 91.12 377 GLN A O 1
ATOM 3020 N N . ASP A 1 378 ? -41.338 13.433 27.636 1.00 90.12 378 ASP A N 1
ATOM 3021 C CA . ASP A 1 378 ? -41.490 11.971 27.728 1.00 90.12 378 ASP A CA 1
ATOM 3022 C C . ASP A 1 378 ? -40.180 11.301 28.180 1.00 90.12 378 ASP A C 1
ATOM 3024 O O . ASP A 1 378 ? -40.161 10.421 29.047 1.00 90.12 378 ASP A O 1
ATOM 3028 N N . ILE A 1 379 ? -39.050 11.735 27.607 1.00 92.38 379 ILE A N 1
ATOM 3029 C CA . ILE A 1 379 ? -37.728 11.210 27.974 1.00 92.38 379 ILE A CA 1
ATOM 3030 C C . ILE A 1 379 ? -37.380 11.618 29.403 1.00 92.38 379 ILE A C 1
ATOM 3032 O O . ILE A 1 379 ? -36.871 10.802 30.169 1.00 92.38 379 ILE A O 1
ATOM 3036 N N . ARG A 1 380 ? -37.651 12.864 29.799 1.00 93.94 380 ARG A N 1
ATOM 3037 C CA . ARG A 1 380 ? -37.392 13.317 31.169 1.00 93.94 380 ARG A CA 1
ATOM 3038 C C . ARG A 1 380 ? -38.182 12.502 32.185 1.00 93.94 380 ARG A C 1
ATOM 3040 O O . ARG A 1 380 ? -37.594 12.070 33.170 1.00 93.94 380 ARG A O 1
ATOM 3047 N N . ASP A 1 381 ? -39.463 12.270 31.937 1.00 91.31 381 ASP A N 1
ATOM 3048 C CA . ASP A 1 381 ? -40.342 11.575 32.878 1.00 91.31 381 ASP A CA 1
ATOM 3049 C C . ASP A 1 381 ? -39.979 10.089 32.999 1.00 91.31 381 ASP A C 1
ATOM 3051 O O . ASP A 1 381 ? -40.024 9.515 34.087 1.00 91.31 381 ASP A O 1
ATOM 3055 N N . SER A 1 382 ? -39.519 9.472 31.907 1.00 89.75 382 SER A N 1
ATOM 3056 C CA . SER A 1 382 ? -39.050 8.083 31.921 1.00 89.75 382 SER A CA 1
ATOM 3057 C C . SER A 1 382 ? -37.648 7.920 32.524 1.00 89.75 382 SER A C 1
ATOM 3059 O O . SER A 1 382 ? -37.386 6.921 33.199 1.00 89.75 382 SER A O 1
ATOM 3061 N N . THR A 1 383 ? -36.732 8.873 32.331 1.00 91.00 383 THR A N 1
ATOM 3062 C CA . THR A 1 383 ? -35.301 8.690 32.658 1.00 91.00 383 THR A CA 1
ATOM 3063 C C . THR A 1 383 ? -34.787 9.513 33.836 1.00 91.00 383 THR A C 1
ATOM 3065 O O . THR A 1 383 ? -33.787 9.136 34.439 1.00 91.00 383 THR A O 1
ATOM 3068 N N . GLY A 1 384 ? -35.432 10.633 34.169 1.00 90.44 384 GLY A N 1
ATOM 3069 C CA . GLY A 1 384 ? -34.927 11.614 35.133 1.00 90.44 384 GLY A CA 1
ATOM 3070 C C . GLY A 1 384 ? -33.754 12.461 34.619 1.00 90.44 384 GLY A C 1
ATOM 3071 O O . GLY A 1 384 ? -33.160 13.217 35.388 1.00 90.44 384 GLY A O 1
ATOM 3072 N N . LEU A 1 385 ? -33.395 12.360 33.333 1.00 93.19 385 LEU A N 1
ATOM 3073 C CA . LEU A 1 385 ? -32.271 13.102 32.768 1.00 93.19 385 LEU A CA 1
ATOM 3074 C C . LEU A 1 385 ? -32.523 14.615 32.716 1.00 93.19 385 LEU A C 1
ATOM 3076 O O . LEU A 1 385 ? -33.622 15.108 32.439 1.00 93.19 385 LEU A O 1
ATOM 3080 N N . SER A 1 386 ? -31.447 15.379 32.910 1.00 92.12 386 SER A N 1
ATOM 3081 C CA . SER A 1 386 ? -31.464 16.822 32.667 1.00 92.12 386 SER A CA 1
ATOM 3082 C C . SER A 1 386 ? -31.676 17.122 31.176 1.00 92.12 386 SER A C 1
ATOM 3084 O O . SER A 1 386 ? -31.313 16.323 30.311 1.00 92.12 386 SER A O 1
ATOM 3086 N N . ARG A 1 387 ? -32.208 18.312 30.844 1.00 92.56 387 ARG A N 1
ATOM 3087 C CA . ARG A 1 387 ? -32.432 18.717 29.436 1.00 92.56 387 ARG A CA 1
ATOM 3088 C C . ARG A 1 387 ? -31.161 18.598 28.589 1.00 92.56 387 ARG A C 1
ATOM 3090 O O . ARG A 1 387 ? -31.237 18.182 27.442 1.00 92.56 387 ARG A O 1
ATOM 3097 N N . ARG A 1 388 ? -30.014 18.955 29.174 1.00 93.88 388 ARG A N 1
ATOM 3098 C CA . ARG A 1 388 ? -28.684 18.898 28.554 1.00 93.88 388 ARG A CA 1
ATOM 3099 C C . ARG A 1 388 ? -28.367 17.489 28.040 1.00 93.88 388 ARG A C 1
ATOM 3101 O O . ARG A 1 388 ? -28.063 17.328 26.865 1.00 93.88 388 ARG A O 1
ATOM 3108 N N . TYR A 1 389 ? -28.529 16.472 28.889 1.00 94.88 389 TYR A N 1
ATOM 3109 C CA . TYR A 1 389 ? -28.256 15.079 28.516 1.00 94.88 389 TYR A CA 1
ATOM 3110 C C . TYR A 1 389 ? -29.305 14.493 27.578 1.00 94.88 389 TYR A C 1
ATOM 3112 O O . TYR A 1 389 ? -28.948 13.723 26.694 1.00 94.88 389 TYR A O 1
ATOM 3120 N N . ILE A 1 390 ? -30.572 14.900 27.708 1.00 94.62 390 ILE A N 1
ATOM 3121 C CA . ILE A 1 390 ? -31.623 14.501 26.760 1.00 94.62 390 ILE A CA 1
ATOM 3122 C C . ILE A 1 390 ? -31.293 15.002 25.354 1.00 94.62 390 ILE A C 1
ATOM 3124 O O . ILE A 1 390 ? -31.388 14.237 24.405 1.00 94.62 390 ILE A O 1
ATOM 3128 N N . ILE A 1 391 ? -30.868 16.262 25.211 1.00 93.19 391 ILE A N 1
ATOM 3129 C CA . ILE A 1 391 ? -30.472 16.807 23.905 1.00 93.19 391 ILE A CA 1
ATOM 3130 C C . ILE A 1 391 ? -29.291 16.016 23.332 1.00 93.19 391 ILE A C 1
ATOM 3132 O O . ILE A 1 391 ? -29.343 15.617 22.174 1.00 93.19 391 ILE A O 1
ATOM 3136 N N . SER A 1 392 ? -28.262 15.733 24.139 1.00 93.75 392 SER A N 1
ATOM 3137 C CA . SER A 1 392 ? -27.126 14.922 23.681 1.00 93.75 392 SER A CA 1
ATOM 3138 C C . SER A 1 392 ? -27.552 13.520 23.241 1.00 93.75 392 SER A C 1
ATOM 3140 O O . SER A 1 392 ? -27.068 13.046 22.221 1.00 93.75 392 SER A O 1
ATOM 3142 N N . LEU A 1 393 ? -28.450 12.869 23.985 1.00 94.62 393 LEU A N 1
ATOM 3143 C CA . LEU A 1 393 ? -28.983 11.550 23.646 1.00 94.62 393 LEU A CA 1
ATOM 3144 C C . LEU A 1 393 ? -29.760 11.579 22.326 1.00 94.62 393 LEU A C 1
ATOM 3146 O O . LEU A 1 393 ? -29.546 10.727 21.472 1.00 94.62 393 LEU A O 1
ATOM 3150 N N . LEU A 1 394 ? -30.647 12.562 22.160 1.00 93.75 394 LEU A N 1
ATOM 3151 C CA . LEU A 1 394 ? -31.441 12.731 20.945 1.00 93.75 394 LEU A CA 1
ATOM 3152 C C . LEU A 1 394 ? -30.546 12.942 19.722 1.00 93.75 394 LEU A C 1
ATOM 3154 O O . LEU A 1 394 ? -30.747 12.268 18.720 1.00 93.75 394 LEU A O 1
ATOM 3158 N N . ASN A 1 395 ? -29.519 13.789 19.831 1.00 93.56 395 ASN A N 1
ATOM 3159 C CA . ASN A 1 395 ? -28.557 13.995 18.748 1.00 93.56 395 ASN A CA 1
ATOM 3160 C C . ASN A 1 395 ? -27.859 12.680 18.358 1.00 93.56 395 ASN A C 1
ATOM 3162 O O . ASN A 1 395 ? -27.778 12.363 17.178 1.00 93.56 395 ASN A O 1
ATOM 3166 N N . SER A 1 396 ? -27.420 11.874 19.334 1.00 92.06 396 SER A N 1
ATOM 3167 C CA . SER A 1 396 ? -26.813 10.565 19.045 1.00 92.06 396 SER A CA 1
ATOM 3168 C C . SER A 1 396 ? -27.785 9.602 18.351 1.00 92.06 396 SER A C 1
ATOM 3170 O O . SER A 1 396 ? -27.395 8.892 17.431 1.00 92.06 396 SER A O 1
ATOM 3172 N N . LEU A 1 397 ? -29.061 9.594 18.749 1.00 93.44 397 LEU A N 1
ATOM 3173 C CA . LEU A 1 397 ? -30.091 8.766 18.112 1.00 93.44 397 LEU A CA 1
ATOM 3174 C C . LEU A 1 397 ? -30.458 9.258 16.700 1.00 93.44 397 LEU A C 1
ATOM 3176 O O . LEU A 1 397 ? -30.808 8.443 15.845 1.00 93.44 397 LEU A O 1
ATOM 3180 N N . GLU A 1 398 ? -30.387 10.565 16.441 1.00 93.69 398 GLU A N 1
ATOM 3181 C CA . GLU A 1 398 ? -30.534 11.148 15.099 1.00 93.69 398 GLU A CA 1
ATOM 3182 C C . GLU A 1 398 ? -29.375 10.731 14.187 1.00 93.69 398 GLU A C 1
ATOM 3184 O O . GLU A 1 398 ? -29.614 10.267 13.071 1.00 93.69 398 GLU A O 1
ATOM 3189 N N . ASP A 1 399 ? -28.135 10.819 14.678 1.00 91.94 399 ASP A N 1
ATOM 3190 C CA . ASP A 1 399 ? -26.934 10.407 13.939 1.00 91.94 399 ASP A CA 1
ATOM 3191 C C . ASP A 1 399 ? -26.983 8.913 13.563 1.00 91.94 399 ASP A C 1
ATOM 3193 O O . ASP A 1 399 ? -26.561 8.513 12.475 1.00 91.94 399 ASP A O 1
ATOM 3197 N N . GLU A 1 400 ? -27.557 8.080 14.435 1.00 91.25 400 GLU A N 1
ATOM 3198 C CA . GLU A 1 400 ? -27.786 6.650 14.192 1.00 91.25 400 GLU A CA 1
ATOM 3199 C C . GLU A 1 400 ? -29.048 6.355 13.351 1.00 91.25 400 GLU A C 1
ATOM 3201 O O . GLU A 1 400 ? -29.363 5.188 13.080 1.00 91.25 400 GLU A O 1
ATOM 3206 N N . MET A 1 401 ? -29.768 7.390 12.900 1.00 93.88 401 MET A N 1
ATOM 3207 C CA . MET A 1 401 ? -31.038 7.317 12.160 1.00 93.88 401 MET A CA 1
ATOM 3208 C C . MET A 1 401 ? -32.143 6.543 12.899 1.00 93.88 401 MET A C 1
ATOM 3210 O O . MET A 1 401 ? -33.016 5.936 12.275 1.00 93.88 401 MET A O 1
ATOM 3214 N N . VAL A 1 402 ? -32.089 6.494 14.231 1.00 94.44 402 VAL A N 1
ATOM 3215 C CA . VAL A 1 402 ? -33.124 5.878 15.079 1.00 94.44 402 VAL A CA 1
ATOM 3216 C C . VAL A 1 402 ? -34.365 6.770 15.113 1.00 94.44 402 VAL A C 1
ATOM 3218 O O . VAL A 1 402 ? -35.495 6.279 15.052 1.00 94.44 402 VAL A O 1
ATOM 3221 N N . ILE A 1 403 ? -34.152 8.085 15.143 1.00 94.69 403 ILE A N 1
ATOM 3222 C CA . ILE A 1 403 ? -35.198 9.108 15.153 1.00 94.69 403 ILE A CA 1
ATOM 3223 C C . ILE A 1 403 ? -34.924 10.185 14.094 1.00 94.69 403 ILE A C 1
ATOM 3225 O O . ILE A 1 403 ? -33.790 10.360 13.660 1.00 94.69 403 ILE A O 1
ATOM 3229 N N . GLU A 1 404 ? -35.957 10.927 13.698 1.00 94.44 404 GLU A N 1
ATOM 3230 C CA . GLU A 1 404 ? -35.851 12.084 12.798 1.00 94.44 404 GLU A CA 1
ATOM 3231 C C . GLU A 1 404 ? -36.478 13.325 13.442 1.00 94.44 404 GLU A C 1
ATOM 3233 O O . GLU A 1 404 ? -37.506 13.227 14.118 1.00 94.44 404 GLU A O 1
ATOM 3238 N N . ARG A 1 405 ? -35.858 14.492 13.239 1.00 91.81 405 ARG A N 1
ATOM 3239 C CA . ARG A 1 405 ? -36.354 15.779 13.736 1.00 91.81 405 ARG A CA 1
ATOM 3240 C C . ARG A 1 405 ? -37.411 16.372 12.813 1.00 91.81 405 ARG A C 1
ATOM 3242 O O . ARG A 1 405 ? -37.152 16.607 11.640 1.00 91.81 405 ARG A O 1
ATOM 3249 N N . GLU A 1 406 ? -38.565 16.689 13.388 1.00 89.12 406 GLU A N 1
ATOM 3250 C CA . GLU A 1 406 ? -39.647 17.422 12.730 1.00 89.12 406 GLU A CA 1
ATOM 3251 C C . GLU A 1 406 ? -39.515 18.943 12.910 1.00 89.12 406 GLU A C 1
ATOM 3253 O O . GLU A 1 406 ? -38.764 19.436 13.757 1.00 89.12 406 GLU A O 1
ATOM 3258 N N . ILE A 1 407 ? -40.308 19.696 12.137 1.00 75.94 407 ILE A N 1
ATOM 3259 C CA . ILE A 1 407 ? -40.310 21.175 12.100 1.00 75.94 407 ILE A CA 1
ATOM 3260 C C . ILE A 1 407 ? -40.580 21.806 13.484 1.00 75.94 407 ILE A C 1
ATOM 3262 O O . ILE A 1 407 ? -40.091 22.897 13.767 1.00 75.94 407 ILE A O 1
ATOM 3266 N N . ASN A 1 408 ? -41.304 21.109 14.366 1.00 76.19 408 ASN A N 1
ATOM 3267 C CA . ASN A 1 408 ? -41.703 21.599 15.693 1.00 76.19 408 ASN A CA 1
ATOM 3268 C C . ASN A 1 408 ? -40.838 21.059 16.846 1.00 76.19 408 ASN A C 1
ATOM 3270 O O . ASN A 1 408 ? -41.308 20.989 17.978 1.00 76.19 408 ASN A O 1
ATOM 3274 N N . ASP A 1 409 ? -39.607 20.622 16.575 1.00 72.69 409 ASP A N 1
ATOM 3275 C CA . ASP A 1 409 ? -38.703 19.995 17.555 1.00 72.69 409 ASP A CA 1
ATOM 3276 C C . ASP A 1 409 ? -39.172 18.657 18.155 1.00 72.69 409 ASP A C 1
ATOM 3278 O O . ASP A 1 409 ? -38.43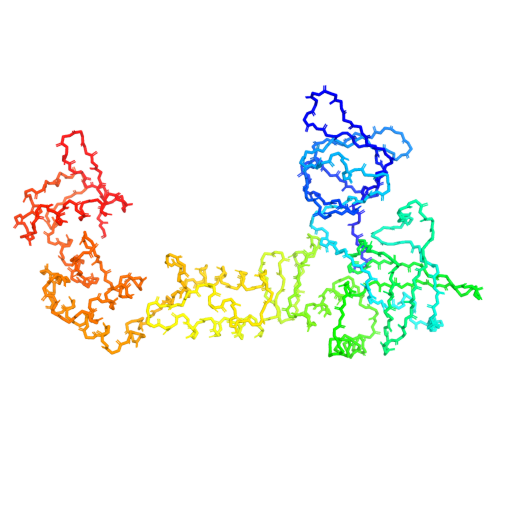1 18.040 18.926 1.00 72.69 409 ASP A O 1
ATOM 3282 N N . ASP A 1 410 ? -40.325 18.140 17.736 1.00 82.06 410 ASP A N 1
ATOM 3283 C CA . ASP A 1 410 ? -40.708 16.749 17.967 1.00 82.06 410 ASP A CA 1
ATOM 3284 C C . ASP A 1 410 ? -39.744 15.799 17.240 1.00 82.06 410 ASP A C 1
ATOM 3286 O O . ASP A 1 410 ? -39.177 16.130 16.193 1.00 82.06 410 ASP A O 1
ATOM 3290 N N . ARG A 1 411 ? -39.560 14.597 17.793 1.00 90.69 411 ARG A N 1
ATOM 3291 C CA . ARG A 1 411 ? -38.804 13.519 17.149 1.00 90.69 411 ARG A CA 1
ATOM 3292 C C . ARG A 1 411 ? -39.725 12.381 16.769 1.00 90.69 411 ARG A C 1
ATOM 3294 O O . ARG A 1 411 ? -40.520 11.954 17.597 1.00 90.69 411 ARG A O 1
ATOM 3301 N N . ILE A 1 412 ? -39.609 11.882 15.545 1.00 93.88 412 ILE A N 1
ATOM 3302 C CA . ILE A 1 412 ? -40.355 10.708 15.082 1.00 93.88 412 ILE A CA 1
ATOM 3303 C C . ILE A 1 412 ? -39.442 9.493 15.112 1.00 93.88 412 ILE A C 1
ATOM 3305 O O . ILE A 1 412 ? -38.332 9.534 14.584 1.00 93.88 412 ILE A O 1
ATOM 3309 N N . ILE A 1 413 ? -39.927 8.396 15.685 1.00 94.94 413 ILE A N 1
ATOM 3310 C CA . ILE A 1 413 ? -39.211 7.120 15.722 1.00 94.94 413 ILE A CA 1
ATOM 3311 C C . ILE A 1 413 ? -39.221 6.487 14.328 1.00 94.94 413 ILE A C 1
ATOM 3313 O O . ILE A 1 413 ? -40.287 6.258 13.758 1.00 94.94 413 ILE A O 1
ATOM 3317 N N . LYS A 1 414 ? -38.043 6.182 13.776 1.00 95.75 414 LYS A N 1
ATOM 3318 C CA . LYS A 1 414 ? -37.888 5.558 12.448 1.00 95.75 414 LYS A CA 1
ATOM 3319 C C . LYS A 1 414 ? -37.550 4.079 12.521 1.00 95.75 414 LYS A C 1
ATOM 3321 O O . LYS A 1 414 ? -37.992 3.309 11.673 1.00 95.75 414 LYS A O 1
ATOM 3326 N N . LYS A 1 415 ? -36.797 3.682 13.542 1.00 93.94 415 LYS A N 1
ATOM 3327 C CA . LYS A 1 415 ? -36.475 2.290 13.869 1.00 93.94 415 LYS A CA 1
ATOM 3328 C C . LYS A 1 415 ? -36.219 2.171 15.368 1.00 93.94 415 LYS A C 1
ATOM 3330 O O . LYS A 1 415 ? -36.036 3.182 16.039 1.00 93.94 415 LYS A O 1
ATOM 3335 N N . PHE A 1 416 ? -36.187 0.946 15.878 1.00 89.50 416 PHE A N 1
ATOM 3336 C CA . PHE A 1 416 ? -35.707 0.693 17.233 1.00 89.50 416 PHE A CA 1
ATOM 3337 C C . PHE A 1 416 ? -34.181 0.496 17.235 1.00 89.50 416 PHE A C 1
ATOM 3339 O O . PHE A 1 416 ? -33.660 -0.049 16.254 1.00 89.50 416 PHE A O 1
ATOM 3346 N N . PRO A 1 417 ? -33.485 0.993 18.274 1.00 81.00 417 PRO A N 1
ATOM 3347 C CA . PRO A 1 417 ? -32.036 0.868 18.428 1.00 81.00 417 PRO A CA 1
ATOM 3348 C C . PRO A 1 417 ? -31.572 -0.557 18.752 1.00 81.00 417 PRO A C 1
ATOM 3350 O O . PRO A 1 417 ? -32.381 -1.347 19.296 1.00 81.00 417 PRO A O 1
#

Mean predicted aligned error: 7.55 Å

Nearest PDB structures (foldseek):
  5lzd-assembly1_z  TM=4.684E-01  e=9.795E-16  Escherichia coli
  2pjp-assembly1_A  TM=7.047E-01  e=5.692E-03  Escherichia coli
  8bic-assembly1_A  TM=3.352E-01  e=1.188E-01  Photorhabdus laumondii subsp. laumondii TTO1
  8bif-assembly2_C  TM=3.321E-01  e=3.039E-01  Photorhabdus laumondii subsp. laumondii TTO1
  7clu-assembly1_A  TM=4.742E-01  e=2.347E+00  Serratia marcescens

Foldseek 3Di:
DLDADQQWKWFFADWDDDVPDQKIKTWTQTDGDDDFQFFKAKPPPRDTWGWHDWADDDDNIIITIIHDDDPVRRDGRIMMGGVLLVWDWEQKFKKAFPDPPDDDDDFAKWWKAWASHHQRDHPNHRTFIWGWDDQQRMIMTGGPGTDTHGAQTKMWIADPVGDIGIIGTLGGYDDDPVLSVQLNVLCVVDPDDDRSVRSQLSVCVSQQKDQHRPVCLPPDHPQWDRQRRMIGRVVVLVVLLVLQLVQLLAQLADFQVVSVVVDPHDPVSNVSSLVVCVVVQQWDDDPRGIHGGDPPSLVSHDPLLVVLLVVQVVCALVFAFLVVDPPPVSSVSVSSCVSNVQWDDFPNGTTHGPRSVVVLLCQLCPPHDQFDWRDLVSSCVSRVDDSRRSVSVVVVCVVVVQWDADPVRIIGGHHRD

Solvent-accessible surface area (backbone atoms only — not comparable to full-atom values): 22694 Å² total; per-residue (Å²): 133,94,69,73,78,86,42,38,37,36,35,30,65,44,62,49,67,59,94,89,54,86,47,39,41,29,38,21,40,63,42,74,70,85,55,64,69,40,51,27,29,34,38,74,80,75,47,63,30,37,34,62,42,74,42,81,72,61,93,67,27,27,44,36,34,33,39,77,66,63,72,93,60,55,41,63,37,24,37,34,32,47,55,51,59,56,65,42,78,30,37,33,32,31,28,33,66,67,53,90,88,51,82,79,84,75,67,44,65,27,38,37,32,36,34,66,42,87,79,39,45,66,71,80,30,78,56,48,62,26,46,37,42,75,50,86,83,31,32,40,38,41,43,86,53,70,40,68,39,39,72,52,30,52,32,40,38,34,32,93,85,70,52,72,48,45,28,29,30,46,43,80,36,86,73,56,74,68,49,50,52,50,51,39,58,51,56,72,69,48,92,58,84,68,49,57,70,47,31,55,53,49,42,21,71,65,68,43,40,37,76,47,28,68,96,46,57,85,63,85,54,92,70,43,43,82,57,80,54,31,40,32,29,41,69,56,50,49,54,48,50,52,54,49,51,62,46,14,48,37,54,50,23,29,48,48,74,58,54,56,72,75,44,99,62,56,71,70,57,49,52,51,52,54,52,50,34,42,75,69,50,49,30,48,76,49,90,65,21,35,28,52,41,60,92,70,55,72,74,34,39,46,73,57,32,41,55,50,51,50,48,20,50,72,36,28,70,76,35,31,50,53,88,76,55,82,53,66,72,42,56,60,31,50,57,28,41,47,61,64,62,61,36,50,66,35,79,88,40,36,30,18,24,58,69,25,45,50,53,46,50,49,57,63,48,63,94,62,54,75,68,38,78,49,48,75,63,59,44,28,76,61,64,70,52,54,72,71,47,48,51,37,48,50,52,54,35,38,77,69,55,26,30,45,80,46,98,81,75,40,26,33,30,66,46,83,130

Secondary structure (DSSP, 8-state):
--------EEEEEEEE--TT-SSEEEEEEEES---TT-EEEEETTTEEEEEEEEEE-STTEEEEEEES--GGG--TT-EEEEGGG--EEEEEEEEEES-SSSPPPPSEEEEEEE-SSTT--BTTBS-EEEEEEEETTEEEEEEEEEEEE-TT-EEEEEETT--EEEEEEEEES---HHHHHHHHHHHTT-SS---HHHHHHHHHHHHSEEEPPGGGTT---TTEEEETTEEEEHHHHHHHHHHHHHHHTSTT-EEHHHHHHHS-S-HHHHHHHHHHHHHTTSEEEETTEEEE-STTGGGGS-HHHHHHHHHHHHHGGG-EEGGG---HHHHHHHHHHHHTTSEEEETTTEEEEHHHHHHHHHHHHTT--TT-EE-HHHHHHHH---HHHHHHHHHHHHHTTSEEE-TTS-EEE-S--